Protein AF-A0A6A6JXC5-F1 (afdb_monomer)

Mean predicted aligned error: 17.27 Å

Solvent-accessible surface area (backbone atoms only — not comparable to full-atom values): 31514 Å² total; per-residue (Å²): 135,81,84,75,57,72,69,56,59,53,50,56,52,52,50,51,52,53,52,50,55,51,50,52,53,49,51,53,52,50,50,52,51,53,53,53,51,52,52,53,52,53,53,50,52,51,52,52,52,52,50,53,50,52,52,51,53,55,49,51,54,51,52,54,51,51,52,49,51,51,51,53,52,52,54,63,70,58,54,89,72,76,85,79,92,72,87,86,84,89,79,86,83,84,88,87,82,84,90,80,82,90,78,83,91,80,89,86,80,89,86,80,87,84,87,82,83,86,88,81,90,80,84,89,77,83,85,77,87,83,80,89,76,89,74,84,80,78,80,84,81,79,80,81,80,77,89,79,78,92,82,82,80,85,87,80,86,84,89,83,81,90,80,91,75,91,77,82,79,77,81,85,74,78,85,76,75,78,78,72,79,78,77,82,74,81,74,62,72,76,71,65,59,77,77,64,84,82,85,65,54,75,64,54,50,51,53,53,48,52,38,55,52,53,60,71,68,52,67,90,75,57,76,83,69,58,92,62,67,65,56,69,89,76,32,32,58,36,57,47,43,49,53,55,38,47,41,64,73,51,58,34,72,63,47,47,66,69,45,39,67,72,67,60,67,54,52,92,82,60,66,82,67,62,53,44,35,55,55,40,46,43,51,50,36,39,54,47,59,39,92,67,85,73,83,41,64,60,55,68,36,26,43,40,46,20,64,51,55,35,89,85,37,59,55,55,40,30,83,37,81,56,62,44,63,59,54,50,50,54,50,51,47,37,66,20,32,41,76,57,42,43,63,91,82,55,63,85,85,66,76,79,59,60,37,65,53,53,42,48,35,32,34,34,35,36,28,32,33,41,30,31,68,89,78,63,56,70,46,79,41,78,43,78,75,36,65,47,53,74,42,77,69,70,101,47,81,69,41,40,62,68,58,52,51,54,56,60,41,48,73,40,82,37,73,78,36,70,34,89,87,79,71,47,72,35,53,23,37,39,24,48,62,27,23,55,49,80,32,78,46,79,44,76,41,75,43,38,61,70,68,56,90,89,50,87,71,52,71,69,47,71,75,55,70,55,66,61,85,63,45,72,53,81,59,69,63,46,75,41,56,90,43,36,70,67,48,86,84,77,30,72,43,71,72,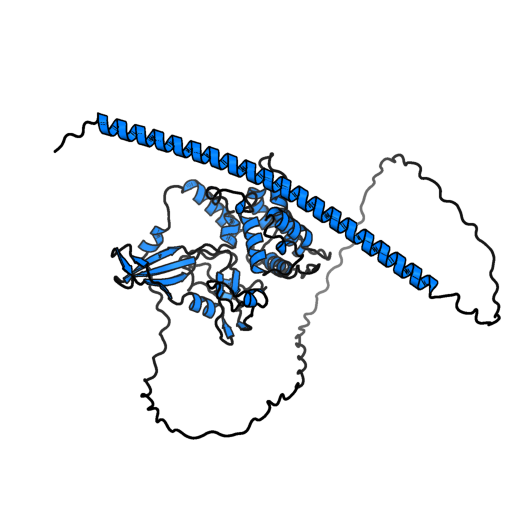79,66,86,121

Nearest PDB structures (foldseek):
  3mtn-assembly1_A  TM=7.735E-01  e=1.055E-12  Homo sapiens
  5ohn-assembly2_C  TM=8.239E-01  e=3.958E-12  Homo sapiens
  4zux-assembly2_e  TM=6.650E-01  e=8.141E-12  Saccharomyces cerevisiae S288C
  6t9l-assembly1_K  TM=6.552E-01  e=2.089E-10  Saccharomyces cerevisiae S288C
  4fip-assembly1_A  TM=6.088E-01  e=2.050E-09  Saccharomyces cerevisiae S288C

pLDDT: mean 74.87, std 23.68, range [27.81, 98.25]

Organism: Westerdykella ornata (NCBI:txid318751)

Radius of gyration: 35.68 Å; Cα contacts (8 Å, |Δi|>4): 450; chains: 1; bounding box: 119×70×108 Å

Secondary structure (DSSP, 8-state):
-----HHHHHHHHHHHHHHHHHHHHHHHHHHHHHHHHHHHHHHHHHHHHHHHHHHHHHHHHHHHHHHHHHHHHHHHHS-------------PPPP--PPPPPPPP-PPPP-------------PPPPPPPP------PPPPPPPPPPP---PPPP------------PPPP-PPPPPPPPP-------GGGTGGG---SSHHHHHHHHHHHHHHHHHS-SSPPPPP--PBPPSSSTHHHHHHHHHHHHH--HHHHHHHHHHHHH---TTS-TTTTHHHHHHHHHHHHHHSS--PPB-SHHHHHHHHHHH-GGGGGGGTTS---HHHHHHHHHHHHHHGGG-SGGGS-GGGTT---HHHHHHH-EEEEEEEEETTT--EEEEEEEEESSEEEEPPS-SEEEHHHHHHHHTS-EEEEEEE-TTT--EEEEEEEEEEEEE--SS--EEEE-B-S-TTS---HHHHHSPPBP--EEE--SEEE-GGGBSS-SS--EEE-----

InterPro domains:
  IPR001394 Peptidase C19, ubiquitin carboxyl-terminal hydrolase [PF00443] (228-499)
  IPR028889 Ubiquitin specific protease UPS, catalytic domain [PS50235] (228-499)
  IPR038765 Papain-like cysteine peptidase superfamily [SSF54001] (227-499)
  IPR050164 Ubiquitin carboxyl-terminal hydrolases [PTHR24006] (73-499)

Sequence (499 aa):
MIPVSGTQLSRDFNHLIQQAYALVREAERVGQQIVAENERLRLENRKLKAEIQLNRAGKRKREDEEELEHSVKKIKQQGPSQADDRSPQTTRPRPNEKTKKPKKPSPSKPIVSRVPDTPKKPLQAKPKPNVRISKTIHHPVIPRVEKCGNFKPPSAAARGTSQAVQSSHPPVRPAREQPEPAQVCTLSEANIELLGNKNEKTGKEAHAEAVRTALKTLDADPPPLQPRGLRNRGTECFANSVLQCLATVLPPDWLEEHLNAHILTKDDSAEPSVYKPIDLFLTLIGDLRSKDKTVLTSTEFLHALCADAGVRDRELDGSEQVDAFDFLSAMLDCLSEGANWPKHLMGAEQLALMHPLIDALFRVKGAKRFTCHHCGYARLAPSDKHWVLQYIGYHQESLTVPALLDHHATPIQFDDYFCENCLHKGEAIEQWAGLQHLPEILIIRASRALADPYQPLDIDERVNPRYSTYGITLEETLDMQAYTLQDSERTKYSLQGVV

Structure (mmCIF, N/CA/C/O backbone):
data_AF-A0A6A6JXC5-F1
#
_entry.id   AF-A0A6A6JXC5-F1
#
loop_
_atom_site.group_PDB
_atom_site.id
_atom_site.type_symbol
_atom_site.label_atom_id
_atom_site.label_alt_id
_atom_site.label_comp_id
_atom_site.label_asym_id
_atom_site.label_entity_id
_atom_site.label_seq_id
_atom_site.pdbx_PDB_ins_code
_atom_site.Cartn_x
_atom_site.Cartn_y
_atom_site.Cartn_z
_atom_site.occupancy
_atom_site.B_iso_or_equiv
_atom_site.auth_seq_id
_atom_site.auth_comp_id
_atom_site.auth_asym_id
_atom_site.auth_atom_id
_atom_site.pdbx_PDB_model_num
ATOM 1 N N . MET A 1 1 ? 49.893 19.481 -35.070 1.00 44.62 1 MET A N 1
ATOM 2 C CA . MET A 1 1 ? 49.589 19.706 -33.641 1.00 44.62 1 MET A CA 1
ATOM 3 C C . MET A 1 1 ? 49.648 21.201 -33.393 1.00 44.62 1 MET A C 1
ATOM 5 O O . MET A 1 1 ? 50.723 21.770 -33.514 1.00 44.62 1 MET A O 1
ATOM 9 N N . ILE A 1 2 ? 48.501 21.846 -33.177 1.00 49.19 2 ILE A N 1
ATOM 10 C CA . ILE A 1 2 ? 48.443 23.284 -32.886 1.00 49.19 2 ILE A CA 1
ATOM 11 C C . ILE A 1 2 ? 48.626 23.425 -31.369 1.00 49.19 2 ILE A C 1
ATOM 13 O O . ILE A 1 2 ? 47.819 22.855 -30.634 1.00 49.19 2 ILE A O 1
ATOM 17 N N . PRO A 1 3 ? 49.670 24.111 -30.876 1.00 55.12 3 PRO A N 1
ATOM 18 C CA . PRO A 1 3 ? 49.812 24.363 -29.452 1.00 55.12 3 PRO A CA 1
ATOM 19 C C . PRO A 1 3 ? 48.734 25.368 -29.041 1.00 55.12 3 PRO A C 1
ATOM 21 O O . PRO A 1 3 ? 48.849 26.565 -29.295 1.00 55.12 3 PRO A O 1
ATOM 24 N N . VAL A 1 4 ? 47.655 24.876 -28.435 1.00 54.75 4 VAL A N 1
ATOM 25 C CA . VAL A 1 4 ? 46.696 25.740 -27.744 1.00 54.75 4 VAL A CA 1
ATOM 26 C C . VAL A 1 4 ? 47.430 26.298 -26.529 1.00 54.75 4 VAL A C 1
ATOM 28 O O . VAL A 1 4 ? 47.884 25.541 -25.670 1.00 54.75 4 VAL A O 1
ATOM 31 N N . SER A 1 5 ? 47.621 27.616 -26.481 1.00 58.03 5 SER A N 1
ATOM 32 C CA . SER A 1 5 ? 48.282 28.256 -25.348 1.00 58.03 5 SER A CA 1
ATOM 33 C C . SER A 1 5 ? 47.431 28.035 -24.094 1.00 58.03 5 SER A C 1
ATOM 35 O O . SER A 1 5 ? 46.260 28.412 -24.040 1.00 58.03 5 SER A O 1
ATOM 37 N N . GLY A 1 6 ? 48.009 27.417 -23.058 1.00 69.19 6 GLY A N 1
ATOM 38 C CA . GLY A 1 6 ? 47.306 27.128 -21.797 1.00 69.19 6 GLY A CA 1
ATOM 39 C C . GLY A 1 6 ? 46.719 28.370 -21.105 1.00 69.19 6 GLY A C 1
ATOM 40 O O . GLY A 1 6 ? 45.850 28.257 -20.244 1.00 69.19 6 GLY A O 1
ATOM 41 N N . THR A 1 7 ? 47.135 29.567 -21.520 1.00 77.38 7 THR A N 1
ATOM 42 C CA . THR A 1 7 ? 46.583 30.846 -21.067 1.00 77.38 7 THR A CA 1
ATOM 43 C C . THR A 1 7 ? 45.179 31.131 -21.606 1.00 77.38 7 THR A C 1
ATOM 45 O O . THR A 1 7 ? 44.406 31.786 -20.911 1.00 77.38 7 THR A O 1
ATOM 48 N N . GLN A 1 8 ? 44.817 30.632 -22.794 1.00 77.75 8 GLN A N 1
ATOM 49 C CA . GLN A 1 8 ? 43.484 30.844 -23.366 1.00 77.75 8 GLN A CA 1
ATOM 50 C C . GLN A 1 8 ? 42.436 29.956 -22.679 1.00 77.75 8 GLN A C 1
ATOM 52 O O . GLN A 1 8 ? 41.424 30.460 -22.204 1.00 77.75 8 GLN A O 1
ATOM 57 N N . LEU A 1 9 ? 42.747 28.669 -22.493 1.00 80.38 9 LEU A N 1
ATOM 58 C CA . LEU A 1 9 ? 41.895 27.716 -21.765 1.00 80.38 9 LEU A CA 1
ATOM 59 C C . LEU A 1 9 ? 41.594 28.169 -20.328 1.00 80.38 9 LEU A C 1
ATOM 61 O O . LEU A 1 9 ? 40.463 28.055 -19.864 1.00 80.38 9 LEU A O 1
ATOM 65 N N . SER A 1 10 ? 42.586 28.733 -19.633 1.00 85.88 10 SER A N 1
ATOM 66 C CA . SER A 1 10 ? 42.397 29.270 -18.280 1.00 85.88 10 SER A CA 1
ATOM 67 C C . SER A 1 10 ? 41.462 30.490 -18.251 1.00 85.88 10 SER A C 1
ATOM 69 O O . SER A 1 10 ? 40.661 30.636 -17.326 1.00 85.88 10 SER A O 1
ATOM 71 N N . ARG A 1 11 ? 41.505 31.362 -19.268 1.00 88.81 11 ARG A N 1
ATOM 72 C CA . ARG A 1 11 ? 40.585 32.509 -19.369 1.00 88.81 11 ARG A CA 1
ATOM 73 C C . ARG A 1 11 ? 39.156 32.065 -19.653 1.00 88.81 11 ARG A C 1
ATOM 75 O O . ARG A 1 11 ? 38.247 32.529 -18.970 1.00 88.81 11 ARG A O 1
ATOM 82 N N . ASP A 1 12 ? 38.979 31.146 -20.595 1.00 90.25 12 ASP A N 1
ATOM 83 C CA . ASP A 1 12 ? 37.656 30.649 -20.978 1.00 90.25 12 ASP A CA 1
ATOM 84 C C . ASP A 1 12 ? 36.997 29.896 -19.809 1.00 90.25 12 ASP A C 1
ATOM 86 O O . ASP A 1 12 ? 35.817 30.095 -19.518 1.00 90.25 12 ASP A O 1
ATOM 90 N N . PHE A 1 13 ? 37.778 29.117 -19.052 1.00 90.69 13 PHE A N 1
ATOM 91 C CA . PHE A 1 13 ? 37.298 28.435 -17.849 1.00 90.69 13 PHE A CA 1
ATOM 92 C C . PHE A 1 13 ? 36.885 29.410 -16.734 1.00 90.69 13 PHE A C 1
ATOM 94 O O . PHE A 1 13 ? 35.808 29.270 -16.155 1.00 90.69 13 PHE A O 1
ATOM 101 N N . ASN A 1 14 ? 37.686 30.447 -16.463 1.00 91.38 14 ASN A N 1
ATOM 102 C CA . ASN A 1 14 ? 37.327 31.472 -15.475 1.00 91.38 14 ASN A CA 1
ATOM 103 C C . ASN A 1 14 ? 36.078 32.268 -15.885 1.00 91.38 14 ASN A C 1
ATOM 105 O O . ASN A 1 14 ? 35.258 32.610 -15.033 1.00 91.38 14 ASN A O 1
ATOM 109 N N . HIS A 1 15 ? 35.905 32.532 -17.182 1.00 93.75 15 HIS A N 1
ATOM 110 C CA . HIS A 1 15 ? 34.706 33.182 -17.702 1.00 93.75 15 HIS A CA 1
ATOM 111 C C . HIS A 1 15 ? 33.454 32.313 -17.499 1.00 93.75 15 HIS A C 1
ATOM 113 O O . HIS A 1 15 ? 32.434 32.816 -17.029 1.00 93.75 15 HIS A O 1
ATOM 119 N N . LEU A 1 16 ? 33.539 31.003 -17.762 1.00 93.81 16 LEU A N 1
ATOM 120 C CA . LEU A 1 16 ? 32.443 30.062 -17.499 1.00 93.81 16 LEU A CA 1
ATOM 121 C C . LEU A 1 16 ? 32.079 29.996 -16.010 1.00 93.81 16 LEU A C 1
ATOM 123 O O . LEU A 1 16 ? 30.897 30.016 -15.669 1.00 93.81 16 LEU A O 1
ATOM 127 N N . ILE A 1 17 ? 33.073 29.990 -15.116 1.00 93.31 17 ILE A N 1
ATOM 128 C CA . ILE A 1 17 ? 32.835 30.038 -13.666 1.00 93.31 17 ILE A CA 1
ATOM 129 C C . ILE A 1 17 ? 32.087 31.322 -13.280 1.00 93.31 17 ILE A C 1
ATOM 131 O O . ILE A 1 17 ? 31.110 31.270 -12.533 1.00 93.31 17 ILE A O 1
ATOM 135 N N . GLN A 1 18 ? 32.495 32.480 -13.805 1.00 95.94 18 GLN A N 1
ATOM 136 C CA . GLN A 1 18 ? 31.809 33.745 -13.525 1.00 95.94 18 GLN A CA 1
ATOM 137 C C . GLN A 1 18 ? 30.369 33.763 -14.051 1.00 95.94 18 GLN A C 1
ATOM 139 O O . GLN A 1 18 ? 29.479 34.257 -13.355 1.00 95.94 18 GLN A O 1
ATOM 144 N N . GLN A 1 19 ? 30.122 33.192 -15.235 1.00 96.75 19 GLN A N 1
ATOM 145 C CA . GLN A 1 19 ? 28.770 33.034 -15.775 1.00 96.75 19 GLN A CA 1
ATOM 146 C C . GLN A 1 19 ? 27.910 32.119 -14.897 1.00 96.75 19 GLN A C 1
ATOM 148 O O . GLN A 1 19 ? 26.772 32.472 -14.591 1.00 96.75 19 GLN A O 1
ATOM 153 N N . ALA A 1 20 ? 28.458 30.998 -14.421 1.00 92.38 20 ALA A N 1
ATOM 154 C CA . ALA A 1 20 ? 27.755 30.105 -13.503 1.00 92.38 20 ALA A CA 1
ATOM 155 C C . ALA A 1 20 ? 27.376 30.822 -12.193 1.00 92.38 20 ALA A C 1
ATOM 157 O O . ALA A 1 20 ? 26.221 30.771 -11.776 1.00 92.38 20 ALA A O 1
ATOM 158 N N . TYR A 1 21 ? 28.295 31.584 -11.588 1.00 95.00 21 TYR A N 1
ATOM 159 C CA . TYR A 1 21 ? 27.994 32.380 -10.390 1.00 95.00 21 TYR A CA 1
ATOM 160 C C . TYR A 1 21 ? 26.973 33.501 -10.631 1.00 95.00 21 TYR A C 1
ATOM 162 O O . TYR A 1 21 ? 26.246 33.882 -9.711 1.00 95.00 21 TYR A O 1
ATOM 170 N N . ALA A 1 22 ? 26.924 34.077 -11.834 1.00 95.62 22 ALA A N 1
ATOM 171 C CA . ALA A 1 22 ? 25.896 35.053 -12.188 1.00 95.62 22 ALA A CA 1
ATOM 172 C C . ALA A 1 22 ? 24.511 34.393 -12.283 1.00 95.62 22 ALA A C 1
ATOM 174 O O . ALA A 1 22 ? 23.548 34.932 -11.743 1.00 95.62 22 ALA A O 1
ATOM 175 N N . LEU A 1 23 ? 24.428 33.204 -12.890 1.00 94.25 23 LEU A N 1
ATOM 176 C CA . LEU A 1 23 ? 23.184 32.439 -12.998 1.00 94.25 23 LEU A CA 1
ATOM 177 C C . LEU A 1 23 ? 22.660 31.977 -11.634 1.00 94.25 23 LEU A C 1
ATOM 179 O O . LEU A 1 23 ? 21.465 32.098 -11.384 1.00 94.25 23 LEU A O 1
ATOM 183 N N . VAL A 1 24 ? 23.534 31.512 -10.735 1.00 93.19 24 VAL A N 1
ATOM 184 C CA . VAL A 1 24 ? 23.134 31.118 -9.371 1.00 93.19 24 VAL A CA 1
ATOM 185 C C . VAL A 1 24 ? 22.544 32.307 -8.609 1.00 93.19 24 VAL A C 1
ATOM 187 O O . VAL A 1 24 ? 21.458 32.192 -8.051 1.00 93.19 24 VAL A O 1
ATOM 190 N N . ARG A 1 25 ? 23.194 33.478 -8.654 1.00 95.62 25 ARG A N 1
ATOM 191 C CA . ARG A 1 25 ? 22.680 34.689 -7.989 1.00 95.62 25 ARG A CA 1
ATOM 192 C C . ARG A 1 25 ? 21.351 35.166 -8.569 1.00 95.62 25 ARG A C 1
ATOM 194 O O . ARG A 1 25 ? 20.491 35.637 -7.830 1.00 95.62 25 ARG A O 1
ATOM 201 N N . GLU A 1 26 ? 21.171 35.047 -9.881 1.00 96.38 26 GLU A N 1
ATOM 202 C CA . GLU A 1 26 ? 19.900 35.387 -10.519 1.00 96.38 26 GLU A CA 1
ATOM 203 C C . GLU A 1 26 ? 18.791 34.399 -10.129 1.00 96.38 26 GLU A C 1
ATOM 205 O O . GLU A 1 26 ? 17.677 34.821 -9.821 1.00 96.38 26 GLU A O 1
ATOM 210 N N . ALA A 1 27 ? 19.100 33.102 -10.050 1.00 89.19 27 ALA A N 1
ATOM 211 C CA . ALA A 1 27 ? 18.167 32.090 -9.565 1.00 89.19 27 ALA A CA 1
ATOM 212 C C . ALA A 1 27 ? 17.761 32.336 -8.100 1.00 89.19 27 ALA A C 1
ATOM 214 O O . ALA A 1 27 ? 16.576 32.269 -7.778 1.00 89.19 27 ALA A O 1
ATOM 215 N N . GLU A 1 28 ? 18.707 32.700 -7.227 1.00 92.81 28 GLU A N 1
ATOM 216 C CA . GLU A 1 28 ? 18.426 33.092 -5.837 1.00 92.81 28 GLU A CA 1
ATOM 217 C C . GLU A 1 28 ? 17.521 34.329 -5.767 1.00 92.81 28 GLU A C 1
ATOM 219 O O . GLU A 1 28 ? 16.538 34.343 -5.020 1.00 92.81 28 GLU A O 1
ATOM 224 N N . ARG A 1 29 ? 17.799 35.352 -6.586 1.00 97.88 29 ARG A N 1
ATOM 225 C CA . ARG A 1 29 ? 16.988 36.575 -6.671 1.00 97.88 29 ARG A CA 1
ATOM 226 C C . ARG A 1 29 ? 15.554 36.271 -7.111 1.00 97.88 29 ARG A C 1
ATOM 228 O O . ARG A 1 29 ? 14.608 36.781 -6.510 1.00 97.88 29 ARG A O 1
ATOM 235 N N . VAL A 1 30 ? 15.381 35.439 -8.139 1.00 94.44 30 VAL A N 1
ATOM 236 C CA . VAL A 1 30 ? 14.059 35.005 -8.622 1.00 94.44 30 VAL A CA 1
ATOM 237 C C . VAL A 1 30 ? 13.345 34.159 -7.564 1.00 94.44 30 VAL A C 1
ATOM 239 O O . VAL A 1 30 ? 12.163 34.383 -7.306 1.00 94.44 30 VAL A O 1
ATOM 242 N N . GLY A 1 31 ? 14.058 33.257 -6.884 1.00 91.56 31 GLY A N 1
ATOM 243 C CA . GLY A 1 31 ? 13.519 32.469 -5.774 1.00 91.56 31 GLY A CA 1
ATOM 244 C C . GLY A 1 31 ? 12.964 33.347 -4.649 1.00 91.56 31 GLY A 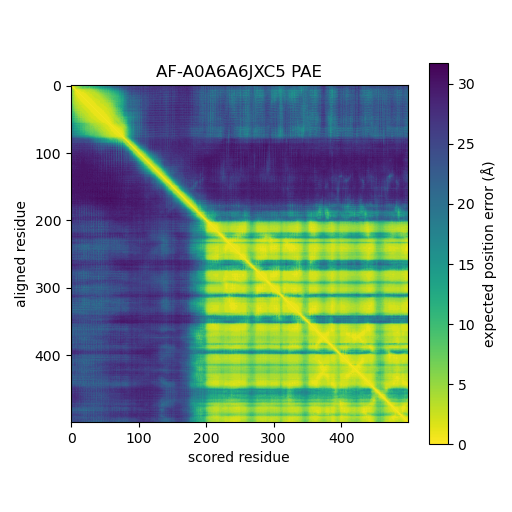C 1
ATOM 245 O O . GLY A 1 31 ? 11.831 33.148 -4.212 1.00 91.56 31 GLY A O 1
ATOM 246 N N . GLN A 1 32 ? 13.701 34.384 -4.241 1.00 94.69 32 GLN A N 1
ATOM 247 C CA . GLN A 1 32 ? 13.240 35.350 -3.235 1.00 94.69 32 GLN A CA 1
ATOM 248 C C . GLN A 1 32 ? 12.001 36.137 -3.694 1.00 94.69 32 GLN A C 1
ATOM 250 O O . GLN A 1 32 ? 11.088 36.358 -2.897 1.00 94.69 32 GLN A O 1
ATOM 255 N N . GLN A 1 33 ? 11.925 36.519 -4.975 1.00 95.81 33 GLN A N 1
ATOM 256 C CA . GLN A 1 33 ? 10.739 37.181 -5.535 1.00 95.81 33 GLN A CA 1
ATOM 257 C C . GLN A 1 33 ? 9.503 36.273 -5.509 1.00 95.81 33 GLN A C 1
ATOM 259 O O . GLN A 1 33 ? 8.421 36.731 -5.144 1.00 95.81 33 GLN A O 1
ATOM 264 N N . ILE A 1 34 ? 9.661 34.986 -5.835 1.00 91.00 34 ILE A N 1
ATOM 265 C CA . ILE A 1 34 ? 8.574 33.998 -5.779 1.00 91.00 34 ILE A CA 1
ATOM 266 C C . ILE A 1 34 ? 8.084 33.807 -4.338 1.00 91.00 34 ILE A C 1
ATOM 268 O O . ILE A 1 34 ? 6.877 33.760 -4.103 1.00 91.00 34 ILE A O 1
ATOM 272 N N . VAL A 1 35 ? 8.995 33.725 -3.362 1.00 87.38 35 VAL A N 1
ATOM 273 C CA . VAL A 1 35 ? 8.629 33.601 -1.941 1.00 87.38 35 VAL A CA 1
ATOM 274 C C . VAL A 1 35 ? 7.832 34.821 -1.473 1.00 87.38 35 VAL A C 1
ATOM 276 O O . VAL A 1 35 ? 6.748 34.652 -0.911 1.00 87.38 35 VAL A O 1
ATOM 279 N N . ALA A 1 36 ? 8.306 36.035 -1.768 1.00 94.38 36 ALA A N 1
ATOM 280 C CA . ALA A 1 36 ? 7.617 37.271 -1.396 1.00 94.38 36 ALA A CA 1
ATOM 281 C C . ALA A 1 36 ? 6.219 37.382 -2.037 1.00 94.38 36 ALA A C 1
ATOM 283 O O . ALA A 1 36 ? 5.250 37.756 -1.371 1.00 94.38 36 ALA A O 1
ATOM 284 N N . GLU A 1 37 ? 6.083 37.008 -3.312 1.00 96.19 37 GLU A N 1
ATOM 285 C CA . GLU A 1 37 ? 4.792 37.030 -4.008 1.00 96.19 37 GLU A CA 1
ATOM 286 C C . GLU A 1 37 ? 3.824 35.971 -3.458 1.00 96.19 37 GLU A C 1
ATOM 288 O O . GLU A 1 37 ? 2.641 36.250 -3.249 1.00 96.19 37 GLU A O 1
ATOM 293 N N . ASN A 1 38 ? 4.317 34.778 -3.121 1.00 85.69 38 ASN A N 1
ATOM 294 C CA . ASN A 1 38 ? 3.509 33.745 -2.475 1.00 85.69 38 ASN A CA 1
ATOM 295 C C . ASN A 1 38 ? 3.003 34.183 -1.092 1.00 85.69 38 ASN A C 1
ATOM 297 O O . ASN A 1 38 ? 1.856 33.898 -0.733 1.00 85.69 38 ASN A O 1
ATOM 301 N N . GLU A 1 39 ? 3.812 34.897 -0.307 1.00 94.00 39 GLU A N 1
ATOM 302 C CA . GLU A 1 39 ? 3.367 35.482 0.962 1.00 94.00 39 GLU A CA 1
ATOM 303 C C . GLU A 1 39 ? 2.293 36.557 0.757 1.00 94.00 39 GLU A C 1
ATOM 305 O O . GLU A 1 39 ? 1.270 36.546 1.456 1.00 94.00 39 GLU A O 1
ATOM 310 N N . ARG A 1 40 ? 2.465 37.428 -0.247 1.00 97.94 40 ARG A N 1
ATOM 311 C CA . ARG A 1 40 ? 1.461 38.429 -0.636 1.00 97.94 40 ARG A CA 1
ATOM 312 C C . ARG A 1 40 ? 0.125 37.767 -0.987 1.00 97.94 40 ARG A C 1
ATOM 314 O O . ARG A 1 40 ? -0.909 38.143 -0.429 1.00 97.94 40 ARG A O 1
ATOM 321 N N . LEU A 1 41 ? 0.146 36.737 -1.836 1.00 94.50 41 LEU A N 1
ATOM 322 C CA . LEU A 1 41 ? -1.044 35.982 -2.246 1.00 94.50 41 LEU A CA 1
ATOM 323 C C . LEU A 1 41 ? -1.692 35.219 -1.081 1.00 94.50 41 LEU A C 1
ATOM 325 O O . LEU A 1 41 ? -2.918 35.105 -1.015 1.00 94.50 41 LEU A O 1
ATOM 329 N N . ARG A 1 42 ? -0.910 34.711 -0.120 1.00 88.38 42 ARG A N 1
ATOM 330 C CA . ARG A 1 42 ? -1.449 34.087 1.104 1.00 88.38 42 ARG A CA 1
ATOM 331 C C . ARG A 1 42 ? -2.198 35.097 1.971 1.00 88.38 42 ARG A C 1
ATOM 333 O O . ARG A 1 42 ? -3.273 34.772 2.479 1.00 88.38 42 ARG A O 1
ATOM 340 N N . LEU A 1 43 ? -1.669 36.310 2.133 1.00 94.62 43 LEU A N 1
ATOM 341 C CA . LEU A 1 43 ? -2.341 37.387 2.867 1.00 94.62 43 LEU A CA 1
ATOM 342 C C . LEU A 1 43 ? -3.630 37.833 2.166 1.00 94.62 43 LEU A C 1
ATOM 344 O O . LEU A 1 43 ? -4.655 38.011 2.825 1.00 94.62 43 LEU A O 1
ATOM 348 N N . GLU A 1 44 ? -3.603 37.959 0.841 1.00 96.25 44 GLU A N 1
ATOM 349 C CA . GLU A 1 44 ? -4.774 38.302 0.029 1.00 96.25 44 GLU A CA 1
ATOM 350 C C . GLU A 1 44 ? -5.874 37.233 0.136 1.00 96.25 44 GLU A C 1
ATOM 352 O O . GLU A 1 44 ? -7.022 37.546 0.451 1.00 96.25 44 GLU A O 1
ATOM 357 N N . ASN A 1 45 ? -5.508 35.952 0.037 1.00 88.38 45 ASN A N 1
ATOM 358 C CA . ASN A 1 45 ? -6.436 34.839 0.243 1.00 88.38 45 ASN A CA 1
ATOM 359 C C . ASN A 1 45 ? -7.055 34.821 1.650 1.00 88.38 45 ASN A C 1
ATOM 361 O O . ASN A 1 45 ? -8.232 34.486 1.803 1.00 88.38 45 ASN A O 1
ATOM 365 N N . ARG A 1 46 ? -6.299 35.186 2.696 1.00 90.75 46 ARG A N 1
ATOM 366 C CA . ARG A 1 46 ? -6.851 35.316 4.058 1.00 90.75 46 ARG A CA 1
ATOM 367 C C . ARG A 1 46 ? -7.881 36.445 4.141 1.00 90.75 46 ARG A C 1
ATOM 369 O O . ARG A 1 46 ? -8.929 36.241 4.752 1.00 90.75 46 ARG A O 1
ATOM 376 N N . LYS A 1 47 ? -7.621 37.594 3.505 1.00 96.00 47 LYS A N 1
ATOM 377 C CA . LYS A 1 47 ? -8.573 38.719 3.444 1.00 96.00 47 LYS A CA 1
ATOM 378 C C . LYS A 1 47 ? -9.864 38.324 2.728 1.00 96.00 47 LYS A C 1
ATOM 380 O O . LYS A 1 47 ? -10.938 38.502 3.295 1.00 96.00 47 LYS A O 1
ATOM 385 N N . LEU A 1 48 ? -9.759 37.700 1.553 1.00 94.88 48 LEU A N 1
ATOM 386 C CA . LEU A 1 48 ? -10.922 37.237 0.787 1.00 94.88 48 LEU A CA 1
ATOM 387 C C . LEU A 1 48 ? -11.750 36.204 1.564 1.00 94.88 48 LEU A C 1
ATOM 389 O O . LEU A 1 48 ? -12.977 36.274 1.583 1.00 94.88 48 LEU A O 1
ATOM 393 N N . LYS A 1 49 ? -11.104 35.269 2.275 1.00 90.56 49 LYS A N 1
ATOM 394 C CA . LYS A 1 49 ? -11.813 34.310 3.140 1.00 90.56 49 LYS A CA 1
ATOM 395 C C . LYS A 1 49 ? -12.584 35.002 4.267 1.00 90.56 49 LYS A C 1
ATOM 397 O O . LYS A 1 49 ? -13.728 34.625 4.522 1.00 90.56 49 LYS A O 1
ATOM 402 N N . ALA A 1 50 ? -11.992 36.005 4.915 1.00 92.00 50 ALA A N 1
ATOM 403 C CA . ALA A 1 50 ? -12.665 36.779 5.958 1.00 92.00 50 ALA A CA 1
ATOM 404 C C . ALA A 1 50 ? -13.865 37.569 5.402 1.00 92.00 50 ALA A C 1
ATOM 406 O O . ALA A 1 50 ? -14.933 37.586 6.014 1.00 92.00 50 ALA A O 1
ATOM 407 N N . GLU A 1 51 ? -13.728 38.153 4.212 1.00 96.12 51 GLU A N 1
ATOM 408 C CA . GLU A 1 51 ? -14.810 38.867 3.528 1.00 96.12 51 GLU A CA 1
ATOM 409 C C . GLU A 1 51 ? -15.969 37.935 3.142 1.00 96.12 51 GLU A C 1
ATOM 411 O O . GLU A 1 51 ? -17.132 38.234 3.418 1.00 96.12 51 GLU A O 1
ATOM 416 N N . ILE A 1 52 ? -15.672 36.750 2.594 1.00 91.56 52 ILE A N 1
ATOM 417 C CA . ILE A 1 52 ? -16.687 35.729 2.289 1.00 91.56 52 ILE A CA 1
ATOM 418 C C . ILE A 1 52 ? -17.433 35.305 3.561 1.00 91.56 52 ILE A C 1
ATOM 420 O O . ILE A 1 52 ? -18.654 35.137 3.532 1.00 91.56 52 ILE A O 1
ATOM 424 N N . GLN A 1 53 ? -16.730 35.139 4.685 1.00 89.75 53 GLN A N 1
ATOM 425 C CA . GLN A 1 53 ? -17.360 34.799 5.963 1.00 89.75 53 GLN A CA 1
ATOM 426 C C . GLN A 1 53 ? -18.273 35.921 6.476 1.00 89.75 53 GLN A C 1
ATOM 428 O O . GLN A 1 53 ? -19.395 35.633 6.896 1.00 89.75 53 GLN A O 1
ATOM 433 N N . LEU A 1 54 ? -17.846 37.184 6.384 1.00 92.25 54 LEU A N 1
ATOM 434 C CA . LEU A 1 54 ? -18.674 38.343 6.736 1.00 92.25 54 LEU A CA 1
ATOM 435 C C . LEU A 1 54 ? -19.929 38.433 5.860 1.00 92.25 54 LEU A C 1
ATOM 437 O O . LEU A 1 54 ? -21.030 38.604 6.384 1.00 92.25 54 LEU A O 1
ATOM 441 N N . ASN A 1 55 ? -19.793 38.228 4.548 1.00 92.31 55 ASN A N 1
ATOM 442 C CA . ASN A 1 55 ? -20.920 38.233 3.616 1.00 92.31 55 ASN A CA 1
ATOM 443 C C . ASN A 1 55 ? -21.900 37.081 3.891 1.00 92.31 55 ASN A C 1
ATOM 445 O O . ASN A 1 55 ? -23.115 37.284 3.872 1.00 92.31 55 ASN A O 1
ATOM 449 N N . ARG A 1 56 ? -21.400 35.882 4.225 1.00 91.44 56 ARG A N 1
ATOM 450 C CA . ARG A 1 56 ? -22.243 34.744 4.637 1.00 91.44 56 ARG A CA 1
ATOM 451 C C . ARG A 1 56 ? -22.977 35.013 5.951 1.00 91.44 56 ARG A C 1
ATOM 453 O O . ARG A 1 56 ? -24.157 34.688 6.054 1.00 91.44 56 ARG A O 1
ATOM 460 N N . ALA A 1 57 ? -22.315 35.625 6.934 1.00 88.56 57 ALA A N 1
ATOM 461 C CA . ALA A 1 57 ? -22.947 36.008 8.195 1.00 88.56 57 ALA A CA 1
ATOM 462 C C . ALA A 1 57 ? -24.023 37.089 7.992 1.00 88.56 57 ALA A C 1
ATOM 464 O O . ALA A 1 57 ? -25.095 37.009 8.588 1.00 88.56 57 ALA A O 1
ATOM 465 N N . GLY A 1 58 ? -23.767 38.065 7.115 1.00 91.31 58 GLY A N 1
ATOM 466 C CA . GLY A 1 58 ? -24.747 39.080 6.727 1.00 91.31 58 GLY A CA 1
ATOM 467 C C . GLY A 1 58 ? -25.962 38.489 6.009 1.00 91.31 58 GLY A C 1
ATOM 468 O O . GLY A 1 58 ? -27.086 38.884 6.302 1.00 91.31 58 GLY A O 1
ATOM 469 N N . LYS A 1 59 ? -25.752 37.508 5.119 1.00 91.38 59 LYS A N 1
ATOM 470 C CA . LYS A 1 59 ? -26.841 36.809 4.422 1.00 91.38 59 LYS A CA 1
ATOM 471 C C . LYS A 1 59 ? -27.735 36.027 5.389 1.00 91.38 59 LYS A C 1
ATOM 473 O O . LYS A 1 59 ? -28.944 36.204 5.337 1.00 91.38 59 LYS A O 1
ATOM 478 N N . ARG A 1 60 ? -27.149 35.259 6.317 1.00 87.69 60 ARG A N 1
ATOM 479 C CA . ARG A 1 60 ? -27.912 34.506 7.333 1.00 87.69 60 ARG A CA 1
ATOM 480 C C . ARG A 1 60 ? -28.783 35.410 8.202 1.00 87.69 60 ARG A C 1
ATOM 482 O O . ARG A 1 60 ? -29.943 35.104 8.410 1.00 87.69 60 ARG A O 1
ATOM 489 N N . LYS A 1 61 ? -28.263 36.565 8.636 1.00 89.75 61 LYS A N 1
ATOM 490 C CA . LYS A 1 61 ? -29.060 37.533 9.410 1.00 89.75 61 LYS A CA 1
ATOM 491 C C . LYS A 1 61 ? -30.290 38.035 8.651 1.00 89.75 61 LYS A C 1
ATOM 493 O O . LYS A 1 61 ? -31.332 38.208 9.265 1.00 89.75 61 LYS A O 1
ATOM 498 N N . ARG A 1 62 ? -30.172 38.264 7.337 1.00 89.31 62 ARG A N 1
ATOM 499 C CA . ARG A 1 62 ? -31.313 38.673 6.501 1.00 89.31 62 ARG A CA 1
ATOM 500 C C . ARG A 1 62 ? -32.333 37.548 6.350 1.00 89.31 62 ARG A C 1
ATOM 502 O O . ARG A 1 62 ? -33.520 37.813 6.452 1.00 89.31 62 ARG A O 1
ATOM 509 N N . GLU A 1 63 ? -31.873 36.314 6.153 1.00 91.19 63 GLU A N 1
ATOM 510 C CA . GLU A 1 63 ? -32.746 35.132 6.085 1.00 91.19 63 GLU A CA 1
ATOM 511 C C . GLU A 1 63 ? -33.511 34.928 7.410 1.00 91.19 63 GLU A C 1
ATOM 513 O O . GLU A 1 63 ? -34.727 34.745 7.387 1.00 91.19 63 GLU A O 1
ATOM 518 N N . ASP A 1 64 ? -32.837 35.070 8.559 1.00 89.69 64 ASP A N 1
ATOM 519 C CA . ASP A 1 64 ? -33.460 34.984 9.890 1.00 89.69 64 ASP A CA 1
ATOM 520 C C . ASP A 1 64 ? -34.482 36.123 10.129 1.00 89.69 64 ASP A C 1
ATOM 522 O O . ASP A 1 64 ? -35.548 35.905 10.711 1.00 89.69 64 ASP A O 1
ATOM 526 N N . GLU A 1 65 ? -34.184 37.351 9.678 1.00 92.12 65 GLU A N 1
ATOM 527 C CA . GLU A 1 65 ? -35.107 38.498 9.751 1.00 92.12 65 GLU A CA 1
ATOM 528 C C . GLU A 1 65 ? -36.346 38.294 8.861 1.00 92.12 65 GLU A C 1
ATOM 530 O O . GLU A 1 65 ? -37.471 38.539 9.307 1.00 92.12 65 GLU A O 1
ATOM 535 N N . GLU A 1 66 ? -36.167 37.792 7.636 1.00 93.62 66 GLU A N 1
ATOM 536 C CA . GLU A 1 66 ? -37.262 37.463 6.716 1.00 93.62 66 GLU A CA 1
ATOM 537 C C . GLU A 1 66 ? -38.154 36.334 7.267 1.00 93.62 66 GLU A C 1
ATOM 539 O O . GLU A 1 66 ? -39.387 36.421 7.193 1.00 93.62 66 GLU A O 1
ATOM 544 N N . GLU A 1 67 ? -37.568 35.301 7.883 1.00 93.00 67 GLU A N 1
ATOM 545 C CA . GLU A 1 67 ? -38.312 34.208 8.523 1.00 93.00 67 GLU A CA 1
ATOM 546 C C . GLU A 1 67 ? -39.120 34.696 9.738 1.00 93.00 67 GLU A C 1
ATOM 548 O O . GLU A 1 67 ? -40.285 34.308 9.932 1.00 93.00 67 GLU A O 1
ATOM 553 N N . LEU A 1 68 ? -38.543 35.598 10.538 1.00 91.88 68 LEU A N 1
ATOM 554 C CA . LEU A 1 68 ? -39.228 36.219 11.667 1.00 91.88 68 LEU A CA 1
ATOM 555 C C . LEU A 1 68 ? -40.393 37.101 11.194 1.00 91.88 68 LEU A C 1
ATOM 557 O O . LEU A 1 68 ? -41.499 36.997 11.733 1.00 91.88 68 LEU A O 1
ATOM 561 N N . GLU A 1 69 ? -40.194 37.925 10.161 1.00 93.06 69 GLU A N 1
ATOM 562 C CA . GLU A 1 69 ? -41.267 38.726 9.564 1.00 93.06 69 GLU A CA 1
ATOM 563 C C . GLU A 1 69 ? -42.402 37.855 9.018 1.00 93.06 69 GLU A C 1
ATOM 565 O O . GLU A 1 69 ? -43.584 38.163 9.222 1.00 93.06 69 GLU A O 1
ATOM 570 N N . HIS A 1 70 ? -42.063 36.756 8.341 1.00 92.06 70 HIS A N 1
ATOM 571 C CA . HIS A 1 70 ? -43.040 35.805 7.827 1.00 92.06 70 HIS A CA 1
ATOM 572 C C . HIS A 1 70 ? -43.837 35.151 8.968 1.00 92.06 70 HIS A C 1
ATOM 574 O O . HIS A 1 70 ? -45.069 35.073 8.909 1.00 92.06 70 HIS A O 1
ATOM 580 N N . SER A 1 71 ? -43.165 34.767 10.057 1.00 89.75 71 SER A N 1
ATOM 581 C CA . SER A 1 71 ? -43.799 34.216 11.261 1.00 89.75 71 SER A CA 1
ATOM 582 C C . SER A 1 71 ? -44.747 35.217 11.931 1.00 89.75 71 SER A C 1
ATOM 584 O O . SER A 1 71 ? -45.877 34.867 12.278 1.00 89.75 71 SER A O 1
ATOM 586 N N . VAL A 1 72 ? -44.350 36.488 12.044 1.00 90.62 72 VAL A N 1
ATOM 587 C CA . VAL A 1 72 ? -45.199 37.559 12.595 1.00 90.62 72 VAL A CA 1
ATOM 588 C C . VAL A 1 72 ? -46.419 37.824 11.706 1.00 90.62 72 VAL A C 1
ATOM 590 O O . VAL A 1 72 ? -47.528 37.994 12.220 1.00 90.62 72 VAL A O 1
ATOM 593 N N . LYS A 1 73 ? -46.259 37.827 10.375 1.00 91.12 73 LYS A N 1
ATOM 594 C CA . LYS A 1 73 ? -47.385 37.954 9.430 1.00 91.12 73 LYS A CA 1
ATOM 595 C C . LYS A 1 73 ? -48.360 36.782 9.564 1.00 91.12 73 LYS A C 1
ATOM 597 O O . LYS A 1 73 ? -49.567 37.016 9.606 1.00 91.12 73 LYS A O 1
ATOM 602 N N . LYS A 1 74 ? -47.857 35.553 9.717 1.00 89.69 74 LYS A N 1
ATOM 603 C CA . LYS A 1 74 ? -48.678 34.351 9.932 1.00 89.69 74 LYS A CA 1
ATOM 604 C C . LYS A 1 74 ? -49.492 34.432 11.229 1.00 89.69 74 LYS A C 1
ATOM 606 O O . LYS A 1 74 ? -50.683 34.136 11.207 1.00 89.69 74 LYS A O 1
ATOM 611 N N . ILE A 1 75 ? -48.890 34.906 12.324 1.00 84.88 75 ILE A N 1
ATOM 612 C CA . ILE A 1 75 ? -49.587 35.122 13.606 1.00 84.88 75 ILE A CA 1
ATOM 613 C C . ILE A 1 75 ? -50.669 36.206 13.476 1.00 84.88 75 ILE A C 1
ATOM 615 O O . ILE A 1 75 ? -51.756 36.047 14.015 1.00 84.88 75 ILE A O 1
ATOM 619 N N . LYS A 1 76 ? -50.420 37.289 12.728 1.00 84.50 76 LYS A N 1
ATOM 620 C CA . LYS A 1 76 ? -51.428 38.344 12.502 1.00 84.50 76 LYS A CA 1
ATOM 621 C C . LYS A 1 76 ? -52.585 37.906 11.596 1.00 84.50 76 LYS A C 1
ATOM 623 O O . LYS A 1 76 ? -53.694 38.399 11.768 1.00 84.50 76 LYS A O 1
ATOM 628 N N . GLN A 1 77 ? -52.335 37.018 10.632 1.00 84.06 77 GLN A N 1
ATOM 629 C CA . GLN A 1 77 ? -53.373 36.468 9.747 1.00 84.06 77 GLN A CA 1
ATOM 630 C C . GLN A 1 77 ? -54.230 35.402 10.441 1.00 84.06 77 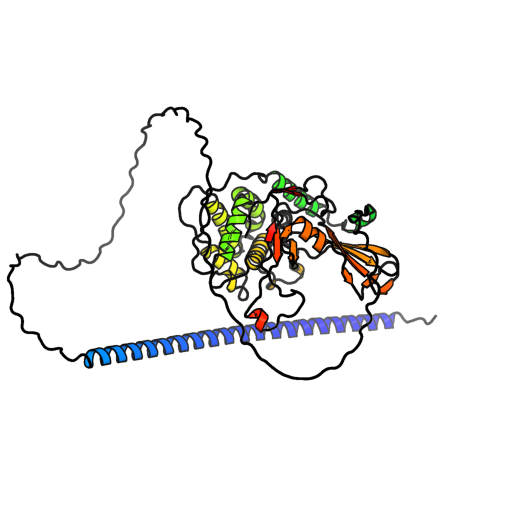GLN A C 1
ATOM 632 O O . GLN A 1 77 ? -55.405 35.252 10.112 1.00 84.06 77 GLN A O 1
ATOM 637 N N . GLN A 1 78 ? -53.681 34.716 11.445 1.00 75.06 78 GLN A N 1
ATOM 638 C CA . GLN A 1 78 ? -54.451 33.941 12.416 1.00 75.06 78 GLN A CA 1
ATOM 639 C C . GLN A 1 78 ? -55.105 34.897 13.424 1.00 75.06 78 GLN A C 1
ATOM 641 O O . GLN A 1 78 ? -54.736 34.945 14.595 1.00 75.06 78 GLN A O 1
ATOM 646 N N . GLY A 1 79 ? -56.058 35.705 12.947 1.00 60.84 79 GLY A N 1
ATOM 647 C CA . GLY A 1 79 ? -56.894 36.541 13.807 1.00 60.84 79 GLY A CA 1
ATOM 648 C C . GLY A 1 79 ? -57.546 35.721 14.933 1.00 60.84 79 GLY A C 1
ATOM 649 O O . GLY A 1 79 ? -57.575 34.491 14.854 1.00 60.84 79 GLY A O 1
ATOM 650 N N . PRO A 1 80 ? -58.059 36.376 15.990 1.00 56.62 80 PRO A N 1
ATOM 651 C CA . PRO A 1 80 ? -58.616 35.697 17.155 1.00 56.62 80 PRO A CA 1
ATOM 652 C C . PRO A 1 80 ? -59.767 34.787 16.718 1.00 56.62 80 PRO A C 1
ATOM 654 O O . PRO A 1 80 ? -60.882 35.244 16.465 1.00 56.62 80 PRO A O 1
ATOM 657 N N . SER A 1 81 ? -59.463 33.495 16.581 1.00 50.16 81 SER A N 1
ATOM 658 C CA . SER A 1 81 ? -60.454 32.467 16.314 1.00 50.16 81 SER A CA 1
ATOM 659 C C . SER A 1 81 ? -61.438 32.471 17.469 1.00 50.16 81 SER A C 1
ATOM 661 O O . SER A 1 81 ? -61.047 32.491 18.637 1.00 50.16 81 SER A O 1
ATOM 663 N N . GLN A 1 82 ? -62.707 32.504 17.085 1.00 47.59 82 GLN A N 1
ATOM 664 C CA . GLN A 1 82 ? -63.883 32.571 17.929 1.00 47.59 82 GLN A CA 1
ATOM 665 C C . GLN A 1 82 ? -63.751 31.683 19.168 1.00 47.59 82 GLN A C 1
ATOM 667 O O . GLN A 1 82 ? -63.411 30.503 19.084 1.00 47.59 82 GLN A O 1
ATOM 672 N N . ALA A 1 83 ? -64.029 32.294 20.318 1.00 46.06 83 ALA A N 1
ATOM 673 C CA . ALA A 1 83 ? -64.295 31.594 21.555 1.00 46.06 83 ALA A CA 1
ATOM 674 C C . ALA A 1 83 ? -65.543 30.727 21.350 1.00 46.06 83 ALA A C 1
ATOM 676 O O . ALA A 1 83 ? -66.658 31.246 21.301 1.00 46.06 83 ALA A O 1
ATOM 677 N N . ASP A 1 84 ? -65.333 29.423 21.194 1.00 44.91 84 ASP A N 1
ATOM 678 C CA . ASP A 1 84 ? -66.407 28.445 21.264 1.00 44.91 84 ASP A CA 1
ATOM 679 C C . ASP A 1 84 ? -66.884 28.323 22.712 1.00 44.91 84 ASP A C 1
ATOM 681 O O . ASP A 1 84 ? -66.147 27.995 23.647 1.00 44.91 84 ASP A O 1
ATOM 685 N N . ASP A 1 85 ? -68.163 28.623 22.853 1.00 48.66 85 ASP A N 1
ATOM 686 C CA . ASP A 1 85 ? -68.948 28.663 24.067 1.00 48.66 85 ASP A CA 1
ATOM 687 C C . ASP A 1 85 ? -69.262 27.224 24.518 1.00 48.66 85 ASP A C 1
ATOM 689 O O . ASP A 1 85 ? -70.214 26.592 24.053 1.00 48.66 85 ASP A O 1
ATOM 693 N N . ARG A 1 86 ? -68.440 26.652 25.410 1.00 40.25 86 ARG A N 1
ATOM 694 C CA . ARG A 1 86 ? -68.810 25.456 26.189 1.00 40.25 86 ARG A CA 1
ATOM 695 C C . ARG A 1 86 ? -68.409 25.590 27.654 1.00 40.25 86 ARG A C 1
ATOM 697 O O . ARG A 1 86 ? -67.245 25.525 28.035 1.00 40.25 86 ARG A O 1
ATOM 704 N N . SER A 1 87 ? -69.457 25.752 28.455 1.00 36.75 87 SER A N 1
ATOM 705 C CA . SER A 1 87 ? -69.500 25.757 29.916 1.00 36.75 87 SER A CA 1
ATOM 706 C C . SER A 1 87 ? -69.027 24.443 30.579 1.00 36.75 87 SER A C 1
ATOM 708 O O . SER A 1 87 ? -68.888 23.418 29.909 1.00 36.75 87 SER A O 1
ATOM 710 N N . PRO A 1 88 ? -68.773 24.466 31.906 1.00 49.94 88 PRO A N 1
ATOM 711 C CA . PRO A 1 88 ? -67.723 23.680 32.547 1.00 49.94 88 PRO A CA 1
ATOM 712 C C . PRO A 1 88 ? -68.243 22.455 33.312 1.00 49.94 88 PRO A C 1
ATOM 714 O O . PRO A 1 88 ? -69.342 22.469 33.867 1.00 49.94 88 PRO A O 1
ATOM 717 N N . GLN A 1 89 ? -67.392 21.437 33.468 1.00 35.72 89 GLN A N 1
ATOM 718 C CA . GLN A 1 89 ? -67.500 20.504 34.589 1.00 35.72 89 GLN A CA 1
ATOM 719 C C . GLN A 1 89 ? -66.315 20.653 35.543 1.00 35.72 89 GLN A C 1
ATOM 721 O O . GLN A 1 89 ? -65.142 20.577 35.193 1.00 35.72 89 GLN A O 1
ATOM 726 N N . THR A 1 90 ? -66.712 20.908 36.780 1.00 41.19 90 THR A N 1
ATOM 727 C CA . THR A 1 90 ? -65.972 21.049 38.024 1.00 41.19 90 THR A CA 1
ATOM 728 C C . THR A 1 90 ? -64.995 19.913 38.318 1.00 41.19 90 THR A C 1
ATOM 730 O O . THR A 1 90 ? -65.391 18.754 38.329 1.00 41.19 90 THR A O 1
ATOM 733 N N . THR A 1 91 ? -63.788 20.255 38.771 1.00 35.16 91 THR A N 1
ATOM 734 C CA . THR A 1 91 ? -63.156 19.614 39.940 1.00 35.16 91 THR A CA 1
ATOM 735 C C . THR A 1 91 ? -62.129 20.565 40.578 1.00 35.16 91 THR A C 1
ATOM 737 O O . THR A 1 91 ? -61.352 21.232 39.906 1.00 35.16 91 THR A O 1
ATOM 740 N N . ARG A 1 92 ? -62.214 20.679 41.909 1.00 40.09 92 ARG A N 1
ATOM 741 C CA . ARG A 1 92 ? -61.472 21.580 42.815 1.00 40.09 92 ARG A CA 1
ATOM 742 C C . ARG A 1 92 ? -59.938 21.503 42.691 1.00 40.09 92 ARG A C 1
ATOM 744 O O . ARG A 1 92 ? -59.416 20.390 42.656 1.00 40.09 92 ARG A O 1
ATOM 751 N N . PRO A 1 93 ? -59.210 22.618 42.897 1.00 39.16 93 PRO A N 1
ATOM 752 C CA . PRO A 1 93 ? -57.822 22.586 43.342 1.00 39.16 93 PRO A CA 1
ATOM 753 C C . PRO A 1 93 ? -57.697 22.731 44.872 1.00 39.16 93 PRO A C 1
ATOM 755 O O . PRO A 1 93 ? -58.410 23.501 45.519 1.00 39.16 93 PRO A O 1
ATOM 758 N N . ARG A 1 94 ? -56.754 21.973 45.445 1.00 38.06 94 ARG A N 1
ATOM 759 C CA . ARG A 1 94 ? -56.171 22.190 46.781 1.00 38.06 94 ARG A CA 1
ATOM 760 C C . ARG A 1 94 ? -55.105 23.301 46.712 1.00 38.06 94 ARG A C 1
ATOM 762 O O . ARG A 1 94 ? -54.487 23.454 45.660 1.00 38.06 94 ARG A O 1
ATOM 769 N N . PRO A 1 95 ? -54.853 24.041 47.807 1.00 47.00 95 PRO A N 1
ATOM 770 C CA . PRO A 1 95 ? -53.842 25.091 47.850 1.00 47.00 95 PRO A CA 1
ATOM 771 C C . PRO A 1 95 ? -52.469 24.562 48.301 1.00 47.00 95 PRO A C 1
ATOM 773 O O . PRO A 1 95 ? -52.388 23.513 48.940 1.00 47.00 95 PRO A O 1
ATOM 776 N N . ASN A 1 96 ? -51.445 25.389 48.053 1.00 37.00 96 ASN A N 1
ATOM 777 C CA . ASN A 1 96 ? -50.036 25.339 48.485 1.00 37.00 96 ASN A CA 1
ATOM 778 C C . ASN A 1 96 ? -49.060 24.846 47.404 1.00 37.00 96 ASN A C 1
ATOM 780 O O . ASN A 1 96 ? -49.049 23.679 47.055 1.00 37.00 96 ASN A O 1
ATOM 784 N N . GLU A 1 97 ? -48.164 25.711 46.927 1.00 38.88 97 GLU A N 1
ATOM 785 C CA . GLU A 1 97 ? -46.893 25.985 47.601 1.00 38.88 97 GLU A CA 1
ATOM 786 C C . GLU A 1 97 ? -46.163 27.184 46.982 1.00 38.88 97 GLU A C 1
ATOM 788 O O . GLU A 1 97 ? -46.289 27.508 45.804 1.00 38.88 97 GLU A O 1
ATOM 793 N N . LYS A 1 98 ? -45.428 27.879 47.849 1.00 36.66 98 LYS A N 1
ATOM 794 C CA . LYS A 1 98 ? -44.728 29.138 47.605 1.00 36.66 98 LYS A CA 1
ATOM 795 C C . LYS A 1 98 ? -43.449 28.904 46.799 1.00 36.66 98 LYS A C 1
ATOM 797 O O . LYS A 1 98 ? -42.568 28.158 47.218 1.00 36.66 98 LYS A O 1
ATOM 802 N N . THR A 1 99 ? -43.298 29.645 45.710 1.00 36.22 99 THR A N 1
ATOM 803 C CA . THR A 1 99 ? -42.061 29.800 44.939 1.00 36.22 99 THR A CA 1
ATOM 804 C C . THR A 1 99 ? -40.969 30.485 45.774 1.00 36.22 99 THR A C 1
ATOM 806 O O . THR A 1 99 ? -41.123 31.613 46.246 1.00 36.22 99 THR A O 1
ATOM 809 N N . LYS A 1 100 ? -39.835 29.795 45.964 1.00 40.12 100 LYS A N 1
ATOM 810 C CA . LYS A 1 100 ? -38.598 30.341 46.547 1.00 40.12 100 LYS A CA 1
ATOM 811 C C . LYS A 1 100 ? -37.703 30.931 45.451 1.00 40.12 100 LYS A C 1
ATOM 813 O O . LYS A 1 100 ? -37.476 30.311 44.419 1.00 40.12 100 LYS A O 1
ATOM 818 N N . LYS A 1 101 ? -37.169 32.123 45.735 1.00 42.38 101 LYS A N 1
ATOM 819 C CA . LYS A 1 101 ? -36.133 32.843 44.971 1.00 42.38 101 LYS A CA 1
ATOM 820 C C . LYS A 1 101 ? -34.796 32.073 44.928 1.00 42.38 101 LYS A C 1
ATOM 822 O O . LYS A 1 101 ? -34.477 31.394 45.908 1.00 42.38 101 LYS A O 1
ATOM 827 N N . PRO A 1 102 ? -33.967 32.253 43.882 1.00 44.09 102 PRO A N 1
ATOM 828 C CA . PRO A 1 102 ? -32.636 31.656 43.809 1.00 44.09 102 PRO A CA 1
ATOM 829 C C . PRO A 1 102 ? -31.608 32.437 44.650 1.00 44.09 102 PRO A C 1
ATOM 831 O O . PRO A 1 102 ? -31.587 33.670 44.656 1.00 44.09 102 PRO A O 1
ATOM 834 N N . LYS A 1 103 ? -30.747 31.705 45.370 1.00 39.16 103 LYS A N 1
ATOM 835 C CA . LYS A 1 103 ? -29.592 32.220 46.127 1.00 39.16 103 LYS A CA 1
ATOM 836 C C . LYS A 1 103 ? -28.318 32.145 45.273 1.00 39.16 103 LYS A C 1
ATOM 838 O O . LYS A 1 103 ? -28.096 31.157 44.584 1.00 39.16 103 LYS A O 1
ATOM 843 N N . LYS A 1 104 ? -27.488 33.188 45.382 1.00 40.22 104 LYS A N 1
ATOM 844 C CA . LYS A 1 104 ? -26.115 33.297 44.853 1.00 40.22 104 LYS A CA 1
ATOM 845 C C . LYS A 1 104 ? -25.170 32.233 45.453 1.00 40.22 104 LYS A C 1
ATOM 847 O O . LYS A 1 104 ? -25.404 31.829 46.595 1.00 40.22 104 LYS A O 1
ATOM 852 N N . PRO A 1 105 ? -24.089 31.845 44.749 1.00 44.69 105 PRO A N 1
ATOM 853 C CA . PRO A 1 105 ? -23.091 30.915 45.264 1.00 44.69 105 PRO A CA 1
ATOM 854 C C . PRO A 1 105 ? -22.023 31.632 46.108 1.00 44.69 105 PRO A C 1
ATOM 856 O O . PRO A 1 105 ? -21.602 32.744 45.786 1.00 44.69 105 PRO A O 1
ATOM 859 N N . SER A 1 106 ? -21.570 30.959 47.166 1.00 36.59 106 SER A N 1
ATOM 860 C CA . SER A 1 106 ? -20.399 31.319 47.978 1.00 36.59 106 SER A CA 1
ATOM 861 C C . SER A 1 106 ? -19.353 30.196 47.878 1.00 36.59 106 SER A C 1
ATOM 863 O O . SER A 1 106 ? -19.742 29.043 47.686 1.00 36.59 106 SER A O 1
ATOM 865 N N . PRO A 1 107 ? -18.049 30.498 48.019 1.00 48.16 107 PRO A N 1
ATOM 866 C CA . PRO A 1 107 ? -16.963 29.596 47.642 1.00 48.16 107 PRO A CA 1
ATOM 867 C C . PRO A 1 107 ? -16.600 28.598 48.752 1.00 48.16 107 PRO A C 1
ATOM 869 O O . PRO A 1 107 ? -16.556 28.938 49.935 1.00 48.16 107 PRO A O 1
ATOM 872 N N . SER A 1 108 ? -16.297 27.365 48.352 1.00 36.88 108 SER A N 1
ATOM 873 C CA . SER A 1 108 ? -15.833 26.273 49.210 1.00 36.88 108 SER A CA 1
ATOM 874 C C . SER A 1 108 ? -14.324 26.344 49.472 1.00 36.88 108 SER A C 1
ATOM 876 O O . SER A 1 108 ? -13.523 26.449 48.546 1.00 36.88 108 SER A O 1
ATOM 878 N N . LYS A 1 109 ? -13.955 26.244 50.754 1.00 39.06 109 LYS A N 1
ATOM 879 C CA . LYS A 1 109 ? -12.601 25.973 51.268 1.00 39.06 109 LYS A CA 1
ATOM 880 C C . LYS A 1 109 ? -12.392 24.457 51.489 1.00 39.06 109 LYS A C 1
ATOM 882 O O . LYS A 1 109 ? -13.381 23.724 51.516 1.00 39.06 109 LYS A O 1
ATOM 887 N N . PRO A 1 110 ? -11.134 23.990 51.632 1.00 47.72 110 PRO A N 1
ATOM 888 C CA . PRO A 1 110 ? -10.748 22.596 51.431 1.00 47.72 110 PRO A CA 1
ATOM 889 C C . PRO A 1 110 ? -10.859 21.761 52.712 1.00 47.72 110 PRO A C 1
ATOM 891 O O . PRO A 1 110 ? -10.668 22.278 53.813 1.00 47.72 110 PRO A O 1
ATOM 894 N N . ILE A 1 111 ? -11.111 20.457 52.563 1.00 40.44 111 ILE A N 1
ATOM 895 C CA . ILE A 1 111 ? -11.014 19.481 53.653 1.00 40.44 111 ILE A CA 1
ATOM 896 C C . ILE A 1 111 ? -9.990 18.405 53.289 1.00 40.44 111 ILE A C 1
ATOM 898 O O . ILE A 1 111 ? -9.969 17.865 52.186 1.00 40.44 111 ILE A O 1
ATOM 902 N N . VAL A 1 112 ? -9.134 18.175 54.279 1.00 33.91 112 VAL A N 1
ATOM 903 C CA . VAL A 1 112 ? -7.986 17.279 54.362 1.00 33.91 112 VAL A CA 1
ATOM 904 C C . VAL A 1 112 ? -8.413 15.816 54.550 1.00 33.91 112 VAL A C 1
ATOM 906 O O . VAL A 1 112 ? -9.485 15.515 55.069 1.00 33.91 112 VAL A O 1
ATOM 909 N N . SER A 1 113 ? -7.500 14.953 54.107 1.00 34.25 113 SER A N 1
ATOM 910 C CA . SER A 1 113 ? -7.395 13.493 54.164 1.00 34.25 113 SER A CA 1
ATOM 911 C C . SER A 1 113 ? -8.098 12.723 55.291 1.00 34.25 113 SER A C 1
ATOM 913 O O . SER A 1 113 ? -8.129 13.136 56.450 1.00 34.25 113 SER A O 1
ATOM 915 N N . ARG A 1 114 ? -8.499 11.484 54.955 1.00 32.84 114 ARG A N 1
ATOM 916 C CA . ARG A 1 114 ? -8.218 10.279 55.759 1.00 32.84 114 ARG A CA 1
ATOM 917 C C . ARG A 1 114 ? -8.421 8.986 54.953 1.00 32.84 114 ARG A C 1
ATOM 919 O O . ARG A 1 114 ? -9.481 8.755 54.386 1.00 32.84 114 ARG A O 1
ATOM 926 N N . VAL A 1 115 ? -7.367 8.172 54.953 1.00 39.56 115 VAL A N 1
ATOM 927 C CA . VAL A 1 115 ? -7.296 6.734 54.621 1.00 39.56 115 VAL A CA 1
ATOM 928 C C . VAL A 1 115 ? -7.866 5.952 55.824 1.00 39.56 115 VAL A C 1
ATOM 930 O O . VAL A 1 115 ? -7.717 6.447 56.949 1.00 39.56 115 VAL A O 1
ATOM 933 N N . PRO A 1 116 ? -8.589 4.824 55.640 1.00 44.53 116 PRO A N 1
ATOM 934 C CA . PRO A 1 116 ? -7.949 3.518 55.874 1.00 44.53 116 PRO A CA 1
ATOM 935 C C . PRO A 1 116 ? -8.462 2.327 55.028 1.00 44.53 116 PRO A C 1
ATOM 937 O O . PRO A 1 116 ? -9.652 2.173 54.769 1.00 44.53 116 PRO A O 1
ATOM 940 N N . ASP A 1 117 ? -7.501 1.475 54.664 1.00 33.16 117 ASP A N 1
ATOM 941 C CA . ASP A 1 117 ? -7.468 0.006 54.752 1.00 33.16 117 ASP A CA 1
ATOM 942 C C . ASP A 1 117 ? -8.636 -0.866 54.233 1.00 33.16 117 ASP A C 1
ATOM 944 O O . ASP A 1 117 ? -9.720 -0.985 54.802 1.00 33.16 117 ASP A O 1
ATOM 948 N N . THR A 1 118 ? -8.297 -1.625 53.187 1.00 40.12 118 THR A N 1
ATOM 949 C CA . THR A 1 118 ? -8.806 -2.973 52.854 1.00 40.12 118 THR A CA 1
ATOM 950 C C . THR A 1 118 ? -8.168 -4.016 53.811 1.00 40.12 118 THR A C 1
ATOM 952 O O . THR A 1 118 ? -7.198 -3.649 54.471 1.00 40.12 118 THR A O 1
ATOM 955 N N . PRO A 1 119 ? -8.608 -5.302 53.929 1.00 43.56 119 PRO A N 1
ATOM 956 C CA . PRO A 1 119 ? -9.260 -6.107 52.887 1.00 43.56 119 PRO A CA 1
ATOM 957 C C . PRO A 1 119 ? -10.357 -7.100 53.337 1.00 43.56 119 PRO A C 1
ATOM 959 O O . PRO A 1 119 ? -10.357 -7.643 54.440 1.00 43.56 119 PRO A O 1
ATOM 962 N N . LYS A 1 120 ? -11.246 -7.468 52.404 1.00 35.97 120 LYS A N 1
ATOM 963 C CA . LYS A 1 120 ? -12.014 -8.723 52.487 1.00 35.97 120 LYS A CA 1
ATOM 964 C C . LYS A 1 120 ? -11.980 -9.470 51.154 1.00 35.97 120 LYS A C 1
ATOM 966 O O . LYS A 1 120 ? -12.496 -8.999 50.147 1.00 35.97 120 LYS A O 1
ATOM 971 N N . LYS A 1 121 ? -11.368 -10.658 51.194 1.00 43.34 121 LYS A N 1
ATOM 972 C CA . LYS A 1 121 ? -11.462 -11.733 50.192 1.00 43.34 121 LYS A CA 1
ATOM 973 C C . LYS A 1 121 ? -12.927 -12.115 49.935 1.00 43.34 121 LYS A C 1
ATOM 975 O O . LYS A 1 121 ? -13.687 -12.207 50.900 1.00 43.34 121 LYS A O 1
ATOM 980 N N . PRO A 1 122 ? -13.255 -12.553 48.710 1.00 41.59 122 PRO A N 1
ATOM 981 C CA . PRO A 1 122 ? -14.268 -13.581 48.534 1.00 41.59 122 PRO A CA 1
ATOM 982 C C . PRO A 1 122 ? -13.728 -14.824 47.807 1.00 41.59 122 PRO A C 1
ATOM 984 O O . PRO A 1 122 ? -13.152 -14.759 46.727 1.00 41.59 122 PRO A O 1
ATOM 987 N N . LEU A 1 123 ? -13.921 -15.955 48.489 1.00 35.34 123 LEU A N 1
ATOM 988 C CA . LEU A 1 123 ? -14.385 -17.261 48.005 1.00 35.34 123 LEU A CA 1
ATOM 989 C C . LEU A 1 123 ? -14.109 -17.641 46.537 1.00 35.34 123 LEU A C 1
ATOM 991 O O . LEU A 1 123 ? -14.772 -17.192 45.608 1.00 35.34 123 LEU A O 1
ATOM 995 N N . GLN A 1 124 ? -13.205 -18.611 46.383 1.00 34.22 12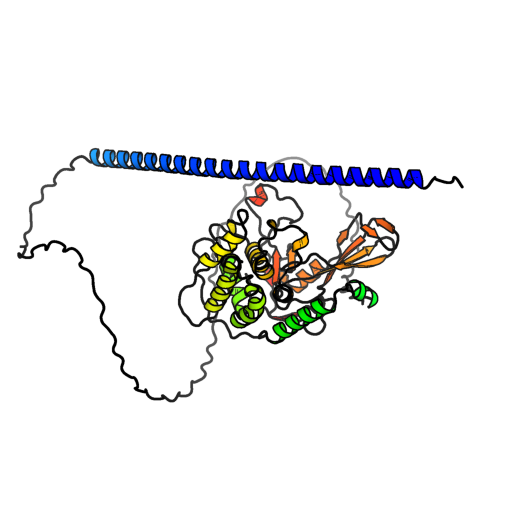4 GLN A N 1
ATOM 996 C CA . GLN A 1 124 ? -13.032 -19.420 45.180 1.00 34.22 124 GLN A CA 1
ATOM 997 C C . GLN A 1 124 ? -14.252 -20.330 44.962 1.00 34.22 124 GLN A C 1
ATOM 999 O O . GLN A 1 124 ? -14.574 -21.164 45.812 1.00 34.22 124 GLN A O 1
ATOM 1004 N N . ALA A 1 125 ? -14.897 -20.209 43.802 1.00 38.16 125 ALA A N 1
ATOM 1005 C CA . ALA A 1 125 ? -15.874 -21.172 43.304 1.00 38.16 125 ALA A CA 1
ATOM 1006 C C . ALA A 1 125 ? -15.195 -22.125 42.305 1.00 38.16 125 ALA A C 1
ATOM 1008 O O . ALA A 1 125 ? -14.521 -21.690 41.373 1.00 38.16 125 ALA A O 1
ATOM 1009 N N . LYS A 1 126 ? -15.371 -23.435 42.508 1.00 42.38 126 LYS A N 1
ATOM 1010 C CA . LYS A 1 126 ? -14.897 -24.495 41.602 1.00 42.38 126 LYS A CA 1
ATOM 1011 C C . LYS A 1 126 ? -15.723 -24.500 40.303 1.00 42.38 126 LYS A C 1
ATOM 1013 O O . LYS A 1 126 ? -16.952 -24.490 40.402 1.00 42.38 126 LYS A O 1
ATOM 1018 N N . PRO A 1 127 ? -15.113 -24.602 39.110 1.00 40.25 127 PRO A N 1
ATOM 1019 C CA . PRO A 1 127 ? -15.865 -24.798 37.878 1.00 40.25 127 PRO A CA 1
ATOM 1020 C C . PRO A 1 127 ? -16.305 -26.264 37.728 1.00 40.25 127 PRO A C 1
ATOM 1022 O O . PRO A 1 127 ? -15.515 -27.193 37.894 1.00 40.25 127 PRO A O 1
ATOM 1025 N N . LYS A 1 128 ? -17.592 -26.462 37.419 1.00 43.84 128 LYS A N 1
ATOM 1026 C CA . LYS A 1 128 ? -18.163 -27.738 36.956 1.00 43.84 128 LYS A CA 1
ATOM 1027 C C . LYS A 1 128 ? -17.834 -27.947 35.465 1.00 43.84 128 LYS A C 1
ATOM 1029 O O . LYS A 1 128 ? -17.707 -26.959 34.743 1.00 43.84 128 LYS A O 1
ATOM 1034 N N . PRO A 1 129 ? -17.722 -29.201 34.990 1.00 39.66 129 PRO A N 1
ATOM 1035 C CA . PRO A 1 129 ? -17.361 -29.500 33.607 1.00 39.66 129 PRO A CA 1
ATOM 1036 C C . PRO A 1 129 ? -18.522 -29.190 32.653 1.00 39.66 129 PRO A C 1
ATOM 1038 O O . PRO A 1 129 ? -19.649 -29.635 32.873 1.00 39.66 129 PRO A O 1
ATOM 1041 N N . ASN A 1 130 ? -18.241 -28.433 31.589 1.00 34.12 130 ASN A N 1
ATOM 1042 C CA . ASN A 1 130 ? -19.217 -28.124 30.548 1.00 34.12 130 ASN A CA 1
ATOM 1043 C C . ASN A 1 130 ? -19.293 -29.250 29.511 1.00 34.12 130 ASN A C 1
ATOM 1045 O O . ASN A 1 130 ? -18.305 -29.648 28.898 1.00 34.12 130 ASN A O 1
ATOM 1049 N N . VAL A 1 131 ? -20.523 -29.720 29.334 1.00 34.78 131 VAL A N 1
ATOM 1050 C CA . VAL A 1 131 ? -20.996 -30.675 28.336 1.00 34.78 131 VAL A CA 1
ATOM 1051 C C . VAL A 1 131 ? -20.827 -30.079 26.933 1.00 34.78 131 VAL A C 1
ATOM 1053 O O . VAL A 1 131 ? -21.327 -28.990 26.653 1.00 34.78 131 VAL A O 1
ATOM 1056 N N . ARG A 1 132 ? -20.138 -30.800 26.039 1.00 32.78 132 ARG A N 1
ATOM 1057 C CA . ARG A 1 132 ? -20.096 -30.506 24.597 1.00 32.78 132 ARG A CA 1
ATOM 1058 C C . ARG A 1 132 ? -21.491 -30.717 24.005 1.00 32.78 132 ARG A C 1
ATOM 1060 O O . ARG A 1 132 ? -21.938 -31.851 23.875 1.00 32.78 132 ARG A O 1
ATOM 1067 N N . ILE A 1 133 ? -22.153 -29.629 23.622 1.00 31.59 133 ILE A N 1
ATOM 1068 C CA . ILE A 1 133 ? -23.315 -29.658 22.732 1.00 31.59 133 ILE A CA 1
ATOM 1069 C C . ILE A 1 133 ? -22.823 -29.190 21.363 1.00 31.59 133 ILE A C 1
ATOM 1071 O O . ILE A 1 133 ? -22.582 -28.001 21.161 1.00 31.59 133 ILE A O 1
ATOM 1075 N N . SER A 1 134 ? -22.664 -30.124 20.427 1.00 33.06 134 SER A N 1
ATOM 1076 C CA . SER A 1 134 ? -22.490 -29.808 19.009 1.00 33.06 134 SER A CA 1
ATOM 1077 C C . SER A 1 134 ? -23.801 -29.223 18.485 1.00 33.06 134 SER A C 1
ATOM 1079 O O . SER A 1 134 ? -24.789 -29.943 18.349 1.00 33.06 134 SER A O 1
ATOM 1081 N N . LYS A 1 135 ? -23.838 -27.913 18.230 1.00 30.02 135 LYS A N 1
ATOM 1082 C CA . LYS A 1 135 ? -24.931 -27.269 17.494 1.00 30.02 135 LYS A CA 1
ATOM 1083 C C . LYS A 1 135 ? -24.475 -27.001 16.067 1.00 30.02 135 LYS A C 1
ATOM 1085 O O . LYS A 1 135 ? -23.697 -26.089 15.820 1.00 30.02 135 LYS A O 1
ATOM 1090 N N . THR A 1 136 ? -24.997 -27.804 15.150 1.00 32.06 136 THR A N 1
ATOM 1091 C CA . THR A 1 136 ? -25.034 -27.534 13.714 1.00 32.06 136 THR A CA 1
ATOM 1092 C C . THR A 1 136 ? -25.815 -26.238 13.492 1.00 32.06 136 THR A C 1
ATOM 1094 O O . THR A 1 136 ? -26.987 -26.149 13.859 1.00 32.06 136 THR A O 1
ATOM 1097 N N . ILE A 1 137 ? -25.166 -25.211 12.943 1.00 29.23 137 ILE A N 1
ATOM 1098 C CA . ILE A 1 137 ? -25.831 -23.969 12.539 1.00 29.23 137 ILE A CA 1
ATOM 1099 C C . ILE A 1 137 ? -26.412 -24.206 11.143 1.00 29.23 137 ILE A C 1
ATOM 1101 O O . ILE A 1 137 ? -25.677 -24.367 10.174 1.00 29.23 137 ILE A O 1
ATOM 1105 N N . HIS A 1 138 ? -27.740 -24.254 11.047 1.00 30.34 138 HIS A N 1
ATOM 1106 C CA . HIS A 1 138 ? -28.446 -24.148 9.775 1.00 30.34 138 HIS A CA 1
ATOM 1107 C C . HIS A 1 138 ? -28.448 -22.678 9.336 1.00 30.34 138 HIS A C 1
ATOM 1109 O O . HIS A 1 138 ? -28.942 -21.816 10.064 1.00 30.34 138 HIS A O 1
ATOM 1115 N N . HIS A 1 139 ? -27.905 -22.393 8.151 1.00 33.00 139 HIS A N 1
ATOM 1116 C CA . HIS A 1 139 ? -28.045 -21.086 7.509 1.00 33.00 139 HIS A CA 1
ATOM 1117 C C . HIS A 1 139 ? -29.526 -20.794 7.202 1.00 33.00 139 HIS A C 1
ATOM 1119 O O . HIS A 1 139 ? -30.239 -21.695 6.747 1.00 33.00 139 HIS A O 1
ATOM 1125 N N . PRO A 1 140 ? -30.012 -19.557 7.412 1.00 32.25 140 PRO A N 1
ATOM 1126 C CA . PRO A 1 140 ? -31.337 -19.169 6.960 1.00 32.25 140 PRO A CA 1
ATOM 1127 C C . PRO A 1 140 ? -31.383 -19.118 5.428 1.00 32.25 140 PRO A C 1
ATOM 1129 O O . PRO A 1 140 ? -30.561 -18.485 4.770 1.00 32.25 140 PRO A O 1
ATOM 1132 N N . VAL A 1 141 ? -32.386 -19.804 4.886 1.00 31.38 141 VAL A N 1
ATOM 1133 C CA . VAL A 1 141 ? -32.807 -19.768 3.485 1.00 31.38 141 VAL A CA 1
ATOM 1134 C C . VAL A 1 141 ? -33.119 -18.323 3.088 1.00 31.38 141 VAL A C 1
ATOM 1136 O O . VAL A 1 141 ? -33.976 -17.680 3.694 1.00 31.38 141 VAL A O 1
ATOM 1139 N N . ILE A 1 142 ? -32.436 -17.822 2.059 1.00 31.80 142 ILE A N 1
ATOM 1140 C CA . ILE A 1 142 ? -32.733 -16.533 1.424 1.00 31.80 142 ILE A CA 1
ATOM 1141 C C . ILE A 1 142 ? -34.109 -16.645 0.738 1.00 31.80 142 ILE A C 1
ATOM 1143 O O . ILE A 1 142 ? -34.306 -17.566 -0.062 1.00 31.80 142 ILE A O 1
ATOM 1147 N N . PRO A 1 143 ? -35.076 -15.748 1.008 1.00 30.44 143 PRO A N 1
ATOM 1148 C CA . PRO A 1 143 ? -36.344 -15.759 0.296 1.00 30.44 143 PRO A CA 1
ATOM 1149 C C . PRO A 1 143 ? -36.133 -15.377 -1.175 1.00 30.44 143 PRO A C 1
ATOM 1151 O O . PRO A 1 143 ? -35.497 -14.373 -1.496 1.00 30.44 143 PRO A O 1
ATOM 1154 N N . ARG A 1 144 ? -36.692 -16.201 -2.072 1.00 29.50 144 ARG A N 1
ATOM 1155 C CA . ARG A 1 144 ? -36.818 -15.928 -3.509 1.00 29.50 144 ARG A CA 1
ATOM 1156 C C . ARG A 1 144 ? -37.484 -14.567 -3.716 1.00 29.50 144 ARG A C 1
ATOM 1158 O O . ARG A 1 144 ? -38.640 -14.392 -3.346 1.00 29.50 144 ARG A O 1
ATOM 1165 N N . VAL A 1 145 ? -36.770 -13.649 -4.359 1.00 30.39 145 VAL A N 1
ATOM 1166 C CA . VAL A 1 145 ? -37.351 -12.419 -4.900 1.00 30.39 145 VAL A CA 1
ATOM 1167 C C . VAL A 1 145 ? -38.238 -12.797 -6.084 1.00 30.39 145 VAL A C 1
ATOM 1169 O O . VAL A 1 145 ? -37.800 -13.437 -7.043 1.00 30.39 145 VAL A O 1
ATOM 1172 N N . GLU A 1 146 ? -39.515 -12.454 -5.961 1.00 28.91 146 GLU A N 1
ATOM 1173 C CA . GLU A 1 146 ? -40.529 -12.638 -6.986 1.00 28.91 146 GLU A CA 1
ATOM 1174 C C . GLU A 1 146 ? -40.283 -11.730 -8.198 1.00 28.91 146 GLU A C 1
ATOM 1176 O O . GLU A 1 146 ? -39.724 -10.638 -8.117 1.00 28.91 146 GLU A O 1
ATOM 1181 N N . LYS A 1 147 ? -40.710 -12.247 -9.350 1.00 34.41 147 LYS A N 1
ATOM 1182 C CA . LYS A 1 147 ? -40.584 -11.685 -10.693 1.00 34.41 147 LYS A CA 1
ATOM 1183 C C . LYS A 1 147 ? -41.153 -10.264 -10.784 1.00 34.41 147 LYS A C 1
ATOM 1185 O O . LYS A 1 147 ? -42.363 -10.082 -10.673 1.00 34.41 147 LYS A O 1
ATOM 1190 N N . CYS A 1 148 ? -40.317 -9.300 -11.158 1.00 29.33 148 CYS A N 1
ATOM 1191 C CA . CYS A 1 148 ? -40.770 -8.015 -11.685 1.00 29.33 148 CYS A CA 1
ATOM 1192 C C . CYS A 1 148 ? -40.711 -8.005 -13.220 1.00 29.33 148 CYS A C 1
ATOM 1194 O O . CYS A 1 148 ? -39.641 -8.088 -13.810 1.00 29.33 148 CYS A O 1
ATOM 1196 N N . GLY A 1 149 ? -41.891 -7.867 -13.830 1.00 29.31 149 GLY A N 1
ATOM 1197 C CA . GLY A 1 149 ? -42.134 -6.951 -14.949 1.00 29.31 149 GLY A CA 1
ATOM 1198 C C . GLY A 1 149 ? -41.546 -7.288 -16.318 1.00 29.31 149 GLY A C 1
ATOM 1199 O O . GLY A 1 149 ? -40.456 -6.853 -16.665 1.00 29.31 149 GLY A O 1
ATOM 1200 N N . ASN A 1 150 ? -42.361 -7.930 -17.159 1.00 31.31 150 ASN A N 1
ATOM 1201 C CA . ASN A 1 150 ? -42.189 -7.955 -18.611 1.00 31.31 150 ASN A CA 1
ATOM 1202 C C . ASN A 1 150 ? -42.183 -6.527 -19.187 1.00 31.31 150 ASN A C 1
ATOM 1204 O O . ASN A 1 150 ? -43.222 -5.865 -19.193 1.00 31.31 150 ASN A O 1
ATOM 1208 N N . PHE A 1 151 ? -41.055 -6.091 -19.747 1.00 27.81 151 PHE A N 1
ATOM 1209 C CA . PHE A 1 151 ? -40.984 -4.902 -20.594 1.00 27.81 151 PHE A CA 1
ATOM 1210 C C . PHE A 1 151 ? -41.023 -5.336 -22.069 1.00 27.81 151 PHE A C 1
ATOM 1212 O O . PHE A 1 151 ? -40.119 -6.014 -22.553 1.00 27.81 151 PHE A O 1
ATOM 1219 N N . LYS A 1 152 ? -42.107 -4.993 -22.777 1.00 31.33 152 LYS A N 1
ATOM 1220 C CA . LYS A 1 152 ? -42.242 -5.168 -24.234 1.00 31.33 152 LYS A CA 1
ATOM 1221 C C . LYS A 1 152 ? -41.657 -3.940 -24.942 1.00 31.33 152 LYS A C 1
ATOM 1223 O O . LYS A 1 152 ? -42.140 -2.842 -24.669 1.00 31.33 152 LYS A O 1
ATOM 1228 N N . PRO A 1 153 ? -40.717 -4.083 -25.889 1.00 32.31 153 PRO A N 1
ATOM 1229 C CA . PRO A 1 153 ? -40.398 -2.998 -26.805 1.00 32.31 153 PRO A CA 1
ATOM 1230 C C . PRO A 1 153 ? -41.485 -2.876 -27.895 1.00 32.31 153 PRO A C 1
ATOM 1232 O O . PRO A 1 153 ? -42.113 -3.880 -28.256 1.00 32.31 153 PRO A O 1
ATOM 1235 N N . PRO A 1 154 ? -41.748 -1.664 -28.417 1.00 32.66 154 PRO A N 1
ATOM 1236 C CA . PRO A 1 154 ? -42.762 -1.448 -29.440 1.00 32.66 154 PRO A CA 1
ATOM 1237 C C . PRO A 1 154 ? -42.313 -1.996 -30.800 1.00 32.66 154 PRO A C 1
ATOM 1239 O O . PRO A 1 154 ? -41.160 -1.855 -31.207 1.00 32.66 154 PRO A O 1
ATOM 1242 N N . SER A 1 155 ? -43.259 -2.608 -31.515 1.00 31.69 155 SER A N 1
ATOM 1243 C CA . SER A 1 155 ? -43.081 -3.081 -32.884 1.00 31.69 155 SER A CA 1
ATOM 1244 C C . SER A 1 155 ? -43.112 -1.913 -33.867 1.00 31.69 155 SER A C 1
ATOM 1246 O O . SER A 1 155 ? -44.082 -1.153 -33.877 1.00 31.69 155 SER A O 1
ATOM 1248 N N . ALA A 1 156 ? -42.132 -1.847 -34.762 1.00 32.50 156 ALA A N 1
ATOM 1249 C CA . ALA A 1 156 ? -42.211 -1.056 -35.981 1.00 32.50 156 ALA A CA 1
ATOM 1250 C C . ALA A 1 156 ? -42.065 -1.988 -37.193 1.00 32.50 156 ALA A C 1
ATOM 1252 O O . ALA A 1 156 ? -40.985 -2.482 -37.503 1.00 32.50 156 ALA A O 1
ATOM 1253 N N . ALA A 1 157 ? -43.190 -2.238 -37.859 1.00 31.14 157 ALA A N 1
ATOM 1254 C CA . ALA A 1 157 ? -43.241 -2.538 -39.288 1.00 31.14 157 ALA A CA 1
ATOM 1255 C C . ALA A 1 157 ? -43.127 -1.176 -40.027 1.00 31.14 157 ALA A C 1
ATOM 1257 O O . ALA A 1 157 ? -43.561 -0.170 -39.480 1.00 31.14 157 ALA A O 1
ATOM 1258 N N . ALA A 1 158 ? -42.602 -0.997 -41.239 1.00 32.81 158 ALA A N 1
ATOM 1259 C CA . ALA A 1 158 ? -42.356 -1.895 -42.352 1.00 32.81 158 ALA A CA 1
ATOM 1260 C C . ALA A 1 158 ? -41.472 -1.197 -43.422 1.00 32.81 158 ALA A C 1
ATOM 1262 O O . ALA A 1 158 ? -41.391 0.028 -43.452 1.00 32.81 158 ALA A O 1
ATOM 1263 N N . ARG A 1 159 ? -41.029 -2.014 -44.396 1.00 32.44 159 ARG A N 1
ATOM 1264 C CA . ARG A 1 159 ? -40.643 -1.728 -45.803 1.00 32.44 159 ARG A CA 1
ATOM 1265 C C . ARG A 1 159 ? -39.198 -1.315 -46.100 1.00 32.44 159 ARG A C 1
ATOM 1267 O O . ARG A 1 159 ? -38.751 -0.251 -45.700 1.00 32.44 159 ARG A O 1
ATOM 1274 N N . GLY A 1 160 ? -38.569 -2.092 -46.992 1.00 28.33 160 GLY A N 1
ATOM 1275 C CA . GLY A 1 160 ? -37.554 -1.560 -47.905 1.00 28.33 160 GLY A CA 1
ATOM 1276 C C . GLY A 1 160 ? -36.510 -2.545 -48.429 1.00 28.33 160 GLY A C 1
ATOM 1277 O O . GLY A 1 160 ? -35.376 -2.491 -47.992 1.00 28.33 160 GLY A O 1
ATOM 1278 N N . THR A 1 161 ? -36.896 -3.367 -49.412 1.00 32.09 161 THR A N 1
ATOM 1279 C CA . THR A 1 161 ? -36.090 -3.795 -50.584 1.00 32.09 161 THR A CA 1
ATOM 1280 C C . THR A 1 161 ? -34.700 -4.439 -50.422 1.00 32.09 161 THR A C 1
ATOM 1282 O O . THR A 1 161 ? -33.713 -3.805 -50.075 1.00 32.09 161 THR A O 1
ATOM 1285 N N . SER A 1 162 ? -34.661 -5.698 -50.873 1.00 32.12 162 SER A N 1
ATOM 1286 C CA . SER A 1 162 ? -33.579 -6.458 -51.510 1.00 32.12 162 SER A CA 1
ATOM 1287 C C . SER A 1 162 ? -32.296 -5.723 -51.912 1.00 32.12 162 SER A C 1
ATOM 1289 O O . SER A 1 162 ? -32.332 -4.850 -52.774 1.00 32.12 162 SER A O 1
ATOM 1291 N N . GLN A 1 163 ? -31.156 -6.278 -51.493 1.00 31.09 163 GLN A N 1
ATOM 1292 C CA . GLN A 1 163 ? -30.082 -6.677 -52.408 1.00 31.09 163 GLN A CA 1
ATOM 1293 C C . GLN A 1 163 ? -29.235 -7.782 -51.766 1.00 31.09 163 GLN A C 1
ATOM 1295 O O . GLN A 1 163 ? -28.729 -7.649 -50.656 1.00 31.09 163 GLN A O 1
ATOM 1300 N N . ALA A 1 164 ? -29.139 -8.904 -52.475 1.00 34.97 164 ALA A N 1
ATOM 1301 C CA . ALA A 1 164 ? -28.294 -10.030 -52.129 1.00 34.97 164 ALA A CA 1
ATOM 1302 C C . ALA A 1 164 ? -26.840 -9.693 -52.476 1.00 34.97 164 ALA A C 1
ATOM 1304 O O . ALA A 1 164 ? -26.528 -9.443 -53.639 1.00 34.97 164 ALA A O 1
ATOM 1305 N N . VAL A 1 165 ? -25.958 -9.725 -51.480 1.00 33.22 165 VAL A N 1
ATOM 1306 C CA . VAL A 1 165 ? -24.508 -9.773 -51.683 1.00 33.22 165 VAL A CA 1
ATOM 1307 C C . VAL A 1 165 ? -24.019 -11.053 -51.022 1.00 33.22 165 VAL A C 1
ATOM 1309 O O . VAL A 1 165 ? -24.102 -11.219 -49.808 1.00 33.22 165 VAL A O 1
ATOM 1312 N N . GLN A 1 166 ? -23.578 -11.989 -51.859 1.00 33.41 166 GLN A N 1
ATOM 1313 C CA . GLN A 1 166 ? -22.886 -13.207 -51.460 1.00 33.41 166 GLN A CA 1
ATOM 1314 C C . GLN A 1 166 ? -21.594 -12.822 -50.729 1.00 33.41 166 GLN A C 1
ATOM 1316 O O . GLN A 1 166 ? -20.675 -12.295 -51.352 1.00 33.41 166 GLN A O 1
ATOM 1321 N N . SER A 1 167 ? -21.511 -13.091 -49.424 1.00 30.16 167 SER A N 1
ATOM 1322 C CA . SER A 1 167 ? -20.239 -13.106 -48.706 1.00 30.16 167 SER A CA 1
ATOM 1323 C C . SER A 1 167 ? -19.745 -14.548 -48.604 1.00 30.16 167 SER A C 1
ATOM 1325 O O . SER A 1 167 ? -20.360 -15.433 -48.012 1.00 30.16 167 SER A O 1
ATOM 1327 N N . SER A 1 168 ? -18.626 -14.797 -49.269 1.00 29.84 168 SER A N 1
ATOM 1328 C CA . SER A 1 168 ? -17.843 -16.020 -49.179 1.00 29.84 168 SER A CA 1
ATOM 1329 C C . SER A 1 168 ? -17.250 -16.156 -47.775 1.00 29.84 168 SER A C 1
ATOM 1331 O O . SER A 1 168 ? -16.443 -15.323 -47.359 1.00 29.84 168 SER A O 1
ATOM 1333 N N . HIS A 1 169 ? -17.621 -17.215 -47.058 1.00 32.34 169 HIS A N 1
ATOM 1334 C CA . HIS A 1 169 ? -16.935 -17.642 -45.841 1.00 32.34 169 HIS A CA 1
ATOM 1335 C C . HIS A 1 169 ? -15.490 -18.071 -46.164 1.00 32.34 169 HIS A C 1
ATOM 1337 O O . HIS A 1 169 ? -15.304 -18.902 -47.057 1.00 32.34 169 HIS A O 1
ATOM 1343 N N . PRO A 1 170 ? -14.462 -17.570 -45.454 1.00 35.53 170 PRO A N 1
ATOM 1344 C CA . PRO A 1 170 ? -13.136 -18.172 -45.493 1.00 35.53 170 PRO A CA 1
ATOM 1345 C C . PRO A 1 170 ? -13.112 -19.461 -44.647 1.00 35.53 170 PRO A C 1
ATOM 1347 O O . PRO A 1 170 ? -13.923 -19.616 -43.728 1.00 35.53 170 PRO A O 1
ATOM 1350 N N . PRO A 1 171 ? -12.204 -20.405 -44.949 1.00 35.00 171 PRO A N 1
ATOM 1351 C CA . PRO A 1 171 ? -12.199 -21.719 -44.328 1.00 35.00 171 PRO A CA 1
ATOM 1352 C C . PRO A 1 171 ? -11.824 -21.650 -42.845 1.00 35.00 171 PRO A C 1
ATOM 1354 O O . PRO A 1 171 ? -10.935 -20.906 -42.426 1.00 35.00 171 PRO A O 1
ATOM 1357 N N . VAL A 1 172 ? -12.512 -22.494 -42.078 1.00 36.66 172 VAL A N 1
ATOM 1358 C CA . VAL A 1 172 ? -12.246 -22.840 -40.681 1.00 36.66 172 VAL A CA 1
ATOM 1359 C C . VAL A 1 172 ? -10.766 -23.204 -40.524 1.00 36.66 172 VAL A C 1
ATOM 1361 O O . VAL A 1 172 ? -10.303 -24.206 -41.068 1.00 36.66 172 VAL A O 1
ATOM 1364 N N . ARG A 1 173 ? -10.011 -22.372 -39.795 1.00 36.41 173 ARG A N 1
ATOM 1365 C CA . ARG A 1 173 ? -8.659 -22.714 -39.333 1.00 36.41 173 ARG A CA 1
ATOM 1366 C C . ARG A 1 173 ? -8.757 -23.816 -38.269 1.00 36.41 173 ARG A C 1
ATOM 1368 O O . ARG A 1 173 ? -9.665 -23.751 -37.439 1.00 36.41 173 ARG A O 1
ATOM 1375 N N . PRO A 1 174 ? -7.846 -24.803 -38.266 1.00 34.44 174 PRO A N 1
ATOM 1376 C CA . PRO A 1 174 ? -7.830 -25.837 -37.242 1.00 34.44 174 PRO A CA 1
ATOM 1377 C C . PRO A 1 174 ? -7.537 -25.230 -35.866 1.00 34.44 174 PRO A C 1
ATOM 1379 O O . PRO A 1 174 ? -6.878 -24.193 -35.754 1.00 34.44 174 PRO A O 1
ATOM 1382 N N . ALA A 1 175 ? -8.081 -25.885 -34.840 1.00 34.19 175 ALA A N 1
ATOM 1383 C CA . ALA A 1 175 ? -7.960 -25.522 -33.438 1.00 34.19 175 ALA A CA 1
ATOM 1384 C C . ALA A 1 175 ? -6.501 -25.219 -33.071 1.00 34.19 175 ALA A C 1
ATOM 1386 O O . ALA A 1 175 ? -5.617 -26.058 -33.230 1.00 34.19 175 ALA A O 1
ATOM 1387 N N . ARG A 1 176 ? -6.271 -23.989 -32.605 1.00 36.56 176 ARG A N 1
ATOM 1388 C CA . ARG A 1 176 ? -5.005 -23.551 -32.026 1.00 36.56 176 ARG A CA 1
ATOM 1389 C C . ARG A 1 176 ? -4.832 -24.322 -30.719 1.00 36.56 176 ARG A C 1
ATOM 1391 O O . ARG A 1 176 ? -5.703 -24.244 -29.854 1.00 36.56 176 ARG A O 1
ATOM 1398 N N . GLU A 1 177 ? -3.759 -25.099 -30.637 1.00 35.31 177 GLU A N 1
ATOM 1399 C CA . GLU A 1 177 ? -3.334 -25.804 -29.429 1.00 35.31 177 GLU A CA 1
ATOM 1400 C C . GLU A 1 177 ? -3.354 -24.838 -28.237 1.00 35.31 177 GLU A C 1
ATOM 1402 O O . GLU A 1 177 ? -2.973 -23.668 -28.361 1.00 35.31 177 GLU A O 1
ATOM 1407 N N . GLN A 1 178 ? -3.879 -25.313 -27.106 1.00 32.75 178 GLN A N 1
ATOM 1408 C CA . GLN A 1 178 ? -3.832 -24.571 -25.852 1.00 32.75 178 GLN A CA 1
ATOM 1409 C C . GLN A 1 178 ? -2.367 -24.228 -25.548 1.00 32.75 178 GLN A C 1
ATOM 1411 O O . GLN A 1 178 ? -1.517 -25.107 -25.694 1.00 32.75 178 GLN A O 1
ATOM 1416 N N . PRO A 1 179 ? -2.046 -22.981 -25.160 1.00 34.25 179 PRO A N 1
ATOM 1417 C CA . PRO A 1 179 ? -0.688 -22.649 -24.764 1.00 34.25 179 PRO A CA 1
ATOM 1418 C C . PRO A 1 179 ? -0.305 -23.522 -23.567 1.00 34.25 179 PRO A C 1
ATOM 1420 O O . PRO A 1 179 ? -1.026 -23.555 -22.567 1.00 34.25 179 PRO A O 1
ATOM 1423 N N . GLU A 1 180 ? 0.806 -24.250 -23.688 1.00 32.31 180 GLU A N 1
ATOM 1424 C CA . GLU A 1 180 ? 1.438 -24.900 -22.542 1.00 32.31 180 GLU A CA 1
ATOM 1425 C C . GLU A 1 180 ? 1.669 -23.856 -21.433 1.00 32.31 180 GLU A C 1
ATOM 1427 O O . GLU A 1 180 ? 1.966 -22.695 -21.745 1.00 32.31 180 GLU A O 1
ATOM 1432 N N . PRO A 1 181 ? 1.524 -24.226 -20.146 1.00 34.50 181 PRO A N 1
ATOM 1433 C CA . PRO A 1 181 ? 1.825 -23.321 -19.046 1.00 34.50 181 PRO A CA 1
ATOM 1434 C C . PRO A 1 181 ? 3.251 -22.797 -19.217 1.00 34.50 181 PRO A C 1
ATOM 1436 O O . PRO A 1 181 ? 4.183 -23.578 -19.423 1.00 34.50 181 PRO A O 1
ATOM 1439 N N . ALA A 1 182 ? 3.394 -21.469 -19.191 1.00 34.50 182 ALA A N 1
ATOM 1440 C CA . ALA A 1 182 ? 4.650 -20.776 -19.432 1.00 34.50 182 ALA A CA 1
ATOM 1441 C C . ALA A 1 182 ? 5.781 -21.435 -18.629 1.00 34.50 182 ALA A C 1
ATOM 1443 O O . ALA A 1 182 ? 5.768 -21.429 -17.398 1.00 34.50 182 ALA A O 1
ATOM 1444 N N . GLN A 1 183 ? 6.753 -22.028 -19.329 1.00 35.56 183 GLN A N 1
ATOM 1445 C CA . GLN A 1 183 ? 7.967 -22.524 -18.697 1.00 35.56 183 GLN A CA 1
ATOM 1446 C C . GLN A 1 183 ? 8.634 -21.354 -17.975 1.00 35.56 183 GLN A C 1
ATOM 1448 O O . GLN A 1 183 ? 9.067 -20.382 -18.598 1.00 35.56 183 GLN A O 1
ATOM 1453 N N . VAL A 1 184 ? 8.703 -21.459 -16.649 1.00 38.94 184 VAL A N 1
ATOM 1454 C CA . VAL A 1 184 ? 9.471 -20.570 -15.782 1.00 38.94 184 VAL A CA 1
ATOM 1455 C C . VAL A 1 184 ? 10.940 -20.699 -16.193 1.00 38.94 184 VAL A C 1
ATOM 1457 O O . VAL A 1 184 ? 11.648 -21.615 -15.784 1.00 38.94 184 VAL A O 1
ATOM 1460 N N . CYS A 1 185 ? 11.381 -19.816 -17.090 1.00 38.81 185 CYS A N 1
ATOM 1461 C CA . CYS A 1 185 ? 12.764 -19.732 -17.541 1.00 38.81 185 CYS A CA 1
ATOM 1462 C C . CYS A 1 185 ? 13.648 -19.359 -16.347 1.00 38.81 185 CYS A C 1
ATOM 1464 O O . CYS A 1 185 ? 13.620 -18.217 -15.887 1.00 38.81 185 CYS A O 1
ATOM 1466 N N . THR A 1 186 ? 14.445 -20.316 -15.872 1.00 39.62 186 THR A N 1
ATOM 1467 C CA . THR A 1 186 ? 15.456 -20.124 -14.828 1.00 39.62 186 THR A CA 1
ATOM 1468 C C . THR A 1 186 ? 16.397 -18.983 -15.219 1.00 39.62 186 THR A C 1
ATOM 1470 O O . THR A 1 186 ? 17.113 -19.071 -16.219 1.00 39.62 186 THR A O 1
ATOM 1473 N N . LEU A 1 187 ? 16.363 -17.890 -14.458 1.00 45.06 187 LEU A N 1
ATOM 1474 C CA . LEU A 1 187 ? 17.264 -16.750 -14.620 1.00 45.06 187 LEU A CA 1
ATOM 1475 C C . LEU A 1 187 ? 18.692 -17.168 -14.241 1.00 45.06 187 LEU A C 1
ATOM 1477 O O . LEU A 1 187 ? 18.888 -17.927 -13.295 1.00 45.06 187 LEU A O 1
ATOM 1481 N N . SER A 1 188 ? 19.697 -16.664 -14.959 1.00 46.88 188 SER A N 1
ATOM 1482 C CA . SER A 1 188 ? 21.088 -16.814 -14.530 1.00 46.88 188 SER A CA 1
ATOM 1483 C C . SER A 1 188 ? 21.353 -15.943 -13.296 1.00 46.88 188 SER A C 1
ATOM 1485 O O . SER A 1 188 ? 20.934 -14.784 -13.240 1.00 46.88 188 SER A O 1
ATOM 1487 N N . GLU A 1 189 ? 22.085 -16.485 -12.318 1.00 48.59 189 GLU A N 1
ATOM 1488 C CA . GLU A 1 189 ? 22.435 -15.821 -11.046 1.00 48.59 189 GLU A CA 1
ATOM 1489 C C . GLU A 1 189 ? 23.077 -14.431 -11.246 1.00 48.59 189 GLU A C 1
ATOM 1491 O O . GLU A 1 189 ? 22.866 -13.517 -10.450 1.00 48.59 189 GLU A O 1
ATOM 1496 N N . ALA A 1 190 ? 23.775 -14.226 -12.369 1.00 46.09 190 ALA A N 1
ATOM 1497 C CA . ALA A 1 190 ? 24.438 -12.970 -12.726 1.00 46.09 190 ALA A CA 1
ATOM 1498 C C . ALA A 1 190 ? 23.487 -11.761 -12.860 1.00 46.09 190 ALA A C 1
ATOM 1500 O O . ALA A 1 190 ? 23.908 -10.626 -12.639 1.00 46.09 190 ALA A O 1
ATOM 1501 N N . ASN A 1 191 ? 22.208 -11.975 -13.188 1.00 45.84 191 ASN A N 1
ATOM 1502 C CA . ASN A 1 191 ? 21.234 -10.882 -13.301 1.00 45.84 191 ASN A CA 1
ATOM 1503 C C . ASN A 1 191 ? 20.652 -10.450 -11.943 1.00 45.84 191 ASN A C 1
ATOM 1505 O O . ASN A 1 191 ? 20.114 -9.349 -11.841 1.00 45.84 191 ASN A O 1
ATOM 1509 N N . ILE A 1 192 ? 20.768 -11.285 -10.904 1.00 51.28 192 ILE A N 1
ATOM 1510 C CA . ILE A 1 192 ? 20.255 -10.993 -9.555 1.00 51.28 192 ILE A CA 1
ATOM 1511 C C . ILE A 1 192 ? 21.243 -10.099 -8.784 1.00 51.28 192 ILE A C 1
ATOM 1513 O O . ILE A 1 192 ? 20.825 -9.198 -8.057 1.00 51.28 192 ILE A O 1
ATOM 1517 N N . GLU A 1 193 ? 22.555 -10.260 -8.999 1.00 47.75 193 GLU A N 1
ATOM 1518 C CA . GLU A 1 193 ? 23.588 -9.463 -8.312 1.00 47.75 193 GLU A CA 1
ATOM 1519 C C . GLU A 1 193 ? 23.625 -7.974 -8.717 1.00 47.75 193 GLU A C 1
ATOM 1521 O O . GLU A 1 193 ? 24.102 -7.136 -7.947 1.00 47.75 193 GLU A O 1
ATOM 1526 N N . LEU A 1 194 ? 23.092 -7.611 -9.889 1.00 46.72 194 LEU A N 1
ATOM 1527 C CA . LEU A 1 194 ? 23.140 -6.246 -10.443 1.00 46.72 194 LEU A CA 1
ATOM 1528 C C . LEU A 1 194 ? 22.256 -5.221 -9.704 1.00 46.72 194 LEU A C 1
ATOM 1530 O O . LEU A 1 194 ? 22.353 -4.025 -9.973 1.00 46.72 194 LEU A O 1
ATOM 1534 N N . LEU A 1 195 ? 21.436 -5.655 -8.742 1.00 50.97 195 LEU A N 1
ATOM 1535 C CA . LEU A 1 195 ? 20.574 -4.781 -7.934 1.00 50.97 195 LEU A CA 1
ATOM 1536 C C . LEU A 1 195 ? 21.219 -4.321 -6.605 1.00 50.97 195 LEU A C 1
ATOM 1538 O O . LEU A 1 195 ? 20.637 -3.498 -5.896 1.00 50.97 195 LEU A O 1
ATOM 1542 N N . GLY A 1 196 ? 22.417 -4.806 -6.253 1.00 44.06 196 GLY A N 1
ATOM 1543 C CA . GLY A 1 196 ? 23.078 -4.512 -4.973 1.00 44.06 196 GLY A CA 1
ATOM 1544 C C . GLY A 1 196 ? 24.221 -3.490 -5.061 1.00 44.06 196 GLY A C 1
ATOM 1545 O O . GLY A 1 196 ? 25.353 -3.844 -5.385 1.00 44.06 196 GLY A O 1
ATOM 1546 N N . ASN A 1 197 ? 23.972 -2.229 -4.689 1.00 43.78 197 ASN A N 1
ATOM 1547 C CA . ASN A 1 197 ? 25.010 -1.189 -4.579 1.00 43.78 197 ASN A CA 1
ATOM 1548 C C . ASN A 1 197 ? 25.917 -1.430 -3.345 1.00 43.78 197 ASN A C 1
ATOM 1550 O O . ASN A 1 197 ? 25.433 -1.484 -2.216 1.00 43.78 197 ASN A O 1
ATOM 1554 N N . LYS A 1 198 ? 27.241 -1.579 -3.536 1.00 48.94 198 LYS A N 1
ATOM 1555 C CA . LYS A 1 198 ? 28.166 -2.168 -2.534 1.00 48.94 198 LYS A CA 1
ATOM 1556 C C . LYS A 1 198 ? 28.775 -1.219 -1.474 1.00 48.94 198 LYS A C 1
ATOM 1558 O O . LYS A 1 198 ? 29.461 -1.727 -0.591 1.00 48.94 198 LYS A O 1
ATOM 1563 N N . ASN A 1 199 ? 28.515 0.095 -1.481 1.00 41.56 199 ASN A N 1
ATOM 1564 C CA . ASN A 1 199 ? 29.343 1.061 -0.721 1.00 41.56 199 ASN A CA 1
ATOM 1565 C C . ASN A 1 199 ? 28.712 1.751 0.518 1.00 41.56 199 ASN A C 1
ATOM 1567 O O . ASN A 1 199 ? 29.385 2.558 1.145 1.00 41.56 199 ASN A O 1
ATOM 1571 N N . GLU A 1 200 ? 27.494 1.401 0.950 1.00 53.41 200 GLU A N 1
ATOM 1572 C CA . GLU A 1 200 ? 26.856 1.934 2.188 1.00 53.41 200 GLU A CA 1
ATOM 1573 C C . GLU A 1 200 ? 26.483 0.824 3.194 1.00 53.41 200 GLU A C 1
ATOM 1575 O O . GLU A 1 200 ? 25.466 0.880 3.888 1.00 53.41 200 GLU A O 1
ATOM 1580 N N . LYS A 1 201 ? 27.274 -0.253 3.225 1.00 57.81 201 LYS A N 1
ATOM 1581 C CA . LYS A 1 201 ? 26.852 -1.535 3.807 1.00 57.81 201 LYS A CA 1
ATOM 1582 C C . LYS A 1 201 ? 26.624 -1.532 5.320 1.00 57.81 201 LYS A C 1
ATOM 1584 O O . LYS A 1 201 ? 25.650 -2.122 5.766 1.00 57.81 201 LYS A O 1
ATOM 1589 N N . THR A 1 202 ? 27.444 -0.853 6.118 1.00 66.25 202 THR A N 1
ATOM 1590 C CA . THR A 1 202 ? 27.444 -1.088 7.575 1.00 66.25 202 THR A CA 1
ATOM 1591 C C . THR A 1 202 ? 26.196 -0.562 8.293 1.00 66.25 202 THR A C 1
ATOM 1593 O O . THR A 1 202 ? 25.676 -1.239 9.176 1.00 66.25 202 THR A O 1
ATOM 1596 N N . GLY A 1 203 ? 25.664 0.601 7.897 1.00 71.50 203 GLY A N 1
ATOM 1597 C CA . GLY A 1 203 ? 24.426 1.144 8.477 1.00 71.50 203 GLY A CA 1
ATOM 1598 C C . GLY A 1 203 ? 23.164 0.447 7.959 1.00 71.50 203 GLY A C 1
ATOM 1599 O O . GLY A 1 203 ? 22.262 0.117 8.728 1.00 71.50 203 GLY A O 1
ATOM 1600 N N . LYS A 1 204 ? 23.115 0.162 6.652 1.00 78.19 204 LYS A N 1
ATOM 1601 C CA . LYS A 1 204 ? 21.967 -0.503 6.017 1.00 78.19 204 LYS A CA 1
ATOM 1602 C C . LYS A 1 204 ? 21.798 -1.945 6.487 1.00 78.19 204 LYS A C 1
ATOM 1604 O O . LYS A 1 204 ? 20.668 -2.377 6.699 1.00 78.19 204 LYS A O 1
ATOM 1609 N N . GLU A 1 205 ? 22.895 -2.673 6.690 1.00 82.94 205 GLU A N 1
ATOM 1610 C CA . GLU A 1 205 ? 22.855 -4.043 7.211 1.00 82.94 205 GLU A CA 1
ATOM 1611 C C . GLU A 1 205 ? 22.329 -4.085 8.651 1.00 82.94 205 GLU A C 1
ATOM 1613 O O . GLU A 1 205 ? 21.481 -4.925 8.951 1.00 82.94 205 GLU A O 1
ATOM 1618 N N . ALA A 1 206 ? 22.741 -3.146 9.512 1.00 82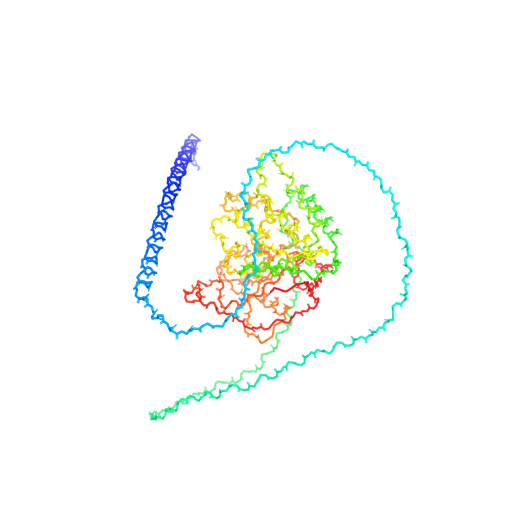.44 206 ALA A N 1
ATOM 1619 C CA . ALA A 1 206 ? 22.240 -3.053 10.884 1.00 82.44 206 ALA A CA 1
ATOM 1620 C C . ALA A 1 206 ? 20.730 -2.755 10.933 1.00 82.44 206 ALA A C 1
ATOM 1622 O O . ALA A 1 206 ? 19.993 -3.427 11.654 1.00 82.44 206 ALA A O 1
ATOM 1623 N N . HIS A 1 207 ? 20.244 -1.806 10.123 1.00 81.94 207 HIS A N 1
ATOM 1624 C CA . HIS A 1 207 ? 18.806 -1.535 10.017 1.00 81.94 207 HIS A CA 1
ATOM 1625 C C . HIS A 1 207 ? 18.029 -2.730 9.456 1.00 81.94 207 HIS A C 1
ATOM 1627 O O . HIS A 1 207 ? 16.970 -3.074 9.978 1.00 81.94 207 HIS A O 1
ATOM 1633 N N . ALA A 1 208 ? 18.559 -3.399 8.430 1.00 86.50 208 ALA A N 1
ATOM 1634 C CA . ALA A 1 208 ? 17.936 -4.594 7.872 1.00 86.50 208 ALA A CA 1
ATOM 1635 C C . ALA A 1 208 ? 17.885 -5.749 8.887 1.00 86.50 208 ALA A C 1
ATOM 1637 O O . ALA A 1 208 ? 16.920 -6.510 8.889 1.00 86.50 208 ALA A O 1
ATOM 1638 N N . GLU A 1 209 ? 18.901 -5.899 9.740 1.00 88.50 209 GLU A N 1
ATOM 1639 C CA . GLU A 1 209 ? 18.905 -6.889 10.823 1.00 88.50 209 GLU A CA 1
ATOM 1640 C C . GLU A 1 209 ? 17.889 -6.542 11.916 1.00 88.50 209 GLU A C 1
ATOM 1642 O O . GLU A 1 209 ? 17.166 -7.425 12.375 1.00 88.50 209 GLU A O 1
ATOM 1647 N N . ALA A 1 210 ? 17.777 -5.265 12.293 1.00 87.81 210 ALA A N 1
ATOM 1648 C CA . ALA A 1 210 ? 16.776 -4.806 13.254 1.00 87.81 210 ALA A CA 1
ATOM 1649 C C . ALA A 1 210 ? 15.350 -5.084 12.753 1.00 87.81 210 ALA A C 1
ATOM 1651 O O . ALA A 1 210 ? 14.540 -5.642 13.488 1.00 87.81 210 ALA A O 1
ATOM 1652 N N . VAL A 1 211 ? 15.067 -4.794 11.477 1.00 90.31 211 VAL A N 1
ATOM 1653 C CA . VAL A 1 211 ? 13.778 -5.124 10.846 1.00 90.31 211 VAL A CA 1
ATOM 1654 C C . VAL A 1 211 ? 13.542 -6.632 10.819 1.00 90.31 211 VAL A C 1
ATOM 1656 O O . VAL A 1 211 ? 12.470 -7.087 11.205 1.00 90.31 211 VAL A O 1
ATOM 1659 N N . ARG A 1 212 ? 14.539 -7.433 10.425 1.00 90.50 212 ARG A N 1
ATOM 1660 C CA . ARG A 1 212 ? 14.422 -8.902 10.437 1.00 90.50 212 ARG A CA 1
ATOM 1661 C C . ARG A 1 212 ? 14.189 -9.454 11.842 1.00 90.50 212 ARG A C 1
ATOM 1663 O O . ARG A 1 212 ? 13.459 -10.428 11.991 1.00 90.50 212 ARG A O 1
ATOM 1670 N N . THR A 1 213 ? 14.789 -8.847 12.860 1.00 91.81 213 THR A N 1
ATOM 1671 C CA . THR A 1 213 ? 14.581 -9.220 14.263 1.00 91.81 213 THR A CA 1
ATOM 1672 C C . THR A 1 213 ? 13.168 -8.867 14.716 1.00 91.81 213 THR A C 1
ATOM 1674 O O . THR A 1 213 ? 12.499 -9.726 15.280 1.00 91.81 213 THR A O 1
ATOM 1677 N N . ALA A 1 214 ? 12.687 -7.664 14.398 1.00 91.62 214 ALA A N 1
ATOM 1678 C CA . ALA A 1 214 ? 11.324 -7.229 14.696 1.00 91.62 214 ALA A CA 1
ATOM 1679 C C . ALA A 1 214 ? 10.274 -8.144 14.047 1.00 91.62 214 ALA A C 1
ATOM 1681 O O . ALA A 1 214 ? 9.361 -8.622 14.709 1.00 91.62 214 ALA A O 1
ATOM 1682 N N . LEU A 1 215 ? 10.421 -8.461 12.758 1.00 91.81 215 LEU A N 1
ATOM 1683 C CA . LEU A 1 215 ? 9.472 -9.331 12.055 1.00 91.81 215 LEU A CA 1
ATOM 1684 C C . LEU A 1 215 ? 9.437 -10.756 12.625 1.00 91.81 215 LEU A C 1
ATOM 1686 O O . LEU A 1 215 ? 8.394 -11.394 12.603 1.00 91.81 215 LEU A O 1
ATOM 1690 N N . LYS A 1 216 ? 10.544 -11.254 13.191 1.00 92.25 216 LYS A N 1
ATOM 1691 C CA . LYS A 1 216 ? 10.563 -12.556 13.882 1.00 92.25 216 LYS A CA 1
ATOM 1692 C C . LYS A 1 216 ? 9.797 -12.553 15.206 1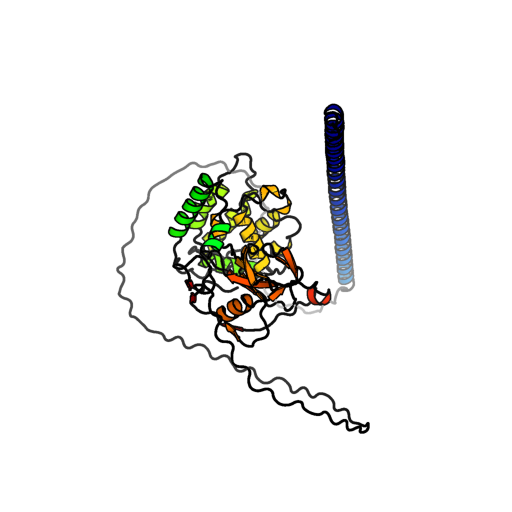.00 92.25 216 LYS A C 1
ATOM 1694 O O . LYS A 1 216 ? 9.457 -13.630 15.688 1.00 92.25 216 LYS A O 1
ATOM 1699 N N . THR A 1 217 ? 9.591 -11.387 15.820 1.00 92.81 217 THR A N 1
ATOM 1700 C CA . THR A 1 217 ? 8.810 -11.249 17.059 1.00 92.81 217 THR A CA 1
ATOM 1701 C C . THR A 1 217 ? 7.348 -10.901 16.796 1.00 92.81 217 THR A C 1
ATOM 1703 O O . THR A 1 217 ? 6.557 -10.915 17.739 1.00 92.81 217 THR A O 1
ATOM 1706 N N . LEU A 1 218 ? 6.979 -10.616 15.541 1.00 91.56 218 LEU A N 1
ATOM 1707 C CA . LEU A 1 218 ? 5.588 -10.447 15.147 1.00 91.56 218 LEU A CA 1
ATOM 1708 C C . LEU A 1 218 ? 4.860 -11.784 15.312 1.00 91.56 218 LEU A C 1
ATOM 1710 O O . LEU A 1 218 ? 5.270 -12.807 14.764 1.00 91.56 218 LEU A O 1
ATOM 1714 N N . ASP A 1 219 ? 3.784 -11.770 16.093 1.00 86.25 219 ASP A N 1
ATOM 1715 C CA . ASP A 1 219 ? 2.942 -12.946 16.285 1.00 86.25 219 ASP A CA 1
ATOM 1716 C C . ASP A 1 219 ? 2.246 -13.296 14.964 1.00 86.25 219 ASP A C 1
ATOM 1718 O O . ASP A 1 219 ? 1.488 -12.484 14.430 1.00 86.25 219 ASP A O 1
ATOM 1722 N N . ALA A 1 220 ? 2.521 -14.489 14.436 1.00 77.62 220 ALA A N 1
ATOM 1723 C CA . ALA A 1 220 ? 1.952 -14.953 13.173 1.00 77.62 220 ALA A CA 1
ATOM 1724 C C . ALA A 1 220 ? 0.436 -15.185 13.273 1.00 77.62 220 ALA A C 1
ATOM 1726 O O . ALA A 1 220 ? -0.272 -15.025 12.282 1.00 77.62 220 ALA A O 1
ATOM 1727 N N . ASP A 1 221 ? -0.052 -15.524 14.472 1.00 78.19 221 ASP A N 1
ATOM 1728 C CA . ASP A 1 221 ? -1.453 -15.840 14.735 1.00 78.19 221 ASP A CA 1
ATOM 1729 C C . ASP A 1 221 ? -1.963 -14.999 15.915 1.00 78.19 221 ASP A C 1
ATOM 1731 O O . ASP A 1 221 ? -2.184 -15.526 17.016 1.00 78.19 221 ASP A O 1
ATOM 1735 N N . PRO A 1 222 ? -2.167 -13.680 15.717 1.00 78.31 222 PRO A N 1
ATOM 1736 C CA . PRO A 1 222 ? -2.655 -12.820 16.779 1.00 78.31 222 PRO A CA 1
ATOM 1737 C C . PRO A 1 222 ? -3.969 -13.374 17.352 1.00 78.31 222 PRO A C 1
ATOM 1739 O O . PRO A 1 222 ? -4.808 -13.907 16.617 1.00 78.31 222 PRO A O 1
ATOM 1742 N N . PRO A 1 223 ? -4.198 -13.233 18.671 1.00 78.44 223 PRO A N 1
ATOM 1743 C CA . PRO A 1 223 ? -5.399 -13.754 19.298 1.00 78.44 223 PRO A CA 1
ATOM 1744 C C . PRO A 1 223 ? -6.645 -13.185 18.611 1.00 78.44 223 PRO A C 1
ATOM 1746 O O . PRO A 1 223 ? -6.672 -11.992 18.288 1.00 78.44 223 PRO A O 1
ATOM 1749 N N . PRO A 1 224 ? -7.694 -14.006 18.420 1.00 78.56 224 PRO A N 1
ATOM 1750 C CA . PRO A 1 224 ? -8.868 -13.600 17.670 1.00 78.56 224 PRO A CA 1
ATOM 1751 C C . PRO A 1 224 ? -9.478 -12.343 18.280 1.00 78.56 224 PRO A C 1
ATOM 1753 O O . PRO A 1 224 ? -9.750 -12.272 19.485 1.00 78.56 224 PRO A O 1
ATOM 1756 N N . LEU A 1 225 ? -9.702 -11.359 17.417 1.00 77.50 225 LEU A N 1
ATOM 1757 C CA . LEU A 1 225 ? -10.323 -10.105 17.788 1.00 77.50 225 LEU A CA 1
ATOM 1758 C C . LEU A 1 225 ? -11.732 -10.329 18.328 1.00 77.50 225 LEU A C 1
ATOM 1760 O O . LEU A 1 225 ? -12.548 -11.030 17.725 1.00 77.50 225 LEU A O 1
ATOM 1764 N N . GLN A 1 226 ? -12.050 -9.684 19.450 1.00 81.88 226 GLN A N 1
ATOM 1765 C CA . GLN A 1 226 ? -13.452 -9.518 19.804 1.00 81.88 226 GLN A CA 1
ATOM 1766 C C . GLN A 1 226 ? -14.058 -8.488 18.847 1.00 81.88 226 GLN A C 1
ATOM 1768 O O . GLN A 1 226 ? -13.493 -7.407 18.700 1.00 81.88 226 GLN A O 1
ATOM 1773 N N . PRO A 1 227 ? -15.192 -8.790 18.192 1.00 75.50 227 PRO A N 1
ATOM 1774 C CA . PRO A 1 227 ? -15.777 -7.873 17.228 1.00 75.50 227 PRO A CA 1
ATOM 1775 C C . PRO A 1 227 ? -16.207 -6.585 17.935 1.00 75.50 227 PRO A C 1
ATOM 1777 O O . PRO A 1 227 ? -17.139 -6.588 18.745 1.00 75.50 227 PRO A O 1
ATOM 1780 N N . ARG A 1 228 ? -15.530 -5.480 17.614 1.00 90.38 228 ARG A N 1
ATOM 1781 C CA . ARG A 1 228 ? -15.815 -4.142 18.136 1.00 90.38 228 ARG A CA 1
ATOM 1782 C C . ARG A 1 228 ? -16.052 -3.193 16.974 1.00 90.38 228 ARG A C 1
ATOM 1784 O O . ARG A 1 228 ? -15.186 -3.008 16.134 1.00 90.38 228 ARG A O 1
ATOM 1791 N N . GLY A 1 229 ? -17.238 -2.595 16.909 1.00 91.94 229 GLY A N 1
ATOM 1792 C CA . GLY A 1 229 ? -17.601 -1.700 15.811 1.00 91.94 229 GLY A CA 1
ATOM 1793 C C . GLY A 1 229 ? -17.014 -0.295 15.962 1.00 91.94 229 GLY A C 1
ATOM 1794 O O . GLY A 1 229 ? -16.968 0.253 17.065 1.00 91.94 229 GLY A O 1
ATOM 1795 N N . LEU A 1 230 ? -16.654 0.312 14.831 1.00 96.50 230 LEU A N 1
ATOM 1796 C CA . LEU A 1 230 ? -16.430 1.754 14.713 1.00 96.50 230 LEU A CA 1
ATOM 1797 C C . LEU A 1 230 ? -17.745 2.421 14.311 1.00 96.50 230 LEU A C 1
ATOM 1799 O O . LEU A 1 230 ? -18.393 2.015 13.343 1.00 96.50 230 LEU A O 1
ATOM 1803 N N . ARG A 1 231 ? -18.168 3.441 15.058 1.00 96.88 231 ARG A N 1
ATOM 1804 C CA . ARG A 1 231 ? -19.362 4.211 14.714 1.00 96.88 231 ARG A CA 1
ATOM 1805 C C . ARG A 1 231 ? -19.042 5.146 13.556 1.00 96.88 231 ARG A C 1
ATOM 1807 O O . ARG A 1 231 ? -18.238 6.053 13.715 1.00 96.88 231 ARG A O 1
ATOM 1814 N N . ASN A 1 232 ? -19.750 4.958 12.449 1.00 96.25 232 ASN A N 1
ATOM 1815 C CA . ASN A 1 232 ? -19.723 5.862 11.306 1.00 96.25 232 ASN A CA 1
ATOM 1816 C C . ASN A 1 232 ? -20.494 7.159 11.628 1.00 96.25 232 ASN A C 1
ATOM 1818 O O . ASN A 1 232 ? -21.653 7.097 12.057 1.00 96.25 232 ASN A O 1
ATOM 1822 N N . ARG A 1 233 ? -19.861 8.322 11.442 1.00 93.44 233 ARG A N 1
ATOM 1823 C CA . ARG A 1 233 ? -20.470 9.652 11.634 1.00 93.44 233 ARG A CA 1
ATOM 1824 C C . ARG A 1 233 ? -20.938 10.342 10.350 1.00 93.44 233 ARG A C 1
ATOM 1826 O O . ARG A 1 233 ? -21.389 11.482 10.413 1.00 93.44 233 ARG A O 1
ATOM 1833 N N . GLY A 1 234 ? -20.908 9.648 9.221 1.00 88.25 234 GLY A N 1
ATOM 1834 C CA . GLY A 1 234 ? -21.403 10.144 7.942 1.00 88.25 234 GLY A CA 1
ATOM 1835 C C . GLY A 1 234 ? -20.864 9.287 6.810 1.00 88.25 234 GLY A C 1
ATOM 1836 O O . GLY A 1 234 ? -21.545 8.372 6.343 1.00 88.25 234 GLY A O 1
ATOM 1837 N N . THR A 1 235 ? -19.623 9.556 6.413 1.00 93.44 235 THR A N 1
ATOM 1838 C CA . THR A 1 235 ? -18.970 8.918 5.265 1.00 93.44 235 THR A CA 1
ATOM 1839 C C . THR A 1 235 ? -17.686 8.172 5.633 1.00 93.44 235 THR A C 1
ATOM 1841 O O . THR A 1 235 ? -16.955 7.737 4.760 1.00 93.44 235 THR A O 1
ATOM 1844 N N . GLU A 1 236 ? -17.452 7.895 6.917 1.00 95.81 236 GLU A N 1
ATOM 1845 C CA . GLU A 1 236 ? -16.216 7.278 7.435 1.00 95.81 236 GLU A CA 1
ATOM 1846 C C . GLU A 1 236 ? -16.126 5.752 7.179 1.00 95.81 236 GLU A C 1
ATOM 1848 O O . GLU A 1 236 ? -15.277 5.065 7.749 1.00 95.81 236 GLU A O 1
ATOM 1853 N N . CYS A 1 237 ? -17.023 5.164 6.377 1.00 96.38 237 CYS A N 1
ATOM 1854 C CA . CYS A 1 237 ? -17.053 3.711 6.165 1.00 96.38 237 CYS A CA 1
ATOM 1855 C C . CYS A 1 237 ? -15.804 3.178 5.456 1.00 96.38 237 CYS A C 1
ATOM 1857 O O . CYS A 1 237 ? -15.378 2.079 5.799 1.00 96.38 237 CYS A O 1
ATOM 1859 N N . PHE A 1 238 ? -15.212 3.955 4.543 1.00 95.81 238 PHE A N 1
ATOM 1860 C CA . PHE A 1 238 ? -13.969 3.596 3.851 1.00 95.81 238 PHE A CA 1
ATOM 1861 C C . PHE A 1 238 ? -12.802 3.419 4.833 1.00 95.81 238 PHE A C 1
ATOM 1863 O O . PHE A 1 238 ? -12.035 2.466 4.735 1.00 95.81 238 PHE A O 1
ATOM 1870 N N . ALA A 1 239 ? -12.696 4.308 5.824 1.00 96.94 239 ALA A N 1
ATOM 1871 C CA . ALA A 1 239 ? -11.643 4.252 6.825 1.00 96.94 239 ALA A CA 1
ATOM 1872 C C . ALA A 1 239 ? -11.917 3.153 7.845 1.00 96.94 239 ALA A C 1
ATOM 1874 O O . ALA A 1 239 ? -11.026 2.391 8.217 1.00 96.94 239 ALA A O 1
ATOM 1875 N N . ASN A 1 240 ? -13.172 3.046 8.286 1.00 97.44 240 ASN A N 1
ATOM 1876 C CA . ASN A 1 240 ? -13.561 2.069 9.289 1.00 97.44 240 ASN A CA 1
ATOM 1877 C C . ASN A 1 240 ? -13.325 0.631 8.809 1.00 97.44 240 ASN A C 1
ATOM 1879 O O . ASN A 1 240 ? -12.862 -0.179 9.605 1.00 97.44 240 ASN A O 1
ATOM 1883 N N . SER A 1 241 ? -13.601 0.300 7.544 1.00 97.12 241 SER A N 1
ATOM 1884 C CA . SER A 1 241 ? -13.331 -1.042 7.004 1.00 97.12 241 SER A CA 1
ATOM 1885 C C . SER A 1 241 ? -11.834 -1.364 6.965 1.00 97.12 241 SER A C 1
ATOM 1887 O O . SER A 1 241 ? -11.429 -2.447 7.393 1.00 97.12 241 SER A O 1
ATOM 1889 N N . VAL A 1 242 ? -11.002 -0.410 6.537 1.00 97.31 242 VAL A N 1
ATOM 1890 C CA . VAL A 1 242 ? -9.539 -0.557 6.505 1.00 97.31 242 VAL A CA 1
ATOM 1891 C C . VAL A 1 242 ? -8.966 -0.728 7.912 1.00 97.31 242 VAL A C 1
ATOM 1893 O O . VAL A 1 242 ? -8.206 -1.662 8.153 1.00 97.31 242 VAL A O 1
ATOM 1896 N N . LEU A 1 243 ? -9.367 0.119 8.864 1.00 96.81 243 LEU A N 1
ATOM 1897 C CA . LEU A 1 243 ? -8.901 0.053 10.254 1.00 96.81 243 LEU A CA 1
ATOM 1898 C C . LEU A 1 243 ? -9.283 -1.269 10.931 1.00 96.81 243 LEU A C 1
ATOM 1900 O O . LEU A 1 243 ? -8.483 -1.831 11.676 1.00 96.81 243 LEU A O 1
ATOM 1904 N N . GLN A 1 244 ? -10.479 -1.793 10.647 1.00 95.12 244 GLN A N 1
ATOM 1905 C CA . GLN A 1 244 ? -10.907 -3.107 11.139 1.00 95.12 244 GLN A CA 1
ATOM 1906 C C . GLN A 1 244 ? -10.029 -4.226 10.581 1.00 95.12 244 GLN A C 1
ATOM 1908 O O . GLN A 1 244 ? -9.594 -5.085 11.344 1.00 95.12 244 GLN A O 1
ATOM 1913 N N . CYS A 1 245 ? -9.717 -4.197 9.281 1.00 95.12 245 CYS A N 1
ATOM 1914 C CA . CYS A 1 245 ? -8.813 -5.176 8.680 1.00 95.12 245 CYS A CA 1
ATOM 1915 C C . CYS A 1 245 ? -7.411 -5.080 9.287 1.00 95.12 245 CYS A C 1
ATOM 1917 O O . CYS A 1 245 ? -6.849 -6.090 9.693 1.00 95.12 245 CYS A O 1
ATOM 1919 N N . LEU A 1 246 ? -6.856 -3.878 9.435 1.00 94.88 246 LEU A N 1
ATOM 1920 C CA . LEU A 1 246 ? -5.516 -3.709 9.998 1.00 94.88 246 LEU A CA 1
ATOM 1921 C C . LEU A 1 246 ? -5.422 -4.127 11.463 1.00 94.88 246 LEU A C 1
ATOM 1923 O O . LEU A 1 246 ? -4.420 -4.716 11.859 1.00 94.88 246 LEU A O 1
ATOM 1927 N N . ALA A 1 247 ? -6.472 -3.906 12.254 1.00 93.62 247 ALA A N 1
ATOM 1928 C CA . ALA A 1 247 ? -6.493 -4.347 13.643 1.00 93.62 247 ALA A CA 1
ATOM 1929 C C . ALA A 1 247 ? -6.368 -5.873 13.785 1.00 93.62 247 ALA A C 1
ATOM 1931 O O . ALA A 1 247 ? -5.855 -6.339 14.808 1.00 93.62 247 ALA A O 1
ATOM 1932 N N . THR A 1 248 ? -6.812 -6.647 12.781 1.00 90.44 248 THR A N 1
ATOM 1933 C CA . THR A 1 248 ? -6.684 -8.118 12.781 1.00 90.44 248 THR A CA 1
ATOM 1934 C C . THR A 1 248 ? -5.231 -8.563 12.659 1.00 90.44 248 THR A C 1
ATOM 1936 O O . THR A 1 248 ? -4.836 -9.508 13.335 1.00 90.44 248 THR A O 1
ATOM 1939 N N . VAL A 1 249 ? -4.423 -7.844 11.875 1.00 91.12 249 VAL A N 1
ATOM 1940 C CA . VAL A 1 249 ? -3.055 -8.250 11.519 1.00 91.12 249 VAL A CA 1
ATOM 1941 C C . VAL A 1 249 ? -1.965 -7.525 12.299 1.00 91.12 249 VAL A C 1
ATOM 1943 O O . VAL A 1 249 ? -0.878 -8.065 12.450 1.00 91.12 249 VAL A O 1
ATOM 1946 N N . LEU A 1 250 ? -2.231 -6.326 12.825 1.00 92.00 250 LEU A N 1
ATOM 1947 C CA . LEU A 1 250 ? -1.236 -5.521 13.536 1.00 92.00 250 LEU A CA 1
ATOM 1948 C C . LEU A 1 250 ? -1.455 -5.567 15.054 1.00 92.00 250 LEU A C 1
ATOM 1950 O O . LEU A 1 250 ? -2.453 -5.023 15.543 1.00 92.00 250 LEU A O 1
ATOM 1954 N N . PRO A 1 251 ? -0.534 -6.165 15.833 1.00 91.00 251 PRO A N 1
ATOM 1955 C CA . PRO A 1 251 ? -0.530 -6.028 17.280 1.00 91.00 251 PRO A CA 1
ATOM 1956 C C . PRO A 1 251 ? -0.022 -4.622 17.662 1.00 91.00 251 PRO A C 1
ATOM 1958 O O . PRO A 1 251 ? 1.115 -4.283 17.336 1.00 91.00 251 PRO A O 1
ATOM 1961 N N . PRO A 1 252 ? -0.831 -3.798 18.345 1.00 88.44 252 PRO A N 1
ATOM 1962 C CA . PRO A 1 252 ? -0.528 -2.399 18.628 1.00 88.44 252 PRO A CA 1
ATOM 1963 C C . PRO A 1 252 ? 0.656 -2.269 19.577 1.00 88.44 252 PRO A C 1
ATOM 1965 O O . PRO A 1 252 ? 1.527 -1.466 19.294 1.00 88.44 252 PRO A O 1
ATOM 1968 N N . ASP A 1 253 ? 0.754 -3.111 20.611 1.00 89.69 253 ASP A N 1
ATOM 1969 C CA . ASP A 1 253 ? 1.885 -3.095 21.550 1.00 89.69 253 ASP A CA 1
ATOM 1970 C C . ASP A 1 253 ? 3.217 -3.393 20.836 1.00 89.69 253 ASP A C 1
ATOM 1972 O O . ASP A 1 253 ? 4.219 -2.718 21.061 1.00 89.69 253 ASP A O 1
ATOM 1976 N N . TRP A 1 254 ? 3.217 -4.377 19.924 1.00 92.50 254 TRP A N 1
ATOM 1977 C CA . TRP A 1 254 ? 4.390 -4.704 19.104 1.00 92.50 254 TRP A CA 1
ATOM 1978 C C . TRP A 1 254 ? 4.727 -3.558 18.151 1.00 92.50 254 TRP A C 1
ATOM 1980 O O . TRP A 1 254 ? 5.892 -3.194 17.998 1.00 92.50 254 TRP A O 1
ATOM 1990 N N . LEU A 1 255 ? 3.711 -2.977 17.509 1.00 90.69 255 LEU A N 1
ATOM 1991 C CA . LEU A 1 255 ? 3.914 -1.890 16.563 1.00 90.69 255 LEU A CA 1
ATOM 1992 C C . LEU A 1 255 ? 4.424 -0.633 17.276 1.00 90.69 255 LEU A C 1
ATOM 1994 O O . LEU A 1 255 ? 5.366 -0.014 16.800 1.00 90.69 255 LEU A O 1
ATOM 1998 N N . GLU A 1 256 ? 3.863 -0.293 18.433 1.00 89.25 256 GLU A N 1
ATOM 1999 C CA . GLU A 1 256 ? 4.300 0.812 19.282 1.00 89.25 256 GLU A CA 1
ATOM 2000 C C . GLU A 1 256 ? 5.762 0.631 19.709 1.00 89.25 256 GLU A C 1
ATOM 2002 O O . GLU A 1 256 ? 6.555 1.548 19.521 1.00 89.25 256 GLU A O 1
ATOM 2007 N N . GLU A 1 257 ? 6.163 -0.552 20.192 1.00 89.12 257 GLU A N 1
ATOM 2008 C CA . GLU A 1 257 ? 7.556 -0.842 20.574 1.00 89.12 257 GLU A CA 1
ATOM 2009 C C . GLU A 1 257 ? 8.549 -0.536 19.441 1.00 89.12 257 GLU A C 1
ATOM 2011 O O . GLU A 1 257 ? 9.599 0.071 19.674 1.00 89.12 257 GLU A O 1
ATOM 2016 N N . HIS A 1 258 ? 8.203 -0.909 18.207 1.00 87.62 258 HIS A N 1
ATOM 2017 C CA . HIS A 1 258 ? 9.115 -0.809 17.069 1.00 87.62 258 HIS A CA 1
ATOM 2018 C C . HIS A 1 258 ? 8.992 0.499 16.273 1.00 87.62 258 HIS A C 1
ATOM 2020 O O . HIS A 1 258 ? 9.965 0.900 15.633 1.00 87.62 258 HIS A O 1
ATOM 2026 N N . LEU A 1 259 ? 7.846 1.185 16.328 1.00 82.88 259 LEU A N 1
ATOM 2027 C CA . LEU A 1 259 ? 7.681 2.537 15.782 1.00 82.88 259 LEU A CA 1
ATOM 2028 C C . LEU A 1 259 ? 8.189 3.611 16.745 1.00 82.88 259 LEU A C 1
ATOM 2030 O O . LEU A 1 259 ? 8.593 4.687 16.300 1.00 82.88 259 LEU A O 1
ATOM 2034 N N . ASN A 1 260 ? 8.232 3.328 18.050 1.00 70.88 260 ASN A N 1
ATOM 2035 C CA . ASN A 1 260 ? 8.639 4.295 19.063 1.00 70.88 260 ASN A CA 1
ATOM 2036 C C . ASN A 1 260 ? 10.039 4.856 18.821 1.00 70.88 260 ASN A C 1
ATOM 2038 O O . ASN A 1 260 ? 10.246 6.033 19.065 1.00 70.88 260 ASN A O 1
ATOM 2042 N N . ALA A 1 261 ? 10.991 4.098 18.273 1.00 63.81 261 ALA A N 1
ATOM 2043 C CA . ALA A 1 261 ? 12.307 4.651 17.932 1.00 63.81 261 ALA A CA 1
ATOM 2044 C C . ALA A 1 261 ? 12.226 5.806 16.908 1.00 63.81 261 ALA A C 1
ATOM 2046 O O . ALA A 1 261 ? 13.023 6.738 16.977 1.00 63.81 261 ALA A O 1
ATOM 2047 N N . HIS A 1 262 ? 11.240 5.776 16.008 1.00 61.56 262 HIS A N 1
ATOM 2048 C CA . HIS A 1 262 ? 10.975 6.812 15.007 1.00 61.56 262 HIS A CA 1
ATOM 2049 C C . HIS A 1 262 ? 10.099 7.959 15.539 1.00 61.56 262 HIS A C 1
ATOM 2051 O O . HIS A 1 262 ? 10.232 9.090 15.079 1.00 61.56 262 HIS A O 1
ATOM 2057 N N . ILE A 1 263 ? 9.234 7.683 16.521 1.00 58.81 263 ILE A N 1
ATOM 2058 C CA . ILE A 1 263 ? 8.427 8.691 17.236 1.00 58.81 263 ILE A CA 1
ATOM 2059 C C . ILE A 1 263 ? 9.276 9.428 18.290 1.00 58.81 263 ILE A C 1
ATOM 2061 O O . ILE A 1 263 ? 9.021 10.588 18.601 1.00 58.81 263 ILE A O 1
ATOM 2065 N N . LEU A 1 264 ? 10.289 8.761 18.858 1.00 50.81 264 LEU A N 1
ATOM 2066 C CA . LEU A 1 264 ? 11.123 9.229 19.971 1.00 50.81 264 LEU A CA 1
ATOM 2067 C C . LEU A 1 264 ? 12.461 9.832 19.548 1.00 50.81 264 LEU A C 1
ATOM 2069 O O . LEU A 1 264 ? 13.104 10.451 20.393 1.00 50.81 264 LEU A O 1
ATOM 2073 N N . THR A 1 265 ? 12.831 9.828 18.262 1.00 55.81 265 THR A N 1
ATOM 2074 C CA . THR A 1 265 ? 13.727 10.873 17.721 1.00 55.81 265 THR A CA 1
ATOM 2075 C C . THR A 1 265 ? 13.002 12.224 17.660 1.00 55.81 265 THR A C 1
ATOM 2077 O O . THR A 1 265 ? 13.124 12.977 16.695 1.00 55.81 265 THR A O 1
ATOM 2080 N N . LYS A 1 266 ? 12.217 12.522 18.704 1.00 51.22 266 LYS A N 1
ATOM 2081 C CA . LYS A 1 266 ? 11.886 13.860 19.154 1.00 51.22 266 LYS A CA 1
ATOM 2082 C C . LYS A 1 266 ? 13.221 14.541 19.367 1.00 51.22 266 LYS A C 1
ATOM 2084 O O . LYS A 1 266 ? 13.865 14.396 20.399 1.00 51.22 266 LYS A O 1
ATOM 2089 N N . ASP A 1 267 ? 13.652 15.266 18.350 1.00 57.00 267 ASP A N 1
ATOM 2090 C CA . ASP A 1 267 ? 14.351 16.499 18.628 1.00 57.00 267 ASP A CA 1
ATOM 2091 C C . ASP A 1 267 ? 13.484 17.216 19.677 1.00 57.00 267 ASP A C 1
ATOM 2093 O O . ASP A 1 267 ? 12.292 17.417 19.436 1.00 57.00 267 ASP A O 1
ATOM 2097 N N . ASP A 1 268 ? 14.010 17.498 20.873 1.00 58.66 268 ASP A N 1
ATOM 2098 C CA . ASP A 1 268 ? 13.244 18.128 21.966 1.00 58.66 268 ASP A CA 1
ATOM 2099 C C . ASP A 1 268 ? 12.628 19.481 21.531 1.00 58.66 268 ASP A C 1
ATOM 2101 O O . ASP A 1 268 ? 11.803 20.066 22.235 1.00 58.66 268 ASP A O 1
ATOM 2105 N N . SER A 1 269 ? 13.029 19.980 20.356 1.00 60.66 269 SER A N 1
ATOM 2106 C CA . SER A 1 269 ? 12.494 21.150 19.669 1.00 60.66 269 SER A CA 1
ATOM 2107 C C . SER A 1 269 ? 11.281 20.897 18.755 1.00 60.66 269 SER A C 1
ATOM 2109 O O . SER A 1 269 ? 10.596 21.860 18.403 1.00 60.66 269 SER A O 1
ATOM 2111 N N . ALA A 1 270 ? 10.993 19.654 18.357 1.00 60.47 270 ALA A N 1
ATOM 2112 C CA . ALA A 1 270 ? 9.897 19.335 17.446 1.00 60.47 270 ALA A CA 1
ATOM 2113 C C . ALA A 1 270 ? 8.538 19.457 18.154 1.00 60.47 270 ALA A C 1
ATOM 2115 O O . ALA A 1 270 ? 8.336 18.935 19.254 1.00 60.47 270 ALA A O 1
ATOM 2116 N N . GLU A 1 271 ? 7.583 20.146 17.521 1.00 61.53 271 GLU A N 1
ATOM 2117 C CA . GLU A 1 271 ? 6.250 20.311 18.095 1.00 61.53 271 GLU A CA 1
ATOM 2118 C C . GLU A 1 271 ? 5.567 18.941 18.304 1.00 61.53 271 GLU A C 1
ATOM 2120 O O . GLU A 1 271 ? 5.548 18.115 17.388 1.00 61.53 271 GLU A O 1
ATOM 2125 N N . PRO A 1 272 ? 4.929 18.699 19.466 1.00 63.09 272 PRO A N 1
ATOM 2126 C CA . PRO A 1 272 ? 4.197 17.461 19.760 1.00 63.09 272 PRO A CA 1
ATOM 2127 C C . PRO A 1 272 ? 3.083 17.096 18.761 1.00 63.09 272 PRO A C 1
ATOM 2129 O O . PRO A 1 272 ? 2.516 16.012 18.856 1.00 63.09 272 PRO A O 1
ATOM 2132 N N . SER A 1 273 ? 2.720 18.001 17.849 1.00 65.88 273 SER A N 1
ATOM 2133 C CA . SER A 1 273 ? 1.643 17.835 16.870 1.00 65.88 273 SER A CA 1
ATOM 2134 C C . SER A 1 273 ? 1.977 16.837 15.760 1.00 65.88 273 SER A C 1
ATOM 2136 O O . SER A 1 273 ? 1.076 16.146 15.303 1.00 65.88 273 SER A O 1
ATOM 2138 N N . VAL A 1 274 ? 3.251 16.713 15.381 1.00 67.88 274 VAL A N 1
ATOM 2139 C CA . VAL A 1 274 ? 3.683 16.024 14.151 1.00 67.88 274 VAL A CA 1
ATOM 2140 C C . VAL A 1 274 ? 3.493 14.497 14.193 1.00 67.88 274 VAL A C 1
ATOM 2142 O O . VAL A 1 274 ? 3.329 13.854 13.164 1.00 67.88 274 VAL A O 1
ATOM 2145 N N . TYR A 1 275 ? 3.476 13.896 15.384 1.00 80.56 275 TYR A N 1
ATOM 2146 C CA . TYR A 1 275 ? 3.281 12.447 15.552 1.00 80.56 275 TYR A CA 1
ATOM 2147 C C . TYR A 1 275 ? 1.848 12.075 15.941 1.00 80.56 275 TYR A C 1
ATOM 2149 O O . TYR A 1 275 ? 1.529 10.898 16.123 1.00 80.56 275 TYR A O 1
ATOM 2157 N N . LYS A 1 276 ? 0.959 13.069 16.049 1.00 88.56 276 LYS A N 1
ATOM 2158 C CA . LYS A 1 276 ? -0.397 12.874 16.559 1.00 88.56 276 LYS A CA 1
ATOM 2159 C C . LYS A 1 276 ? -1.205 11.834 15.763 1.00 88.56 276 LYS A C 1
ATOM 2161 O O . LYS A 1 276 ? -1.896 11.047 16.414 1.00 88.56 276 LYS A O 1
ATOM 2166 N N . PRO A 1 277 ? -1.160 11.766 14.415 1.00 91.19 277 PRO A N 1
ATOM 2167 C CA . PRO A 1 277 ? -1.899 10.733 13.690 1.00 91.19 277 PRO A CA 1
ATOM 2168 C C . PRO A 1 277 ? -1.414 9.319 14.017 1.00 91.19 277 PRO A C 1
ATOM 2170 O O . PRO A 1 277 ? -2.234 8.410 14.106 1.00 91.19 277 PRO A O 1
ATOM 2173 N N . ILE A 1 278 ? -0.109 9.138 14.240 1.00 91.38 278 ILE A N 1
ATOM 2174 C CA . ILE A 1 278 ? 0.490 7.835 14.556 1.00 91.38 278 ILE A CA 1
ATOM 2175 C C . ILE A 1 278 ? 0.060 7.387 15.953 1.00 91.38 278 ILE A C 1
ATOM 2177 O O . ILE A 1 278 ? -0.434 6.272 16.107 1.00 91.38 278 ILE A O 1
ATOM 2181 N N . ASP A 1 279 ? 0.151 8.273 16.947 1.00 91.06 279 ASP A N 1
ATOM 2182 C CA . ASP A 1 279 ? -0.290 7.987 18.317 1.00 91.06 279 ASP A CA 1
ATOM 2183 C C . ASP A 1 279 ? -1.787 7.630 18.360 1.00 91.06 279 ASP A C 1
ATOM 2185 O O . ASP A 1 279 ? -2.202 6.675 19.024 1.00 91.06 279 ASP A O 1
ATOM 2189 N N . LEU A 1 280 ? -2.614 8.370 17.613 1.00 94.38 280 LEU A N 1
ATOM 2190 C CA . LEU A 1 280 ? -4.049 8.102 17.506 1.00 94.38 280 LEU A CA 1
ATOM 2191 C C . LEU A 1 280 ? -4.345 6.799 16.766 1.00 94.38 280 LEU A C 1
ATOM 2193 O O . LEU A 1 280 ? -5.270 6.089 17.154 1.00 94.38 280 LEU A O 1
ATOM 2197 N N . PHE A 1 281 ? -3.574 6.469 15.730 1.00 95.31 281 PHE A N 1
ATOM 2198 C CA . PHE A 1 281 ? -3.678 5.189 15.036 1.00 95.31 281 PHE A CA 1
ATOM 2199 C C . PHE A 1 281 ? -3.364 4.027 15.984 1.00 95.31 281 PHE A C 1
ATOM 2201 O O . PHE A 1 281 ? -4.187 3.122 16.124 1.00 95.31 281 PHE A O 1
ATOM 2208 N N . LEU A 1 282 ? -2.228 4.079 16.688 1.00 94.12 282 LEU A N 1
ATOM 2209 C CA . LEU A 1 282 ? -1.823 3.057 17.658 1.00 94.12 282 LEU A CA 1
ATOM 2210 C C . LEU A 1 282 ? -2.872 2.888 18.760 1.00 94.12 282 LEU A C 1
ATOM 2212 O O . LEU A 1 282 ? -3.298 1.767 19.042 1.00 94.12 282 LEU A O 1
ATOM 2216 N N . THR A 1 283 ? -3.367 4.004 19.304 1.00 94.44 283 THR A N 1
ATOM 2217 C CA . THR A 1 283 ? -4.447 4.009 20.302 1.00 94.44 283 THR A CA 1
ATOM 2218 C C . THR A 1 283 ? -5.713 3.356 19.751 1.00 94.44 283 THR A C 1
ATOM 2220 O O . THR A 1 283 ? -6.305 2.503 20.407 1.00 94.44 283 THR A O 1
ATOM 2223 N N . LEU A 1 284 ? -6.123 3.707 18.529 1.00 95.56 284 LEU A N 1
ATOM 2224 C CA . LEU A 1 284 ? -7.352 3.198 17.925 1.00 95.56 284 LEU A CA 1
ATOM 2225 C C . LEU A 1 284 ? -7.274 1.696 17.622 1.00 95.56 284 LEU A C 1
ATOM 2227 O O . LEU A 1 284 ? -8.244 0.979 17.869 1.00 95.56 284 LEU A O 1
ATOM 2231 N N . ILE A 1 285 ? -6.135 1.201 17.128 1.00 94.56 285 ILE A N 1
ATOM 2232 C CA . ILE A 1 285 ? -5.905 -0.238 16.926 1.00 94.56 285 ILE A CA 1
ATOM 2233 C C . ILE A 1 285 ? -5.848 -0.972 18.278 1.00 94.56 285 ILE A C 1
ATOM 2235 O O . ILE A 1 285 ? -6.460 -2.034 18.424 1.00 94.56 285 ILE A O 1
ATOM 2239 N N . GLY A 1 286 ? -5.191 -0.382 19.284 1.00 93.12 286 GLY A N 1
ATOM 2240 C CA . GLY A 1 286 ? -5.219 -0.805 20.691 1.00 93.12 286 GLY A CA 1
ATOM 2241 C C . GLY A 1 286 ? -6.632 -1.009 21.212 1.00 93.12 286 GLY A C 1
ATOM 2242 O O . GLY A 1 286 ? -7.000 -2.093 21.674 1.00 93.12 286 GLY A O 1
ATOM 2243 N N . ASP A 1 287 ? -7.457 0.018 21.061 1.00 94.06 287 ASP A N 1
ATOM 2244 C CA . ASP A 1 287 ? -8.843 0.005 21.487 1.00 94.06 287 ASP A CA 1
ATOM 2245 C C . ASP A 1 287 ? -9.673 -1.021 20.712 1.00 94.06 287 ASP A C 1
ATOM 2247 O O . ASP A 1 287 ? -10.456 -1.754 21.317 1.00 94.06 287 ASP A O 1
ATOM 2251 N N . LEU A 1 288 ? -9.496 -1.147 19.396 1.00 93.50 288 LEU A N 1
ATOM 2252 C CA . LEU A 1 288 ? -10.197 -2.160 18.600 1.00 93.50 288 LEU A CA 1
ATOM 2253 C C . LEU A 1 288 ? -9.913 -3.590 19.074 1.00 93.50 288 LEU A C 1
ATOM 2255 O O . LEU A 1 288 ? -10.798 -4.442 18.992 1.00 93.50 288 LEU A O 1
ATOM 2259 N N . ARG A 1 289 ? -8.716 -3.842 19.614 1.00 91.50 289 ARG A N 1
ATOM 2260 C CA . ARG A 1 289 ? -8.322 -5.141 20.180 1.00 91.50 289 ARG A CA 1
ATOM 2261 C C . ARG A 1 289 ? -8.654 -5.297 21.661 1.00 91.50 289 ARG A C 1
ATOM 2263 O O . ARG A 1 289 ? -8.579 -6.409 22.194 1.00 91.50 289 ARG A O 1
ATOM 2270 N N . SER A 1 290 ? -9.018 -4.218 22.346 1.00 90.69 290 SER A N 1
ATOM 2271 C CA . SER A 1 290 ? -9.314 -4.265 23.772 1.00 90.69 290 SER A CA 1
ATOM 2272 C C . SER A 1 290 ? -10.664 -4.940 24.046 1.00 90.69 290 SER A C 1
ATOM 2274 O O . SER A 1 290 ? -11.560 -5.009 23.207 1.00 90.69 290 SER A O 1
ATOM 2276 N N . LYS A 1 291 ? -10.828 -5.465 25.266 1.00 88.56 291 LYS A N 1
ATOM 2277 C CA . LYS A 1 291 ? -12.088 -6.092 25.713 1.00 88.56 291 LYS A CA 1
ATOM 2278 C C . LYS A 1 291 ? -13.145 -5.067 26.136 1.00 88.56 291 LYS A C 1
ATOM 2280 O O . LYS A 1 291 ? -14.200 -5.455 26.649 1.00 88.56 291 LYS A O 1
ATOM 2285 N N . ASP A 1 292 ? -12.849 -3.775 25.999 1.00 88.69 292 ASP A N 1
ATOM 2286 C CA . ASP A 1 292 ? -13.796 -2.726 26.336 1.00 88.69 292 ASP A CA 1
ATOM 2287 C C . ASP A 1 292 ? -14.944 -2.693 25.315 1.00 88.69 292 ASP A C 1
ATOM 2289 O O . ASP A 1 292 ? -14.765 -2.870 24.113 1.00 88.69 292 ASP A O 1
ATOM 2293 N N . LYS A 1 293 ? -16.159 -2.475 25.813 1.00 86.50 293 LYS A N 1
ATOM 2294 C CA . LYS A 1 293 ? -17.391 -2.431 25.021 1.00 86.50 293 LYS A CA 1
ATOM 2295 C C . LYS A 1 293 ? -17.777 -1.011 24.616 1.00 86.50 293 LYS A C 1
ATOM 2297 O O . LYS A 1 293 ? -18.875 -0.814 24.093 1.00 86.50 293 LYS A O 1
ATOM 2302 N N . THR A 1 294 ? -16.938 -0.013 24.892 1.00 90.06 294 THR A N 1
ATOM 2303 C CA . THR A 1 294 ? -17.237 1.365 24.499 1.00 90.06 294 THR A CA 1
ATOM 2304 C C . THR A 1 294 ? -17.283 1.492 22.972 1.00 90.06 294 THR A C 1
ATOM 2306 O O . THR A 1 294 ? -16.577 0.804 22.233 1.00 90.06 294 THR A O 1
ATOM 2309 N N . VAL A 1 295 ? -18.178 2.339 22.470 1.00 91.38 295 VAL A N 1
ATOM 2310 C CA . VAL A 1 295 ? -18.299 2.584 21.029 1.00 91.38 295 VAL A CA 1
ATOM 2311 C C . VAL A 1 295 ? -17.161 3.502 20.603 1.00 91.38 295 VAL A C 1
ATOM 2313 O O . VAL A 1 295 ? -17.040 4.602 21.137 1.00 91.38 295 VAL A O 1
ATOM 2316 N N . LEU A 1 296 ? -16.358 3.057 19.639 1.00 96.31 296 LEU A N 1
ATOM 2317 C CA . LEU A 1 296 ? -15.220 3.811 19.119 1.00 96.31 296 LEU A CA 1
ATOM 2318 C C . LEU A 1 296 ? -15.611 4.671 17.920 1.00 96.31 296 LEU A C 1
ATOM 2320 O O . LEU A 1 296 ? -16.602 4.403 17.236 1.00 96.31 296 LEU A O 1
ATOM 2324 N N . THR A 1 297 ? -14.804 5.693 17.651 1.00 96.38 297 THR A N 1
ATOM 2325 C CA . THR A 1 297 ? -14.927 6.560 16.474 1.00 96.38 297 THR A CA 1
ATOM 2326 C C . THR A 1 297 ? -13.546 6.855 15.918 1.00 96.38 297 THR A C 1
ATOM 2328 O O . THR A 1 297 ? -12.646 7.165 16.691 1.00 96.38 297 THR A O 1
ATOM 2331 N N . SER A 1 298 ? -13.399 6.823 14.597 1.00 96.62 298 SER A N 1
ATOM 2332 C CA . SER A 1 298 ? -12.153 7.151 13.893 1.00 96.62 298 SER A CA 1
ATOM 2333 C C . SER A 1 298 ? -11.969 8.656 13.661 1.00 96.62 298 SER A C 1
ATOM 2335 O O . SER A 1 298 ? -10.894 9.079 13.259 1.00 96.62 298 SER A O 1
ATOM 2337 N N . THR A 1 299 ? -12.976 9.481 13.968 1.00 94.69 299 THR A N 1
ATOM 2338 C CA . THR A 1 299 ? -13.009 10.920 13.655 1.00 94.69 299 THR A CA 1
ATOM 2339 C C . THR A 1 299 ? -11.776 11.698 14.121 1.00 94.69 299 THR A C 1
ATOM 2341 O O . THR A 1 299 ? -11.258 12.518 13.373 1.00 94.69 299 THR A O 1
ATOM 2344 N N . GLU A 1 300 ? -11.282 11.471 15.345 1.00 94.69 300 GLU A N 1
ATOM 2345 C CA . GLU A 1 300 ? -10.106 12.214 15.825 1.00 94.69 300 GLU A CA 1
ATOM 2346 C C . GLU A 1 300 ? -8.846 11.845 15.035 1.00 94.69 300 GLU A C 1
ATOM 2348 O O . GLU A 1 300 ? -8.070 12.728 14.670 1.00 94.69 300 GLU A O 1
ATOM 2353 N N . PHE A 1 301 ? -8.686 10.558 14.723 1.00 95.94 301 PHE A N 1
ATOM 2354 C CA . PHE A 1 301 ? -7.601 10.067 13.884 1.00 95.94 301 PHE A CA 1
ATOM 2355 C C . PHE A 1 301 ? -7.689 10.643 12.463 1.00 95.94 301 PHE A C 1
ATOM 2357 O O . PHE A 1 301 ? -6.704 11.191 11.977 1.00 95.94 301 PHE A O 1
ATOM 2364 N N . LEU A 1 302 ? -8.869 10.614 11.836 1.00 95.25 302 LEU A N 1
ATOM 2365 C CA . LEU A 1 302 ? -9.087 11.175 10.497 1.00 95.25 302 LEU A CA 1
ATOM 2366 C C . LEU A 1 302 ? -8.792 12.676 10.440 1.00 95.25 302 LEU A C 1
ATOM 2368 O O . LEU A 1 302 ? -8.104 13.142 9.535 1.00 95.25 302 LEU A O 1
ATOM 2372 N N . HIS A 1 303 ? -9.248 13.436 11.438 1.00 92.56 303 HIS A N 1
ATOM 2373 C CA . HIS A 1 303 ? -8.954 14.864 11.528 1.00 92.56 303 HIS A CA 1
ATOM 2374 C C . HIS A 1 303 ? -7.455 15.139 11.684 1.00 92.56 303 HIS A C 1
ATOM 2376 O O . HIS A 1 303 ? -6.962 16.100 11.100 1.00 92.56 303 HIS A O 1
ATOM 2382 N N . ALA A 1 304 ? -6.735 14.329 12.467 1.00 91.94 304 ALA A N 1
ATOM 2383 C CA . ALA A 1 304 ? -5.290 14.470 12.620 1.00 91.94 304 ALA A CA 1
ATOM 2384 C C . ALA A 1 304 ? -4.558 14.130 11.313 1.00 91.94 304 ALA A C 1
ATOM 2386 O O . ALA A 1 304 ? -3.750 14.926 10.848 1.00 91.94 304 ALA A O 1
ATOM 2387 N N . LEU A 1 305 ? -4.904 13.003 10.681 1.00 91.56 305 LEU A N 1
ATOM 2388 C CA . LEU A 1 305 ? -4.329 12.583 9.403 1.00 91.56 305 LEU A CA 1
ATOM 2389 C C . LEU A 1 305 ? -4.543 13.644 8.310 1.00 91.56 305 LEU A C 1
ATOM 2391 O O . LEU A 1 305 ? -3.609 13.988 7.590 1.00 91.56 305 LEU A O 1
ATOM 2395 N N . CYS A 1 306 ? -5.755 14.200 8.221 1.00 90.25 306 CYS A N 1
ATOM 2396 C CA . CYS A 1 306 ? -6.104 15.257 7.272 1.00 90.25 306 CYS A CA 1
ATOM 2397 C C . CYS A 1 306 ? -5.393 16.588 7.575 1.00 90.25 306 CYS A C 1
ATOM 2399 O O . CYS A 1 306 ? -4.940 17.273 6.655 1.00 90.25 306 CYS A O 1
ATOM 2401 N N . ALA A 1 307 ? -5.283 16.968 8.854 1.00 87.06 307 ALA A N 1
ATOM 2402 C CA . ALA A 1 307 ? -4.586 18.190 9.252 1.00 87.06 307 ALA A CA 1
ATOM 2403 C C . ALA A 1 307 ? -3.119 18.171 8.807 1.00 87.06 307 ALA A C 1
ATOM 2405 O O . ALA A 1 307 ? -2.630 19.189 8.308 1.00 87.06 307 ALA A O 1
ATOM 2406 N N . ASP A 1 308 ? -2.471 17.011 8.920 1.00 81.75 308 ASP A N 1
ATOM 2407 C CA . ASP A 1 308 ? -1.079 16.835 8.524 1.00 81.75 308 ASP A CA 1
ATOM 2408 C C . ASP A 1 308 ? -0.947 16.738 7.005 1.00 81.75 308 ASP A C 1
ATOM 2410 O O . ASP A 1 308 ? -0.131 17.447 6.431 1.00 81.75 308 ASP A O 1
ATOM 2414 N N . ALA A 1 309 ? -1.819 15.992 6.317 1.00 79.50 309 ALA A N 1
ATOM 2415 C CA . ALA A 1 309 ? -1.798 15.839 4.857 1.00 79.50 309 ALA A CA 1
ATOM 2416 C C . ALA A 1 309 ? -1.961 17.161 4.063 1.00 79.50 309 ALA A C 1
ATOM 2418 O O . ALA A 1 309 ? -1.653 17.238 2.870 1.00 79.50 309 ALA A O 1
ATOM 2419 N N . GLY A 1 310 ? -2.384 18.245 4.717 1.00 72.75 310 GLY A N 1
ATOM 2420 C CA . GLY A 1 310 ? -2.473 19.579 4.133 1.00 72.75 310 GLY A CA 1
ATOM 2421 C C . GLY A 1 310 ? -3.767 19.822 3.348 1.00 72.75 310 GLY A C 1
ATOM 2422 O O . GLY A 1 310 ? -4.726 19.062 3.381 1.00 72.75 310 GLY A O 1
ATOM 2423 N N . VAL A 1 311 ? -3.839 20.957 2.641 1.00 55.12 311 VAL A N 1
ATOM 2424 C CA . VAL A 1 311 ? -5.102 21.481 2.068 1.00 55.12 311 VAL A CA 1
ATOM 2425 C C . VAL A 1 311 ? -5.720 20.577 0.988 1.00 55.12 311 VAL A C 1
ATOM 2427 O O . VAL A 1 311 ? -6.905 20.740 0.699 1.00 55.12 311 VAL A O 1
ATOM 2430 N N . ARG A 1 312 ? -4.946 19.669 0.382 1.00 60.09 312 ARG A N 1
ATOM 2431 C CA . ARG A 1 312 ? -5.410 18.846 -0.747 1.00 60.09 312 ARG A CA 1
ATOM 2432 C C . ARG A 1 312 ? -6.235 17.636 -0.318 1.00 60.09 312 ARG A C 1
ATOM 2434 O O . ARG A 1 312 ? -7.142 17.282 -1.053 1.00 60.09 312 ARG A O 1
ATOM 2441 N N . ASP A 1 313 ? -6.033 17.128 0.894 1.00 66.31 313 ASP A N 1
ATOM 2442 C CA . ASP A 1 313 ? -6.617 15.848 1.315 1.00 66.31 313 ASP A CA 1
ATOM 2443 C C . ASP A 1 313 ? -7.748 16.045 2.330 1.00 66.31 313 ASP A C 1
ATOM 2445 O O . ASP A 1 313 ? -7.931 15.265 3.265 1.00 66.31 313 ASP A O 1
ATOM 2449 N N . ARG A 1 314 ? -8.536 17.116 2.150 1.00 70.75 314 ARG A N 1
ATOM 2450 C CA . ARG A 1 314 ? -9.731 17.380 2.974 1.00 70.75 314 ARG A CA 1
ATOM 2451 C C . ARG A 1 314 ? -10.735 16.240 2.943 1.00 70.75 314 ARG A C 1
ATOM 2453 O O . ARG A 1 314 ? -11.481 16.074 3.891 1.00 70.75 314 ARG A O 1
ATOM 2460 N N . GLU A 1 315 ? -10.709 15.451 1.883 1.00 82.12 315 GLU A N 1
ATOM 2461 C CA . GLU A 1 315 ? -11.571 14.293 1.690 1.00 82.12 315 GLU A CA 1
ATOM 2462 C C . GLU A 1 315 ? -11.324 13.215 2.770 1.00 82.12 315 GLU A C 1
ATOM 2464 O O . GLU A 1 315 ? -12.248 12.502 3.159 1.00 82.12 315 GLU A O 1
ATOM 2469 N N . LEU A 1 316 ? -10.114 13.147 3.350 1.00 88.62 316 LEU A N 1
ATOM 2470 C CA . LEU A 1 316 ? -9.754 12.156 4.372 1.00 88.62 316 LEU A CA 1
ATOM 2471 C C . LEU A 1 316 ? -10.333 12.437 5.766 1.00 88.62 316 LEU A C 1
ATOM 2473 O O . LEU A 1 316 ? -10.269 11.556 6.621 1.00 88.62 316 LEU A O 1
ATOM 2477 N N . ASP A 1 317 ? -10.898 13.621 6.030 1.00 91.06 317 ASP A N 1
ATOM 2478 C CA . ASP A 1 317 ? -11.464 13.952 7.349 1.00 91.06 317 ASP A CA 1
ATOM 2479 C C . ASP A 1 317 ? -12.788 13.218 7.656 1.00 91.06 317 ASP A C 1
ATOM 2481 O O . ASP A 1 317 ? -13.303 13.305 8.773 1.00 91.06 317 ASP A O 1
ATOM 2485 N N . GLY A 1 318 ? -13.323 12.473 6.682 1.00 90.75 318 GLY A N 1
ATOM 2486 C CA . GLY A 1 318 ? -14.584 11.744 6.793 1.00 90.75 318 GLY A CA 1
ATOM 2487 C C . GLY A 1 318 ? -15.828 12.611 6.578 1.00 90.75 318 GLY A C 1
ATOM 2488 O O . GLY A 1 318 ? -16.924 12.201 6.969 1.00 90.75 318 GLY A O 1
ATOM 2489 N N . SER A 1 319 ? -15.679 13.799 5.982 1.00 90.56 319 SER A N 1
ATOM 2490 C CA . SER A 1 319 ? -16.794 14.649 5.545 1.00 90.56 319 SER A CA 1
ATOM 2491 C C . SER A 1 319 ? -17.384 14.223 4.197 1.00 90.56 319 SER A C 1
ATOM 2493 O O . SER A 1 319 ? -18.559 14.492 3.933 1.00 90.56 319 SER A O 1
ATOM 2495 N N . GLU A 1 320 ? -16.604 13.516 3.375 1.00 90.94 320 GLU A N 1
ATOM 2496 C CA . GLU A 1 320 ? -16.999 13.006 2.058 1.00 90.94 320 GLU A CA 1
ATOM 2497 C C . GLU A 1 320 ? -16.674 11.510 1.916 1.00 90.94 320 GLU A C 1
ATOM 2499 O O . GLU A 1 320 ? -16.048 10.911 2.793 1.00 90.94 320 GLU A O 1
ATOM 2504 N N . GLN A 1 321 ? -17.207 10.864 0.876 1.00 90.00 321 GLN A N 1
ATOM 2505 C CA . GLN A 1 321 ? -16.872 9.473 0.554 1.00 90.00 321 GLN A CA 1
ATOM 2506 C C . GLN A 1 321 ? -15.544 9.449 -0.202 1.00 90.00 321 GLN A C 1
ATOM 2508 O O . GLN A 1 321 ? -15.380 10.210 -1.150 1.00 90.00 321 GLN A O 1
ATOM 2513 N N . VAL A 1 322 ? -14.645 8.546 0.182 1.00 90.81 322 VAL A N 1
ATOM 2514 C CA . VAL A 1 322 ? -13.317 8.388 -0.428 1.00 90.81 322 VAL A CA 1
ATOM 2515 C C . VAL A 1 322 ? -13.091 6.923 -0.785 1.00 90.81 322 VAL A C 1
ATOM 2517 O O . VAL A 1 322 ? -13.664 6.031 -0.150 1.00 90.81 322 VAL A O 1
ATOM 2520 N N . ASP A 1 323 ? -12.261 6.655 -1.795 1.00 90.50 323 ASP A N 1
ATOM 2521 C CA . ASP A 1 323 ? -11.768 5.300 -2.043 1.00 90.50 323 ASP A CA 1
ATOM 2522 C C . ASP A 1 323 ? -10.949 4.827 -0.825 1.00 90.50 323 ASP A C 1
ATOM 2524 O O . ASP A 1 323 ? -10.033 5.500 -0.345 1.00 90.50 323 ASP A O 1
ATOM 2528 N N . ALA A 1 324 ? -11.280 3.645 -0.305 1.00 94.50 324 ALA A N 1
ATOM 2529 C CA . ALA A 1 324 ? -10.587 3.057 0.836 1.00 94.50 324 ALA A CA 1
ATOM 2530 C C . ALA A 1 324 ? -9.084 2.850 0.573 1.00 94.50 324 ALA A C 1
ATOM 2532 O O . ALA A 1 324 ? -8.284 2.908 1.508 1.00 94.50 324 ALA A O 1
ATOM 2533 N N . PHE A 1 325 ? -8.692 2.642 -0.688 1.00 92.81 325 PHE A N 1
ATOM 2534 C CA . PHE A 1 325 ? -7.294 2.550 -1.092 1.00 92.81 325 PHE A CA 1
ATOM 2535 C C . PHE A 1 325 ? -6.542 3.874 -0.928 1.00 92.81 325 PHE A C 1
ATOM 2537 O O . PHE A 1 325 ? -5.389 3.856 -0.489 1.00 92.81 325 PHE A O 1
ATOM 2544 N N . ASP A 1 326 ? -7.171 5.003 -1.251 1.00 91.12 326 ASP A N 1
ATOM 2545 C CA . ASP A 1 326 ? -6.526 6.315 -1.146 1.00 91.12 326 ASP A CA 1
ATOM 2546 C C . ASP A 1 326 ? -6.274 6.652 0.328 1.00 91.12 326 ASP A C 1
ATOM 2548 O O . ASP A 1 326 ? -5.164 7.029 0.706 1.00 91.12 326 ASP A O 1
ATOM 2552 N N . PHE A 1 327 ? -7.260 6.379 1.189 1.00 95.00 327 PHE A N 1
ATOM 2553 C CA . PHE A 1 327 ? -7.096 6.467 2.640 1.00 95.00 327 PHE A CA 1
ATOM 2554 C C . PHE A 1 327 ? -5.998 5.540 3.176 1.00 95.00 327 PHE A C 1
ATOM 2556 O O . PHE A 1 327 ? -5.137 5.986 3.935 1.00 95.00 327 PHE A O 1
ATOM 2563 N N . LEU A 1 328 ? -6.008 4.260 2.785 1.00 96.00 328 LEU A N 1
ATOM 2564 C CA . LEU A 1 328 ? -4.992 3.290 3.197 1.00 96.00 328 LEU A CA 1
ATOM 2565 C C . LEU A 1 328 ? -3.589 3.761 2.795 1.00 96.00 328 LEU A C 1
ATOM 2567 O O . LEU A 1 328 ? -2.669 3.698 3.606 1.00 96.00 328 LEU A O 1
ATOM 2571 N N . SER A 1 329 ? -3.434 4.249 1.564 1.00 93.19 329 SER A N 1
ATOM 2572 C CA . SER A 1 329 ? -2.157 4.740 1.044 1.00 93.19 329 SER A CA 1
ATOM 2573 C C . SER A 1 329 ? -1.669 5.962 1.814 1.00 93.19 329 SER A C 1
ATOM 2575 O O . SER A 1 329 ? -0.519 5.975 2.244 1.00 93.19 329 SER A O 1
ATOM 2577 N N . ALA A 1 330 ? -2.545 6.942 2.059 1.00 92.06 330 ALA A N 1
ATOM 2578 C CA . ALA A 1 330 ? -2.212 8.137 2.832 1.00 92.06 330 ALA A CA 1
ATOM 2579 C C . ALA A 1 330 ? -1.816 7.798 4.277 1.00 92.06 330 ALA A C 1
ATOM 2581 O O . ALA A 1 330 ? -0.842 8.329 4.807 1.00 92.06 330 ALA A O 1
ATOM 2582 N N . MET A 1 331 ? -2.532 6.872 4.915 1.00 94.81 331 MET A N 1
ATOM 2583 C CA . MET A 1 331 ? -2.191 6.409 6.257 1.00 94.81 331 MET A CA 1
ATOM 2584 C C . MET A 1 331 ? -0.858 5.645 6.278 1.00 94.81 331 MET A C 1
ATOM 2586 O O . MET A 1 331 ? -0.053 5.879 7.175 1.00 94.81 331 MET A O 1
ATOM 2590 N N . LEU A 1 332 ? -0.598 4.745 5.322 1.00 94.50 332 LEU A N 1
ATOM 2591 C CA . LEU A 1 332 ? 0.673 4.013 5.258 1.00 94.50 332 LEU A CA 1
ATOM 2592 C C . LEU A 1 332 ? 1.852 4.938 4.944 1.00 94.50 332 LEU A C 1
ATOM 2594 O O . LEU A 1 332 ? 2.921 4.763 5.524 1.00 94.50 332 LEU A O 1
ATOM 2598 N N . ASP A 1 333 ? 1.662 5.943 4.089 1.00 91.31 333 ASP A N 1
ATOM 2599 C CA . ASP A 1 333 ? 2.663 6.986 3.880 1.00 91.31 333 ASP A CA 1
ATOM 2600 C C . ASP A 1 333 ? 2.909 7.785 5.168 1.00 91.31 333 ASP A C 1
ATOM 2602 O O . ASP A 1 333 ? 4.063 7.954 5.548 1.00 91.31 333 ASP A O 1
ATOM 2606 N N . CYS A 1 334 ? 1.862 8.176 5.904 1.00 90.50 334 CYS A N 1
ATOM 2607 C CA . CYS A 1 334 ? 1.997 8.839 7.205 1.00 90.50 334 CYS A CA 1
ATOM 2608 C C . CYS A 1 334 ? 2.787 7.988 8.217 1.00 90.50 334 CYS A C 1
ATOM 2610 O O . CYS A 1 334 ? 3.754 8.467 8.810 1.00 90.50 334 CYS A O 1
ATOM 2612 N N . LEU A 1 335 ? 2.445 6.703 8.366 1.00 90.62 335 LEU A N 1
ATOM 2613 C CA . LEU A 1 335 ? 3.164 5.772 9.247 1.00 90.62 335 LEU A CA 1
ATOM 2614 C C . LEU A 1 335 ? 4.616 5.561 8.807 1.00 90.62 335 LEU A C 1
ATOM 2616 O O . LEU A 1 335 ? 5.510 5.402 9.637 1.00 90.62 335 LEU A O 1
ATOM 2620 N N . SER A 1 336 ? 4.853 5.536 7.497 1.00 90.06 336 SER A N 1
ATOM 2621 C CA . SER A 1 336 ? 6.174 5.304 6.937 1.00 90.06 336 SER A CA 1
ATOM 2622 C C . SER A 1 336 ? 7.065 6.537 6.988 1.00 90.06 336 SER A C 1
ATOM 2624 O O . SER A 1 336 ? 8.272 6.389 7.109 1.00 90.06 336 SER A O 1
ATOM 2626 N N . GLU A 1 337 ? 6.533 7.738 6.825 1.00 86.38 337 GLU A N 1
ATOM 2627 C CA . GLU A 1 337 ? 7.332 8.966 6.755 1.00 86.38 337 GLU A CA 1
ATOM 2628 C C . GLU A 1 337 ? 7.472 9.654 8.107 1.00 86.38 337 GLU A C 1
ATOM 2630 O O . GLU A 1 337 ? 8.411 10.433 8.306 1.00 86.38 337 GLU A O 1
ATOM 2635 N N . GLY A 1 338 ? 6.556 9.370 9.035 1.00 85.62 338 GLY A N 1
ATOM 2636 C CA . GLY A 1 338 ? 6.541 9.985 10.349 1.00 85.62 338 GLY A CA 1
ATOM 2637 C C . GLY A 1 338 ? 6.476 11.501 10.235 1.00 85.62 338 GLY A C 1
ATOM 2638 O O . GLY A 1 338 ? 5.600 12.055 9.576 1.00 85.62 338 GLY A O 1
ATOM 2639 N N . ALA A 1 339 ? 7.466 12.170 10.823 1.00 78.25 339 ALA A N 1
ATOM 2640 C CA . ALA A 1 339 ? 7.540 13.624 10.834 1.00 78.25 339 ALA A CA 1
ATOM 2641 C C . ALA A 1 339 ? 7.757 14.296 9.475 1.00 78.25 339 ALA A C 1
ATOM 2643 O O . ALA A 1 339 ? 7.593 15.510 9.367 1.00 78.25 339 ALA A O 1
ATOM 2644 N N . ASN A 1 340 ? 8.121 13.532 8.444 1.00 75.44 340 ASN A N 1
ATOM 2645 C CA . ASN A 1 340 ? 8.285 14.067 7.094 1.00 75.44 340 ASN A CA 1
ATOM 2646 C C . ASN A 1 340 ? 6.973 14.067 6.290 1.00 75.44 340 ASN A C 1
ATOM 2648 O O . ASN A 1 340 ? 6.948 14.586 5.172 1.00 75.44 340 ASN A O 1
ATOM 2652 N N . TRP A 1 341 ? 5.893 13.503 6.841 1.00 79.00 341 TRP A N 1
ATOM 2653 C CA . TRP A 1 341 ? 4.578 13.536 6.217 1.00 79.00 341 TRP A CA 1
ATOM 2654 C C . TRP A 1 341 ? 3.950 14.931 6.376 1.00 79.00 341 TRP A C 1
ATOM 2656 O O . TRP A 1 341 ? 3.889 15.434 7.501 1.00 79.00 341 TRP A O 1
ATOM 2666 N N . PRO A 1 342 ? 3.445 15.565 5.297 1.00 71.69 342 PRO A N 1
ATOM 2667 C CA . PRO A 1 342 ? 3.330 15.074 3.924 1.00 71.69 342 PRO A CA 1
ATOM 2668 C C . PRO A 1 342 ? 4.494 15.516 3.013 1.00 71.69 342 PRO A C 1
ATOM 2670 O O . PRO A 1 342 ? 4.899 16.684 3.000 1.00 71.69 342 PRO A O 1
ATOM 2673 N N . LYS A 1 343 ? 4.941 14.605 2.129 1.00 62.72 343 LYS A N 1
ATOM 2674 C CA . LYS A 1 343 ? 6.077 14.774 1.189 1.00 62.72 343 LYS A CA 1
ATOM 2675 C C . LYS A 1 343 ? 6.144 16.107 0.429 1.00 62.72 343 LYS A C 1
ATOM 2677 O O . LYS A 1 343 ? 7.227 16.566 0.082 1.00 62.72 343 LYS A O 1
ATOM 2682 N N . HIS A 1 344 ? 5.007 16.731 0.115 1.00 59.47 344 HIS A N 1
ATOM 2683 C CA . HIS A 1 344 ? 4.953 17.903 -0.769 1.00 59.47 344 HIS A CA 1
ATOM 2684 C C . HIS A 1 344 ? 5.521 19.196 -0.156 1.00 59.47 344 HIS A C 1
ATOM 2686 O O . HIS A 1 344 ? 5.610 20.209 -0.853 1.00 59.47 344 HIS A O 1
ATOM 2692 N N . LEU A 1 345 ? 5.883 19.180 1.130 1.00 54.84 345 LEU A N 1
ATOM 2693 C CA . LEU A 1 345 ? 6.544 20.295 1.809 1.00 54.84 345 LEU A CA 1
ATOM 2694 C C . LEU A 1 345 ? 8.078 20.191 1.793 1.00 54.84 345 LEU A C 1
ATOM 2696 O O . LEU A 1 345 ? 8.750 21.160 2.147 1.00 54.84 345 LEU A O 1
ATOM 2700 N N . MET A 1 346 ? 8.633 19.054 1.366 1.00 53.34 346 MET A N 1
ATOM 2701 C CA . MET A 1 346 ? 10.060 18.743 1.455 1.00 53.34 346 MET A CA 1
ATOM 2702 C C . MET A 1 346 ? 10.653 18.551 0.046 1.00 53.34 346 MET A C 1
ATOM 2704 O O . MET A 1 346 ? 9.988 18.071 -0.872 1.00 53.34 346 MET A O 1
ATOM 2708 N N . GLY A 1 347 ? 11.903 18.976 -0.168 1.00 59.72 347 GLY A N 1
ATOM 2709 C CA . GLY A 1 347 ? 12.591 18.811 -1.456 1.00 59.72 347 GLY A CA 1
ATOM 2710 C C . GLY A 1 347 ? 12.863 17.336 -1.785 1.00 59.72 347 GLY A C 1
ATOM 2711 O O . GLY A 1 347 ? 12.931 16.498 -0.888 1.00 59.72 347 GLY A O 1
ATOM 2712 N N . ALA A 1 348 ? 13.072 17.012 -3.068 1.00 55.38 348 ALA A N 1
ATOM 2713 C CA . ALA A 1 348 ? 13.287 15.637 -3.552 1.00 55.38 348 ALA A CA 1
ATOM 2714 C C . ALA A 1 348 ? 14.436 14.876 -2.848 1.00 55.38 348 ALA A C 1
ATOM 2716 O O . ALA A 1 348 ? 14.456 13.648 -2.850 1.00 55.38 348 ALA A O 1
ATOM 2717 N N . GLU A 1 349 ? 15.377 15.578 -2.214 1.00 55.88 349 GLU A N 1
ATOM 2718 C CA . GLU A 1 349 ? 16.501 14.973 -1.488 1.00 55.88 349 GLU A CA 1
ATOM 2719 C C . GLU A 1 349 ? 16.117 14.359 -0.125 1.00 55.88 349 GLU A C 1
ATOM 2721 O O . GLU A 1 349 ? 16.855 13.520 0.384 1.00 55.88 349 GLU A O 1
ATOM 2726 N N . GLN A 1 350 ? 14.953 14.686 0.454 1.00 54.53 350 GLN A N 1
ATOM 2727 C CA . GLN A 1 350 ? 14.504 14.139 1.751 1.00 54.53 350 GLN A CA 1
ATOM 2728 C C . GLN A 1 350 ? 13.642 12.868 1.642 1.00 54.53 350 GLN A C 1
ATOM 2730 O O . GLN A 1 350 ? 13.217 12.318 2.655 1.00 54.53 350 GLN A O 1
ATOM 2735 N N . LEU A 1 351 ? 13.469 12.320 0.432 1.00 54.19 351 LEU A N 1
ATOM 2736 C CA . LEU A 1 351 ? 12.767 11.051 0.165 1.00 54.19 351 LEU A CA 1
ATOM 2737 C C . LEU A 1 351 ? 13.421 9.806 0.819 1.00 54.19 351 LEU A C 1
ATOM 2739 O O . LEU A 1 351 ? 12.919 8.694 0.668 1.00 54.19 351 LEU A O 1
ATOM 2743 N N . ALA A 1 352 ? 14.544 9.965 1.526 1.00 55.16 352 ALA A N 1
ATOM 2744 C CA . ALA A 1 352 ? 15.368 8.877 2.051 1.00 55.16 352 ALA A CA 1
ATOM 2745 C C . ALA A 1 352 ? 14.970 8.350 3.447 1.00 55.16 352 ALA A C 1
ATOM 2747 O O . ALA A 1 352 ? 15.588 7.397 3.917 1.00 55.16 352 ALA A O 1
ATOM 2748 N N . LEU A 1 353 ? 13.964 8.924 4.114 1.00 71.81 353 LEU A N 1
ATOM 2749 C CA . LEU A 1 353 ? 13.621 8.590 5.508 1.00 71.81 353 LEU A CA 1
ATOM 2750 C C . LEU A 1 353 ? 12.295 7.829 5.640 1.00 71.81 353 LEU A C 1
ATOM 2752 O O . LEU A 1 353 ? 11.469 8.152 6.488 1.00 71.81 353 LEU A O 1
ATOM 2756 N N . MET A 1 354 ? 12.077 6.817 4.798 1.00 84.38 354 MET A N 1
ATOM 2757 C CA . MET A 1 354 ? 10.951 5.901 4.999 1.00 84.38 354 MET A CA 1
ATOM 2758 C C . MET A 1 354 ? 11.292 4.873 6.081 1.00 84.38 354 MET A C 1
ATOM 2760 O O . MET A 1 354 ? 12.375 4.285 6.070 1.00 84.38 354 MET A O 1
ATOM 2764 N N . HIS A 1 355 ? 10.356 4.644 6.998 1.00 87.56 355 HIS A N 1
ATOM 2765 C CA . HIS A 1 355 ? 10.480 3.713 8.105 1.00 87.56 355 HIS A CA 1
ATOM 2766 C C . HIS A 1 355 ? 10.678 2.292 7.560 1.00 87.56 355 HIS A C 1
ATOM 2768 O O . HIS A 1 355 ? 9.747 1.709 6.993 1.00 87.56 355 HIS A O 1
ATOM 2774 N N . PRO A 1 356 ? 11.851 1.671 7.769 1.00 89.56 356 PRO A N 1
ATOM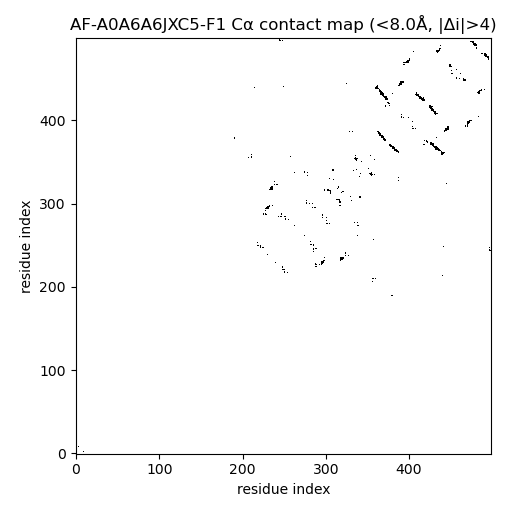 2775 C CA . PRO A 1 356 ? 12.201 0.426 7.092 1.00 89.56 356 PRO A CA 1
ATOM 2776 C C . PRO A 1 356 ? 11.311 -0.751 7.521 1.00 89.56 356 PRO A C 1
ATOM 2778 O O . PRO A 1 356 ? 11.073 -1.651 6.721 1.00 89.56 356 PRO A O 1
ATOM 2781 N N . LEU A 1 357 ? 10.774 -0.729 8.750 1.00 92.19 357 LEU A N 1
ATOM 2782 C CA . LEU A 1 357 ? 9.778 -1.706 9.206 1.00 92.19 357 LEU A CA 1
ATOM 2783 C C . LEU A 1 357 ? 8.431 -1.594 8.479 1.00 92.19 357 LEU A C 1
ATOM 2785 O O . LEU A 1 357 ? 7.951 -2.610 7.998 1.00 92.19 357 LEU A O 1
ATOM 2789 N N . ILE A 1 358 ? 7.830 -0.399 8.371 1.00 93.75 358 ILE A N 1
ATOM 2790 C CA . ILE A 1 358 ? 6.564 -0.214 7.633 1.00 93.75 358 ILE A CA 1
ATOM 2791 C C . ILE A 1 358 ? 6.746 -0.617 6.167 1.00 93.75 358 ILE A C 1
ATOM 2793 O O . ILE A 1 358 ? 5.906 -1.313 5.598 1.00 93.75 358 ILE A O 1
ATOM 2797 N N . ASP A 1 359 ? 7.893 -0.261 5.586 1.00 91.75 359 ASP A N 1
ATOM 2798 C CA . ASP A 1 359 ? 8.277 -0.687 4.244 1.00 91.75 359 ASP A CA 1
ATOM 2799 C C . ASP A 1 359 ? 8.373 -2.219 4.130 1.00 91.75 359 ASP A C 1
ATOM 2801 O O . ASP A 1 359 ? 7.887 -2.791 3.162 1.00 91.75 359 ASP A O 1
ATOM 2805 N N . ALA A 1 360 ? 8.972 -2.911 5.100 1.00 92.94 360 ALA A N 1
ATOM 2806 C CA . ALA A 1 360 ? 9.057 -4.374 5.080 1.00 92.94 360 ALA A CA 1
ATOM 2807 C C . ALA A 1 360 ? 7.711 -5.066 5.360 1.00 92.94 360 ALA A C 1
ATOM 2809 O O . ALA A 1 360 ? 7.457 -6.151 4.838 1.00 92.94 360 ALA A O 1
ATOM 2810 N N . LEU A 1 361 ? 6.847 -4.437 6.160 1.00 95.31 361 LEU A N 1
ATOM 2811 C CA . LEU A 1 361 ? 5.518 -4.951 6.468 1.00 95.31 361 LEU A CA 1
ATOM 2812 C C . LEU A 1 361 ? 4.601 -4.905 5.248 1.00 95.31 361 LEU A C 1
ATOM 2814 O O . LEU A 1 361 ? 3.936 -5.893 4.977 1.00 95.31 361 LEU A O 1
ATOM 2818 N N . PHE A 1 362 ? 4.564 -3.787 4.519 1.00 96.38 362 PHE A N 1
ATOM 2819 C CA . PHE A 1 362 ? 3.515 -3.545 3.521 1.00 96.38 362 PHE A CA 1
ATOM 2820 C C . PHE A 1 362 ? 4.021 -3.294 2.102 1.00 96.38 362 PHE A C 1
ATOM 2822 O O . PHE A 1 362 ? 3.266 -3.469 1.146 1.00 96.38 362 PHE A O 1
ATOM 2829 N N . ARG A 1 363 ? 5.263 -2.826 1.917 1.00 95.44 363 ARG A N 1
ATOM 2830 C CA . ARG A 1 363 ? 5.690 -2.339 0.600 1.00 95.44 363 ARG A CA 1
ATOM 2831 C C . ARG A 1 363 ? 5.886 -3.493 -0.370 1.00 95.44 363 ARG A C 1
ATOM 2833 O O . ARG A 1 363 ? 6.764 -4.338 -0.212 1.00 95.44 363 ARG A O 1
ATOM 2840 N N . VAL A 1 364 ? 5.157 -3.422 -1.471 1.00 95.25 364 VAL A N 1
ATOM 2841 C CA . VAL A 1 364 ? 5.318 -4.286 -2.629 1.00 95.25 364 VAL A CA 1
ATOM 2842 C C . VAL A 1 364 ? 6.456 -3.743 -3.495 1.00 95.25 364 VAL A C 1
ATOM 2844 O O . VAL A 1 364 ? 6.434 -2.593 -3.945 1.00 95.25 364 VAL A O 1
ATOM 2847 N N . LYS A 1 365 ? 7.473 -4.579 -3.724 1.00 94.44 365 LYS A N 1
ATOM 2848 C CA . LYS A 1 365 ? 8.619 -4.281 -4.596 1.00 94.44 365 LYS A CA 1
ATOM 2849 C C . LYS A 1 365 ? 8.618 -5.268 -5.753 1.00 94.44 365 LYS A C 1
ATOM 2851 O O . LYS A 1 365 ? 9.106 -6.385 -5.615 1.00 94.44 365 LYS A O 1
ATOM 2856 N N . GLY A 1 366 ? 8.026 -4.874 -6.875 1.00 94.44 366 GLY A N 1
ATOM 2857 C CA . GLY A 1 366 ? 7.994 -5.689 -8.083 1.00 94.44 366 GLY A CA 1
ATOM 2858 C C . GLY A 1 366 ? 9.276 -5.577 -8.904 1.00 94.44 366 GLY A C 1
ATOM 2859 O O . GLY A 1 366 ? 10.106 -4.684 -8.714 1.00 94.44 366 GLY A O 1
ATOM 2860 N N . ALA A 1 367 ? 9.422 -6.480 -9.862 1.00 96.06 367 ALA A N 1
ATOM 2861 C CA . ALA A 1 367 ? 10.382 -6.352 -10.941 1.00 96.06 367 ALA A CA 1
ATOM 2862 C C . ALA A 1 367 ? 9.698 -6.597 -12.286 1.00 96.06 367 ALA A C 1
ATOM 2864 O O . ALA A 1 367 ? 8.744 -7.366 -12.403 1.00 96.06 367 ALA A O 1
ATOM 2865 N N . LYS A 1 368 ? 10.216 -5.939 -13.316 1.00 96.44 368 LYS A N 1
ATOM 2866 C CA . LYS A 1 368 ? 9.799 -6.091 -14.704 1.00 96.44 368 LYS A CA 1
ATOM 2867 C C . LYS A 1 368 ? 10.968 -6.627 -15.516 1.00 96.44 368 LYS A C 1
ATOM 2869 O O . LYS A 1 368 ? 12.111 -6.205 -15.339 1.00 96.44 368 LYS A O 1
ATOM 2874 N N . ARG A 1 369 ? 10.686 -7.563 -16.409 1.00 96.81 369 ARG A N 1
ATOM 2875 C CA . ARG A 1 369 ? 11.617 -8.080 -17.402 1.00 96.81 369 ARG A CA 1
ATOM 2876 C C . ARG A 1 369 ? 11.346 -7.380 -18.726 1.00 96.81 369 ARG A C 1
ATOM 2878 O O . ARG A 1 369 ? 10.238 -7.452 -19.239 1.00 96.81 369 ARG A O 1
ATOM 2885 N N . PHE A 1 370 ? 12.376 -6.762 -19.286 1.00 97.69 370 PHE A N 1
ATOM 2886 C CA . PHE A 1 370 ? 12.358 -6.178 -20.623 1.00 97.69 370 PHE A CA 1
ATOM 2887 C C . PHE A 1 370 ? 13.183 -7.059 -21.551 1.00 97.69 370 PHE A C 1
ATOM 2889 O O . PHE A 1 370 ? 14.374 -7.248 -21.307 1.00 97.69 370 PHE A O 1
ATOM 2896 N N . THR A 1 371 ? 12.567 -7.607 -22.596 1.00 98.19 371 THR A N 1
ATOM 2897 C CA . THR A 1 371 ? 13.240 -8.458 -23.587 1.00 98.19 371 THR A CA 1
ATOM 2898 C C . THR A 1 371 ? 13.269 -7.752 -24.935 1.00 98.19 371 THR A C 1
ATOM 2900 O O . THR A 1 371 ? 12.225 -7.519 -25.537 1.00 98.19 371 THR A O 1
ATOM 2903 N N . CYS A 1 372 ? 14.462 -7.403 -25.415 1.00 98.25 372 CYS A N 1
ATOM 2904 C CA . CYS A 1 372 ? 14.651 -6.738 -26.702 1.00 98.25 372 CYS A CA 1
ATOM 2905 C C . CYS A 1 372 ? 14.201 -7.642 -27.855 1.00 98.25 372 CYS A C 1
ATOM 2907 O O . CYS A 1 372 ? 14.714 -8.754 -27.996 1.00 98.25 372 CYS A O 1
ATOM 2909 N N . HIS A 1 373 ? 13.322 -7.143 -28.728 1.00 97.88 373 HIS A N 1
ATOM 2910 C CA . HIS A 1 373 ? 12.838 -7.918 -29.871 1.00 97.88 373 HIS A CA 1
ATOM 2911 C C . HIS A 1 373 ? 13.935 -8.170 -30.924 1.00 97.88 373 HIS A C 1
ATOM 2913 O O . HIS A 1 373 ? 13.933 -9.196 -31.595 1.00 97.88 373 HIS A O 1
ATOM 2919 N N . HIS A 1 374 ? 14.916 -7.265 -31.037 1.00 97.75 374 HIS A N 1
ATOM 2920 C CA . HIS A 1 374 ? 15.980 -7.362 -32.041 1.00 97.75 374 HIS A CA 1
ATOM 2921 C C . HIS A 1 374 ? 17.063 -8.398 -31.702 1.00 97.75 374 HIS A C 1
ATOM 2923 O O . HIS A 1 374 ? 17.462 -9.173 -32.565 1.00 97.75 374 HIS A O 1
ATOM 2929 N N . CYS A 1 375 ? 17.574 -8.399 -30.464 1.00 97.75 375 CYS A N 1
ATOM 2930 C CA . CYS A 1 375 ? 18.705 -9.255 -30.074 1.00 97.75 375 CYS A CA 1
ATOM 2931 C C . CYS A 1 375 ? 18.375 -10.302 -29.001 1.00 97.75 375 CYS A C 1
ATOM 2933 O O . CYS A 1 375 ? 19.257 -11.061 -28.610 1.00 97.75 375 CYS A O 1
ATOM 2935 N N . GLY A 1 376 ? 17.142 -10.328 -28.481 1.00 97.56 376 GLY A N 1
ATOM 2936 C CA . GLY A 1 376 ? 16.722 -11.250 -27.421 1.00 97.56 376 GLY A CA 1
ATOM 2937 C C . GLY A 1 376 ? 17.310 -10.956 -26.037 1.00 97.56 376 GLY A C 1
ATOM 2938 O O . GLY A 1 376 ? 17.000 -11.670 -25.085 1.00 97.56 376 GLY A O 1
ATOM 2939 N N . TYR A 1 377 ? 18.144 -9.917 -25.893 1.00 97.56 377 TYR A N 1
ATOM 2940 C CA . TYR A 1 377 ? 18.692 -9.517 -24.598 1.00 97.56 377 TYR A CA 1
ATOM 2941 C C . TYR A 1 377 ? 17.562 -9.184 -23.623 1.00 97.56 377 TYR A C 1
ATOM 2943 O O . TYR A 1 377 ? 16.705 -8.349 -23.923 1.00 97.56 377 TYR A O 1
ATOM 2951 N N . ALA A 1 378 ? 17.582 -9.834 -22.460 1.00 96.75 378 ALA A N 1
ATOM 2952 C CA . ALA A 1 378 ? 16.614 -9.630 -21.400 1.00 96.75 378 ALA A CA 1
ATOM 2953 C C . ALA A 1 378 ? 17.276 -8.957 -20.198 1.00 96.75 378 ALA A C 1
ATOM 2955 O O . ALA A 1 378 ? 18.260 -9.468 -19.660 1.00 96.75 378 ALA A O 1
ATOM 2956 N N . ARG A 1 379 ? 16.698 -7.845 -19.749 1.00 95.88 379 ARG A N 1
ATOM 2957 C CA . ARG A 1 379 ? 17.109 -7.124 -18.545 1.00 95.88 379 ARG A CA 1
ATOM 2958 C C . ARG A 1 379 ? 15.991 -7.152 -17.516 1.00 95.88 379 ARG A C 1
ATOM 2960 O O . ARG A 1 379 ? 14.831 -6.909 -17.843 1.00 95.88 379 ARG A O 1
ATOM 2967 N N . LEU A 1 380 ? 16.363 -7.391 -16.264 1.00 96.12 380 LEU A N 1
ATOM 2968 C CA . LEU A 1 380 ? 15.482 -7.187 -15.124 1.00 96.12 380 LEU A CA 1
ATOM 2969 C C . LEU A 1 380 ? 15.621 -5.740 -14.633 1.00 96.12 380 LEU A C 1
ATOM 2971 O O . LEU A 1 380 ? 16.732 -5.232 -14.477 1.00 96.12 380 LEU A O 1
ATOM 2975 N N . ALA A 1 381 ? 14.503 -5.068 -14.401 1.00 95.00 381 ALA A N 1
ATOM 2976 C CA . ALA A 1 381 ? 14.451 -3.732 -13.828 1.00 95.00 381 ALA A CA 1
ATOM 2977 C C . ALA A 1 381 ? 13.496 -3.727 -12.624 1.00 95.00 381 ALA A C 1
ATOM 2979 O O . ALA A 1 381 ? 12.480 -4.425 -12.656 1.00 95.00 381 ALA A O 1
ATOM 2980 N N . PRO A 1 382 ? 13.794 -2.970 -11.555 1.00 93.31 382 PRO A N 1
ATOM 2981 C CA . PRO A 1 382 ? 12.831 -2.768 -10.477 1.00 93.31 382 PRO A CA 1
ATOM 2982 C C . PRO A 1 382 ? 11.573 -2.079 -11.026 1.00 93.31 382 PRO A C 1
ATOM 2984 O O . PRO A 1 382 ? 11.679 -1.202 -11.883 1.00 93.31 382 PRO A O 1
ATOM 2987 N N . SER A 1 383 ? 10.394 -2.480 -10.549 1.00 89.31 383 SER A N 1
ATOM 2988 C CA . SER A 1 383 ? 9.167 -1.714 -10.782 1.00 89.31 383 SER A CA 1
ATOM 2989 C C . SER A 1 383 ? 9.039 -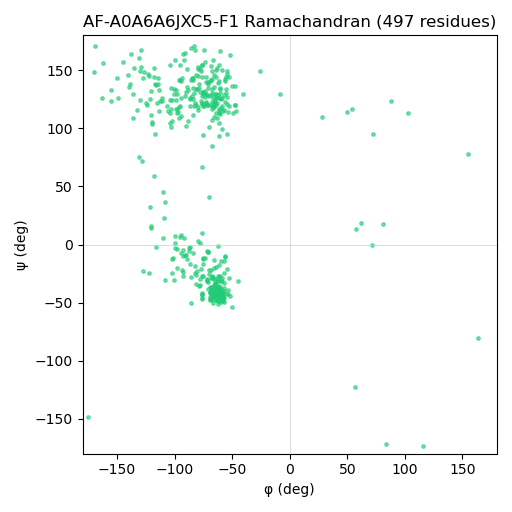0.593 -9.758 1.00 89.31 383 SER A C 1
ATOM 2991 O O . SER A 1 383 ? 9.752 -0.557 -8.749 1.00 89.31 383 SER A O 1
ATOM 2993 N N . ASP A 1 384 ? 8.063 0.279 -9.988 1.00 81.12 384 ASP A N 1
ATOM 2994 C CA . ASP A 1 384 ? 7.639 1.245 -8.987 1.00 81.12 384 ASP A CA 1
ATOM 2995 C C . ASP A 1 384 ? 7.230 0.535 -7.692 1.00 81.12 384 ASP A C 1
ATOM 2997 O O . ASP A 1 384 ? 6.687 -0.579 -7.696 1.00 81.12 384 ASP A O 1
ATOM 3001 N N . LYS A 1 385 ? 7.565 1.177 -6.573 1.00 84.75 385 LYS A N 1
ATOM 3002 C CA . LYS A 1 385 ? 7.237 0.702 -5.231 1.00 84.75 385 LYS A CA 1
ATOM 3003 C C . LYS A 1 385 ? 5.830 1.165 -4.894 1.00 84.75 385 LYS A C 1
ATOM 3005 O O . LYS A 1 385 ? 5.554 2.361 -4.928 1.00 84.75 385 LYS A O 1
ATOM 3010 N N . HIS A 1 386 ? 4.982 0.235 -4.483 1.00 91.06 386 HIS A N 1
ATOM 3011 C CA . HIS A 1 386 ? 3.606 0.532 -4.100 1.00 91.06 386 HIS A CA 1
ATOM 3012 C C . HIS A 1 386 ? 3.269 -0.105 -2.754 1.00 91.06 386 HIS A C 1
ATOM 3014 O O . HIS A 1 386 ? 3.951 -1.016 -2.292 1.00 91.06 386 HIS A O 1
ATOM 3020 N N . TRP A 1 387 ? 2.224 0.398 -2.102 1.00 94.12 387 TRP A N 1
ATOM 3021 C CA . TRP A 1 387 ? 1.679 -0.212 -0.884 1.00 94.12 387 TRP A CA 1
ATOM 3022 C C . TRP A 1 387 ? 0.829 -1.446 -1.160 1.00 94.12 387 TRP A C 1
ATOM 3024 O O . TRP A 1 387 ? 0.602 -2.258 -0.272 1.00 94.12 387 TRP A O 1
ATOM 3034 N N . VAL A 1 388 ? 0.335 -1.568 -2.388 1.00 94.38 388 VAL A N 1
ATOM 3035 C CA . VAL A 1 388 ? -0.577 -2.631 -2.786 1.00 94.38 388 VAL A CA 1
ATOM 3036 C C . VAL A 1 388 ? -0.144 -3.202 -4.117 1.00 94.38 388 VAL A C 1
ATOM 3038 O O . VAL A 1 388 ? 0.410 -2.503 -4.969 1.00 94.38 388 VAL A O 1
ATOM 3041 N N . LEU A 1 389 ? -0.465 -4.470 -4.311 1.00 93.69 389 LEU A N 1
ATOM 3042 C CA . LEU A 1 389 ? -0.398 -5.105 -5.607 1.00 93.69 389 LEU A CA 1
ATOM 3043 C C . LEU A 1 389 ? -1.747 -4.886 -6.301 1.00 93.69 389 LEU A C 1
ATOM 3045 O O . LEU A 1 389 ? -2.773 -5.429 -5.885 1.00 93.69 389 LEU A O 1
ATOM 3049 N N . GLN A 1 390 ? -1.756 -3.989 -7.288 1.00 91.44 390 GLN A N 1
ATOM 3050 C CA . GLN A 1 390 ? -2.973 -3.536 -7.956 1.00 91.44 390 GLN A CA 1
ATOM 3051 C C . GLN A 1 390 ? -3.192 -4.264 -9.281 1.00 91.44 390 GLN A C 1
ATOM 3053 O O . GLN A 1 390 ? -2.306 -4.316 -10.131 1.00 91.44 390 GLN A O 1
ATOM 3058 N N . TYR A 1 391 ? -4.423 -4.727 -9.485 1.00 87.00 391 TYR A N 1
ATOM 3059 C CA . TYR A 1 391 ? -4.867 -5.361 -10.720 1.00 87.00 391 TYR A CA 1
ATOM 3060 C C . TYR A 1 391 ? -6.071 -4.643 -11.298 1.00 87.00 391 TYR A C 1
ATOM 3062 O O . TYR A 1 391 ? -6.933 -4.167 -10.561 1.00 87.00 391 TYR A O 1
ATOM 3070 N N . ILE A 1 392 ? -6.158 -4.614 -12.622 1.00 79.62 392 ILE A N 1
ATOM 3071 C CA . ILE A 1 392 ? -7.364 -4.201 -13.331 1.00 79.62 392 ILE A CA 1
ATOM 3072 C C . ILE A 1 392 ? -8.109 -5.482 -13.679 1.00 79.62 392 ILE A C 1
ATOM 3074 O O . ILE A 1 392 ? -7.579 -6.350 -14.373 1.00 79.62 392 ILE A O 1
ATOM 3078 N N . GLY A 1 393 ? -9.320 -5.629 -13.146 1.00 70.44 393 GLY A N 1
ATOM 3079 C CA . GLY A 1 393 ? -10.147 -6.770 -13.503 1.00 70.44 393 GLY A CA 1
ATOM 3080 C C . GLY A 1 393 ? -10.583 -6.679 -14.956 1.00 70.44 393 GLY A C 1
ATOM 3081 O O . GLY A 1 393 ? -11.057 -5.640 -15.410 1.00 70.44 393 GLY A O 1
ATOM 3082 N N . TYR A 1 394 ? -10.453 -7.784 -15.674 1.00 73.62 394 TYR A N 1
ATOM 3083 C CA . TYR A 1 394 ? -11.020 -7.949 -17.002 1.00 73.62 394 TYR A CA 1
ATOM 3084 C C . TYR A 1 394 ? -12.373 -8.654 -16.888 1.00 73.62 394 TYR A C 1
ATOM 3086 O O . TYR A 1 394 ? -12.652 -9.354 -15.914 1.00 73.62 394 TYR A O 1
ATOM 3094 N N . HIS A 1 395 ? -13.251 -8.435 -17.867 1.00 67.56 395 HIS A N 1
ATOM 3095 C CA . HIS A 1 395 ? -14.609 -8.977 -17.863 1.00 67.56 395 HIS A CA 1
ATOM 3096 C C . HIS A 1 395 ? -14.612 -10.510 -18.001 1.00 67.56 395 HIS A C 1
ATOM 3098 O O . HIS A 1 395 ? -14.773 -11.049 -19.093 1.00 67.56 395 HIS A O 1
ATOM 3104 N N . GLN A 1 396 ? -14.460 -11.211 -16.880 1.00 71.31 396 GLN A N 1
ATOM 3105 C CA . GLN A 1 396 ? -14.779 -12.627 -16.719 1.00 71.31 396 GLN A CA 1
ATOM 3106 C C . GLN A 1 396 ? -15.721 -12.809 -15.528 1.00 71.31 396 GLN A C 1
ATOM 3108 O O . GLN A 1 396 ? -15.697 -12.036 -14.572 1.00 71.31 396 GLN A O 1
ATOM 3113 N N . GLU A 1 397 ? -16.594 -13.814 -15.606 1.00 71.56 397 GLU A N 1
ATOM 3114 C CA . GLU A 1 397 ? -17.662 -14.024 -14.618 1.00 71.56 397 GLU A CA 1
ATOM 3115 C C . GLU A 1 397 ? -17.130 -14.429 -13.230 1.00 71.56 397 GLU A C 1
ATOM 3117 O O . GLU A 1 397 ? -17.756 -14.118 -12.217 1.00 71.56 397 GLU A O 1
ATOM 3122 N N . SER A 1 398 ? -15.961 -15.071 -13.163 1.00 74.81 398 SER A N 1
ATOM 3123 C CA . SER A 1 398 ? -15.289 -15.438 -11.914 1.00 74.81 398 SER A CA 1
ATOM 3124 C C . SER A 1 398 ? -13.778 -15.435 -12.115 1.00 74.81 398 SER A C 1
ATOM 3126 O O . SER A 1 398 ? -13.275 -16.096 -13.021 1.00 74.81 398 SER A O 1
ATOM 3128 N N . LEU A 1 399 ? -13.066 -14.688 -11.272 1.00 89.94 399 LEU A N 1
ATOM 3129 C CA . LEU A 1 399 ? -11.605 -14.623 -11.257 1.00 89.94 399 LEU A CA 1
ATOM 3130 C C . LEU A 1 399 ? -11.076 -15.199 -9.942 1.00 89.94 399 LEU A C 1
ATOM 3132 O O . LEU A 1 399 ? -11.683 -15.010 -8.892 1.00 89.94 399 LEU A O 1
ATOM 3136 N N . THR A 1 400 ? -9.945 -15.892 -9.979 1.00 92.19 400 THR A N 1
ATOM 3137 C CA . THR A 1 400 ? -9.183 -16.249 -8.771 1.00 92.19 400 THR A CA 1
ATOM 3138 C C . THR A 1 400 ? -8.027 -15.266 -8.605 1.00 92.19 400 THR A C 1
ATOM 3140 O O . THR A 1 400 ? -7.610 -14.624 -9.572 1.00 92.19 400 THR A O 1
ATOM 3143 N N . VAL A 1 401 ? -7.489 -15.128 -7.391 1.00 92.81 401 VAL A N 1
ATOM 3144 C CA . VAL A 1 401 ? -6.298 -14.287 -7.169 1.00 92.81 401 VAL A CA 1
ATOM 3145 C C . VAL A 1 401 ? -5.096 -14.759 -8.013 1.00 92.81 401 VAL A C 1
ATOM 3147 O O . VAL A 1 401 ? -4.496 -13.910 -8.672 1.00 92.81 401 VAL A O 1
ATOM 3150 N N . PRO A 1 402 ? -4.789 -16.071 -8.119 1.00 93.88 402 PRO A N 1
ATOM 3151 C CA . PRO A 1 402 ? -3.791 -16.566 -9.071 1.00 93.88 402 PRO A CA 1
ATOM 3152 C C . PRO A 1 402 ? -4.067 -16.166 -10.527 1.00 93.88 402 PRO A C 1
ATOM 3154 O O . PRO A 1 402 ? -3.165 -15.696 -11.204 1.00 93.88 402 PRO A O 1
ATOM 3157 N N . ALA A 1 403 ? -5.317 -16.231 -11.002 1.00 92.12 403 ALA A N 1
ATOM 3158 C CA . ALA A 1 403 ? -5.639 -15.814 -12.371 1.00 92.12 403 ALA A CA 1
ATOM 3159 C C . ALA A 1 403 ? -5.436 -14.303 -12.610 1.00 92.12 403 ALA A C 1
ATOM 3161 O O . ALA A 1 403 ? -5.130 -13.882 -13.728 1.00 92.12 403 ALA A O 1
ATOM 3162 N N . LEU A 1 404 ? -5.609 -13.469 -11.576 1.00 91.06 404 LEU A N 1
ATOM 3163 C CA . LEU A 1 404 ? -5.274 -12.041 -11.636 1.00 91.06 404 LEU A CA 1
ATOM 3164 C C . LEU A 1 404 ? -3.755 -11.826 -11.708 1.00 91.06 404 LEU A C 1
ATOM 3166 O O . LEU A 1 404 ? -3.297 -10.988 -12.485 1.00 91.06 404 LEU A O 1
ATOM 3170 N N . LEU A 1 405 ? -2.986 -12.598 -10.936 1.00 92.75 405 LEU A N 1
ATOM 3171 C CA . LEU A 1 405 ? -1.521 -12.594 -10.949 1.00 92.75 405 LEU A CA 1
ATOM 3172 C C . LEU A 1 405 ? -0.956 -13.048 -12.302 1.00 92.75 405 LEU A C 1
ATOM 3174 O O . LEU A 1 405 ? -0.117 -12.353 -12.872 1.00 92.75 405 LEU A O 1
ATOM 3178 N N . ASP A 1 406 ? -1.462 -14.152 -12.847 1.00 93.12 406 ASP A N 1
ATOM 3179 C CA . ASP A 1 406 ? -1.097 -14.659 -14.173 1.00 93.12 406 ASP A CA 1
ATOM 3180 C C . ASP A 1 406 ? -1.402 -13.631 -15.262 1.00 93.12 406 ASP A C 1
ATOM 3182 O O . ASP A 1 406 ? -0.583 -13.369 -16.144 1.00 93.12 406 ASP A O 1
ATOM 3186 N N . HIS A 1 407 ? -2.569 -12.985 -15.178 1.00 90.69 407 HIS A N 1
ATOM 3187 C CA . HIS A 1 407 ? -2.917 -11.924 -16.112 1.00 90.69 407 HIS A CA 1
ATOM 3188 C C . HIS A 1 407 ? -1.963 -10.731 -15.998 1.00 90.69 407 HIS A C 1
ATOM 3190 O O . HIS A 1 407 ? -1.506 -10.222 -17.018 1.00 90.69 407 HIS A O 1
ATOM 3196 N N . HIS A 1 408 ? -1.602 -10.319 -14.783 1.00 91.06 408 HIS A N 1
ATOM 3197 C CA . HIS A 1 408 ? -0.618 -9.258 -14.560 1.00 91.06 408 HIS A CA 1
ATOM 3198 C C . HIS A 1 408 ? 0.776 -9.612 -15.098 1.00 91.06 408 HIS A C 1
ATOM 3200 O O . HIS A 1 408 ? 1.503 -8.736 -15.562 1.00 91.06 408 HIS A O 1
ATOM 3206 N N . ALA A 1 409 ? 1.130 -10.898 -15.088 1.00 93.56 409 ALA A N 1
ATOM 3207 C CA . ALA A 1 409 ? 2.350 -11.433 -15.683 1.00 93.56 409 ALA A CA 1
ATOM 3208 C C . ALA A 1 409 ? 2.282 -11.578 -17.216 1.00 93.56 409 ALA A C 1
ATOM 3210 O O . ALA A 1 409 ? 3.251 -12.050 -17.822 1.00 93.56 409 ALA A O 1
ATOM 3211 N N . THR A 1 410 ? 1.173 -11.192 -17.861 1.00 94.12 410 THR A N 1
ATOM 3212 C CA . THR A 1 410 ? 1.037 -11.263 -19.322 1.00 94.12 410 THR A CA 1
ATOM 3213 C C . THR A 1 410 ? 2.031 -10.301 -19.979 1.00 94.12 410 THR A C 1
ATOM 3215 O O . THR A 1 410 ? 2.075 -9.128 -19.608 1.00 94.12 410 THR A O 1
ATOM 3218 N N . PRO A 1 411 ? 2.823 -10.756 -20.964 1.00 96.06 411 PRO A N 1
ATOM 3219 C CA . PRO A 1 411 ? 3.753 -9.882 -21.660 1.00 96.06 411 PRO A CA 1
ATOM 3220 C C . PRO A 1 411 ? 3.026 -8.804 -22.473 1.00 96.06 411 PRO A C 1
ATOM 3222 O O . PRO A 1 411 ? 2.080 -9.094 -23.207 1.00 96.06 411 PRO A O 1
ATOM 3225 N N . ILE A 1 412 ? 3.510 -7.571 -22.378 1.00 95.44 412 ILE A N 1
ATOM 3226 C CA . ILE A 1 412 ? 3.021 -6.402 -23.106 1.00 95.44 412 ILE A CA 1
ATOM 3227 C C . ILE A 1 412 ? 4.118 -5.961 -24.073 1.00 95.44 412 ILE A C 1
ATOM 3229 O O . ILE A 1 412 ? 5.292 -5.872 -23.710 1.00 95.44 412 ILE A O 1
ATOM 3233 N N . GLN A 1 413 ? 3.747 -5.701 -25.324 1.00 96.88 413 GLN A N 1
ATOM 3234 C CA . GLN A 1 413 ? 4.667 -5.109 -26.287 1.00 96.88 413 GLN A CA 1
ATOM 3235 C C . GLN A 1 413 ? 4.840 -3.620 -25.980 1.00 96.88 413 GLN A C 1
ATOM 3237 O O . GLN A 1 413 ? 3.863 -2.898 -25.792 1.00 96.88 413 GLN A O 1
ATOM 3242 N N . PHE A 1 414 ? 6.092 -3.181 -25.932 1.00 91.56 414 PHE A N 1
ATOM 3243 C CA . PHE A 1 414 ? 6.488 -1.815 -25.640 1.00 91.56 414 PHE A CA 1
ATOM 3244 C C . PHE A 1 414 ? 7.370 -1.296 -26.776 1.00 91.56 414 PHE A C 1
ATOM 3246 O O . PHE A 1 414 ? 8.419 -1.876 -27.076 1.00 91.56 414 PHE A O 1
ATOM 3253 N N . ASP A 1 415 ? 6.944 -0.207 -27.405 1.00 95.25 415 ASP A N 1
ATOM 3254 C CA . ASP A 1 415 ? 7.690 0.444 -28.479 1.00 95.25 415 ASP A CA 1
ATOM 3255 C C . ASP A 1 415 ? 8.713 1.440 -27.907 1.00 95.25 415 ASP A C 1
ATOM 3257 O O . ASP A 1 415 ? 8.704 1.760 -26.722 1.00 95.25 415 ASP A O 1
ATOM 3261 N N . ASP A 1 416 ? 9.621 1.948 -28.742 1.00 94.38 416 ASP A N 1
ATOM 3262 C CA . ASP A 1 416 ? 10.634 2.942 -28.347 1.00 94.38 416 ASP A CA 1
ATOM 3263 C C . ASP A 1 416 ? 11.637 2.498 -27.256 1.00 94.38 416 ASP A C 1
ATOM 3265 O O . ASP A 1 416 ? 12.361 3.325 -26.692 1.00 94.38 416 ASP A O 1
ATOM 3269 N N . TYR A 1 417 ? 11.777 1.195 -27.012 1.00 96.44 417 TYR A N 1
ATOM 3270 C CA . TYR A 1 417 ? 12.783 0.648 -26.107 1.00 96.44 417 TYR A CA 1
ATOM 3271 C C . TYR A 1 417 ? 14.198 0.792 -26.682 1.00 96.44 417 TYR A C 1
ATOM 3273 O O . TYR A 1 417 ? 14.484 0.354 -27.798 1.00 96.44 417 TYR A O 1
ATOM 3281 N N . PHE A 1 418 ? 15.116 1.359 -25.897 1.00 97.38 418 PHE A N 1
ATOM 3282 C CA . PHE A 1 418 ? 16.540 1.406 -26.228 1.00 97.38 418 PHE A CA 1
ATOM 3283 C C . PHE A 1 418 ? 17.276 0.234 -25.572 1.00 97.38 418 PHE A C 1
ATOM 3285 O O . PHE A 1 418 ? 17.433 0.187 -24.352 1.00 97.38 418 PHE A O 1
ATOM 3292 N N . CYS A 1 419 ? 17.739 -0.720 -26.380 1.00 97.69 419 CYS A N 1
ATOM 3293 C CA . CYS A 1 419 ? 18.453 -1.879 -25.863 1.00 97.69 419 CYS A CA 1
ATOM 3294 C C . CYS A 1 419 ? 19.915 -1.545 -25.554 1.00 97.69 419 CYS A C 1
ATOM 3296 O O . CYS A 1 419 ? 20.700 -1.269 -26.455 1.00 97.69 419 CYS A O 1
ATOM 3298 N N . GLU A 1 420 ? 20.310 -1.674 -24.290 1.00 96.88 420 GLU A N 1
ATOM 3299 C CA . GLU A 1 420 ? 21.686 -1.413 -23.840 1.00 96.88 420 GLU A CA 1
ATOM 3300 C C . GLU A 1 420 ? 22.719 -2.394 -24.422 1.00 96.88 420 GLU A C 1
ATOM 3302 O O . GLU A 1 420 ? 23.902 -2.071 -24.477 1.00 96.88 420 GLU A O 1
ATOM 3307 N N . ASN A 1 421 ? 22.288 -3.572 -24.892 1.00 97.81 421 ASN A N 1
ATOM 3308 C CA . ASN A 1 421 ? 23.177 -4.590 -25.456 1.00 97.81 421 ASN A CA 1
ATOM 3309 C C . ASN A 1 421 ? 23.459 -4.385 -26.955 1.00 97.81 421 ASN A C 1
ATOM 3311 O O . ASN A 1 421 ? 24.613 -4.396 -27.370 1.00 97.81 421 ASN A O 1
ATOM 3315 N N . CYS A 1 422 ? 22.424 -4.206 -27.786 1.00 97.75 422 CYS A N 1
ATOM 3316 C CA . CYS A 1 422 ? 22.596 -4.032 -29.238 1.00 97.75 422 CYS A CA 1
ATOM 3317 C C . CYS A 1 422 ? 22.536 -2.571 -29.705 1.00 97.75 422 CYS A C 1
ATOM 3319 O O . CYS A 1 422 ? 22.693 -2.314 -30.897 1.00 97.75 422 CYS A O 1
ATOM 3321 N N . LEU A 1 423 ? 22.285 -1.625 -28.791 1.00 97.69 423 LEU A N 1
ATOM 3322 C CA . LEU A 1 423 ? 22.127 -0.186 -29.048 1.00 97.69 423 LEU A CA 1
ATOM 3323 C C . LEU A 1 423 ? 21.010 0.155 -30.051 1.00 97.69 423 LEU A C 1
ATOM 3325 O O . LEU A 1 423 ? 20.924 1.281 -30.542 1.00 97.69 423 LEU A O 1
ATOM 3329 N N . HIS A 1 424 ? 20.144 -0.811 -30.362 1.00 97.31 424 HIS A N 1
ATOM 3330 C CA . HIS A 1 424 ? 18.993 -0.614 -31.227 1.00 97.31 424 HIS A CA 1
ATOM 3331 C C . HIS A 1 424 ? 17.843 0.002 -30.431 1.00 97.31 424 HIS A C 1
ATOM 3333 O O . HIS A 1 424 ? 17.514 -0.466 -29.336 1.00 97.31 424 HIS A O 1
ATOM 3339 N N . LYS A 1 425 ? 17.217 1.029 -31.012 1.00 97.50 425 LYS A N 1
ATOM 3340 C CA . LYS A 1 425 ? 15.947 1.576 -30.541 1.00 97.50 425 LYS A CA 1
ATOM 3341 C C . LYS A 1 425 ? 14.815 0.927 -31.336 1.00 97.50 425 LYS A C 1
ATOM 3343 O O . LYS A 1 425 ? 14.788 1.077 -32.555 1.00 97.50 425 LYS A O 1
ATOM 3348 N N . GLY A 1 426 ? 13.912 0.224 -30.665 1.00 96.19 426 GLY A N 1
ATOM 3349 C CA . GLY A 1 426 ? 12.824 -0.501 -31.317 1.00 96.19 426 GLY A CA 1
ATOM 3350 C C . GLY A 1 426 ? 11.861 -1.130 -30.317 1.00 96.19 426 GLY A C 1
ATOM 3351 O O . GLY A 1 426 ? 11.648 -0.595 -29.234 1.00 96.19 426 GLY A O 1
ATOM 3352 N N . GLU A 1 427 ? 11.284 -2.267 -30.687 1.00 97.81 427 GLU A N 1
ATOM 3353 C CA . GLU A 1 427 ? 10.297 -2.976 -29.871 1.00 97.81 427 GLU A CA 1
ATOM 3354 C C . GLU A 1 427 ? 10.965 -3.831 -28.779 1.00 97.81 427 GLU A C 1
ATOM 3356 O O . GLU A 1 427 ? 12.040 -4.426 -28.963 1.00 97.81 427 GLU A O 1
ATOM 3361 N N . ALA A 1 428 ? 10.297 -3.934 -27.637 1.00 97.81 428 ALA A N 1
ATOM 3362 C CA . ALA A 1 428 ? 10.611 -4.873 -26.574 1.00 97.81 428 ALA A CA 1
ATOM 3363 C C . ALA A 1 428 ? 9.339 -5.501 -26.007 1.00 97.81 428 ALA A C 1
ATOM 3365 O O . ALA A 1 428 ? 8.228 -5.020 -26.204 1.00 97.81 428 ALA A O 1
ATOM 3366 N N . ILE A 1 429 ? 9.525 -6.597 -25.285 1.00 97.94 429 ILE A N 1
ATOM 3367 C CA . ILE A 1 429 ? 8.477 -7.235 -24.499 1.00 97.94 429 ILE A CA 1
ATOM 3368 C C . ILE A 1 429 ? 8.723 -6.876 -23.036 1.00 97.94 429 ILE A C 1
ATOM 3370 O O . ILE A 1 429 ? 9.756 -7.253 -22.478 1.00 97.94 429 ILE A O 1
ATOM 3374 N N . GLU A 1 430 ? 7.787 -6.154 -22.432 1.00 96.88 430 GLU A N 1
ATOM 3375 C CA . GLU A 1 430 ? 7.719 -5.911 -20.996 1.00 96.88 430 GLU A CA 1
ATOM 3376 C C . GLU A 1 430 ? 6.876 -7.007 -20.342 1.00 96.88 430 GLU A C 1
ATOM 3378 O O . GLU A 1 430 ? 5.776 -7.314 -20.787 1.00 96.88 430 GLU A O 1
ATOM 3383 N N . GLN A 1 431 ? 7.376 -7.605 -19.269 1.00 96.44 431 GLN A N 1
ATOM 3384 C CA . GLN A 1 431 ? 6.645 -8.612 -18.514 1.00 96.44 431 GLN A CA 1
ATOM 3385 C C . GLN A 1 431 ? 6.875 -8.397 -17.024 1.00 96.44 431 GLN A C 1
ATOM 3387 O O . GLN A 1 431 ? 8.015 -8.195 -16.602 1.00 96.44 431 GLN A O 1
ATOM 3392 N N . TRP A 1 432 ? 5.830 -8.470 -16.201 1.00 95.75 432 TRP A N 1
ATOM 3393 C CA . TRP A 1 432 ? 6.031 -8.534 -14.757 1.00 95.75 432 TRP A CA 1
ATOM 3394 C C . TRP A 1 432 ? 6.734 -9.847 -14.399 1.00 95.75 432 TRP A C 1
ATOM 3396 O O . TRP A 1 432 ? 6.260 -10.931 -14.727 1.00 95.75 432 TRP A O 1
ATOM 3406 N N . ALA A 1 433 ? 7.902 -9.739 -13.770 1.00 96.12 433 ALA A N 1
ATOM 3407 C CA . ALA A 1 433 ? 8.743 -10.883 -13.432 1.00 96.12 433 ALA A CA 1
ATOM 3408 C C . ALA A 1 433 ? 8.423 -11.462 -12.045 1.00 96.12 433 ALA A C 1
ATOM 3410 O O . ALA A 1 433 ? 8.962 -12.504 -11.689 1.00 96.12 433 ALA A O 1
ATOM 3411 N N . GLY A 1 434 ? 7.584 -10.777 -11.265 1.00 95.75 434 GLY A N 1
ATOM 3412 C CA . GLY A 1 434 ? 7.263 -11.133 -9.888 1.00 95.75 434 GLY A CA 1
ATOM 3413 C C . GLY A 1 434 ? 7.720 -10.082 -8.880 1.00 95.75 434 GLY A C 1
ATOM 3414 O O . GLY A 1 434 ? 8.181 -8.986 -9.220 1.00 95.75 434 GLY A O 1
ATOM 3415 N N . LEU A 1 435 ? 7.575 -10.427 -7.607 1.00 95.94 435 LEU A N 1
ATOM 3416 C CA . LEU A 1 435 ? 8.029 -9.647 -6.466 1.00 95.94 435 LEU A CA 1
ATOM 3417 C C . LEU A 1 435 ? 9.504 -9.933 -6.187 1.00 95.94 435 LEU A C 1
ATOM 3419 O O . LEU A 1 435 ? 9.940 -11.079 -6.179 1.00 95.94 435 LEU A O 1
ATOM 3423 N N . GLN A 1 436 ? 10.286 -8.881 -5.955 1.00 94.00 436 GLN A N 1
ATOM 3424 C CA . GLN A 1 436 ? 11.674 -9.007 -5.511 1.00 94.00 436 GLN A CA 1
ATOM 3425 C C . GLN A 1 436 ? 11.732 -9.622 -4.117 1.00 94.00 436 GLN A C 1
ATOM 3427 O O . GLN A 1 436 ? 12.537 -10.512 -3.879 1.00 94.00 436 GLN A O 1
ATOM 3432 N N . HIS A 1 437 ? 10.852 -9.135 -3.240 1.00 91.50 437 HIS A N 1
ATOM 3433 C CA . HIS A 1 437 ? 10.643 -9.635 -1.893 1.00 91.50 437 HIS A CA 1
ATOM 3434 C C . HIS A 1 437 ? 9.153 -9.622 -1.568 1.00 91.50 437 HIS A C 1
ATOM 3436 O O . HIS A 1 437 ? 8.419 -8.719 -1.987 1.00 91.50 437 HIS A O 1
ATOM 3442 N N . LEU A 1 438 ? 8.737 -10.608 -0.794 1.00 94.81 438 LEU A N 1
ATOM 3443 C CA . LEU A 1 438 ? 7.406 -10.777 -0.254 1.00 94.81 438 LEU A CA 1
ATOM 3444 C C . LEU A 1 438 ? 7.245 -9.908 1.009 1.00 94.81 438 LEU A C 1
ATOM 3446 O O . LEU A 1 438 ? 8.019 -10.073 1.955 1.00 94.81 438 LEU A O 1
ATOM 3450 N N . PRO A 1 439 ? 6.290 -8.953 1.038 1.00 95.88 439 PRO A N 1
ATOM 3451 C CA . PRO A 1 439 ? 6.010 -8.178 2.246 1.00 95.88 439 PRO A CA 1
ATOM 3452 C C . PRO A 1 439 ? 5.380 -9.073 3.316 1.00 95.88 439 PRO A C 1
ATOM 3454 O O . PRO A 1 439 ? 4.702 -10.042 2.989 1.00 95.88 439 PRO A O 1
ATOM 3457 N N . GLU A 1 440 ? 5.542 -8.744 4.595 1.00 95.44 440 GLU A N 1
ATOM 3458 C CA . GLU A 1 440 ? 4.917 -9.527 5.675 1.00 95.44 440 GLU A CA 1
ATOM 3459 C C . GLU A 1 440 ? 3.384 -9.564 5.544 1.00 95.44 440 GLU A C 1
ATOM 3461 O O . GLU A 1 440 ? 2.746 -10.597 5.730 1.00 95.44 440 GLU A O 1
ATOM 3466 N N . ILE A 1 441 ? 2.801 -8.429 5.161 1.00 96.12 441 ILE A N 1
ATOM 3467 C CA . ILE A 1 441 ? 1.375 -8.237 4.939 1.00 96.12 441 ILE A CA 1
ATOM 3468 C C . ILE A 1 441 ? 1.186 -7.827 3.480 1.00 96.12 441 ILE A C 1
ATOM 3470 O O . ILE A 1 441 ? 1.432 -6.688 3.080 1.00 96.12 441 ILE A O 1
ATOM 3474 N N . LEU A 1 442 ? 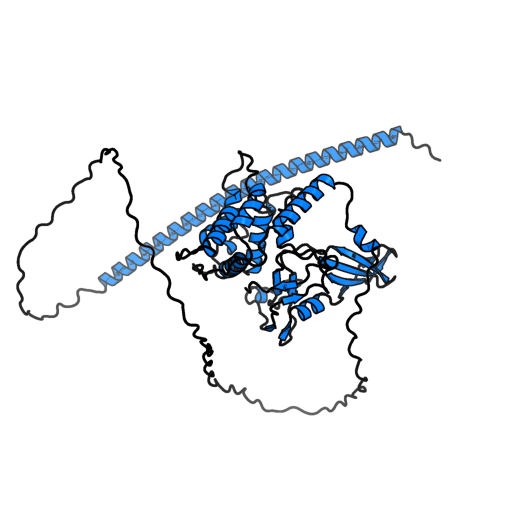0.728 -8.778 2.667 1.00 96.50 442 LEU A N 1
ATOM 3475 C CA . LEU A 1 442 ? 0.416 -8.537 1.266 1.00 96.50 442 LEU A CA 1
ATOM 3476 C C . LEU A 1 442 ? -0.993 -7.953 1.126 1.00 96.50 442 LEU A C 1
ATOM 3478 O O . LEU A 1 442 ? -1.984 -8.599 1.464 1.00 96.50 442 LEU A O 1
ATOM 3482 N N . ILE A 1 443 ? -1.082 -6.745 0.569 1.00 97.06 443 ILE A N 1
ATOM 3483 C CA . ILE A 1 443 ? -2.356 -6.103 0.241 1.00 97.06 443 ILE A CA 1
ATOM 3484 C C . ILE A 1 443 ? -2.593 -6.197 -1.263 1.00 97.06 443 ILE A C 1
ATOM 3486 O O . ILE A 1 443 ? -1.780 -5.737 -2.067 1.00 97.06 443 ILE A O 1
ATOM 3490 N N . ILE A 1 444 ? -3.739 -6.762 -1.639 1.00 95.12 444 ILE A N 1
ATOM 3491 C CA . ILE A 1 444 ? -4.157 -6.913 -3.031 1.00 95.12 444 ILE A CA 1
ATOM 3492 C C . ILE A 1 444 ? -5.340 -5.989 -3.302 1.00 95.12 444 ILE A C 1
ATOM 3494 O O . ILE A 1 444 ? -6.381 -6.091 -2.653 1.00 95.12 444 ILE A O 1
ATOM 3498 N N . ARG A 1 445 ? -5.196 -5.108 -4.297 1.00 93.62 445 ARG A N 1
ATOM 3499 C CA . ARG A 1 445 ? -6.281 -4.252 -4.784 1.00 93.62 445 ARG A CA 1
ATOM 3500 C C . ARG A 1 445 ? -6.778 -4.776 -6.121 1.00 93.62 445 ARG A C 1
ATOM 3502 O O . ARG A 1 445 ? -6.081 -4.695 -7.129 1.00 93.62 445 ARG A O 1
ATOM 3509 N N . ALA A 1 446 ? -8.024 -5.226 -6.151 1.00 90.25 446 ALA A N 1
ATOM 3510 C CA . ALA A 1 446 ? -8.728 -5.464 -7.401 1.00 90.25 446 ALA A CA 1
ATOM 3511 C C . ALA A 1 446 ? -9.474 -4.191 -7.814 1.00 90.25 446 ALA A C 1
ATOM 3513 O O . ALA A 1 446 ? -10.523 -3.861 -7.259 1.00 90.25 446 ALA A O 1
ATOM 3514 N N . SER A 1 447 ? -8.918 -3.453 -8.775 1.00 87.00 447 SER A N 1
ATOM 3515 C CA . SER A 1 447 ? -9.574 -2.275 -9.332 1.00 87.00 447 SER A CA 1
ATOM 3516 C C . SER A 1 447 ? -10.845 -2.701 -10.054 1.00 87.00 447 SER A C 1
ATOM 3518 O O . SER A 1 447 ? -10.830 -3.542 -10.961 1.00 87.00 447 SER A O 1
ATOM 3520 N N . ARG A 1 448 ? -11.963 -2.119 -9.621 1.00 84.25 448 ARG A N 1
ATOM 3521 C CA . ARG A 1 448 ? -13.274 -2.317 -10.242 1.00 84.25 448 ARG A CA 1
ATOM 3522 C C . ARG A 1 448 ? -13.690 -1.152 -11.123 1.00 84.25 448 ARG A C 1
ATOM 3524 O O . ARG A 1 448 ? -14.656 -1.309 -11.865 1.00 84.25 448 ARG A O 1
ATOM 3531 N N . ALA A 1 449 ? -12.999 -0.017 -11.051 1.00 81.94 449 ALA A N 1
ATOM 3532 C CA . ALA A 1 449 ? -13.260 1.102 -11.941 1.00 81.94 449 ALA A CA 1
ATOM 3533 C C . ALA A 1 449 ? -12.984 0.665 -13.388 1.00 81.94 449 ALA A C 1
ATOM 3535 O O . ALA A 1 449 ? -11.914 0.138 -13.677 1.00 81.94 449 ALA A O 1
ATOM 3536 N N . LEU A 1 450 ? -13.965 0.849 -14.278 1.00 70.88 450 LEU A N 1
ATOM 3537 C CA . LEU A 1 450 ? -13.821 0.549 -15.712 1.00 70.88 450 LEU A CA 1
ATOM 3538 C C . LEU A 1 450 ? -12.948 1.571 -16.449 1.00 70.88 450 LEU A C 1
ATOM 3540 O O . LEU A 1 450 ? -12.571 1.345 -17.595 1.00 70.88 450 LEU A O 1
ATOM 3544 N N . ALA A 1 451 ? -12.648 2.682 -15.786 1.00 67.62 451 ALA A N 1
ATOM 3545 C CA . ALA A 1 451 ? -11.681 3.664 -16.222 1.00 67.62 451 ALA A CA 1
ATOM 3546 C C . ALA A 1 451 ? -10.304 3.013 -16.379 1.00 67.62 451 ALA A C 1
ATOM 3548 O O . ALA A 1 451 ? -9.742 2.525 -15.395 1.00 67.62 451 ALA A O 1
ATOM 3549 N N . ASP A 1 452 ? -9.754 3.035 -17.592 1.00 65.19 452 ASP A N 1
ATOM 3550 C CA . ASP A 1 452 ? -8.329 2.779 -17.774 1.00 65.19 452 ASP A CA 1
ATOM 3551 C C . ASP A 1 452 ? -7.567 3.870 -16.998 1.00 65.19 452 ASP A C 1
ATOM 3553 O O . ASP A 1 452 ? -7.717 5.050 -17.326 1.00 65.19 452 ASP A O 1
ATOM 3557 N N . PRO A 1 453 ? -6.777 3.530 -15.960 1.00 60.53 453 PRO A N 1
ATOM 3558 C CA . PRO A 1 453 ? -6.051 4.528 -15.177 1.00 60.53 453 PRO A CA 1
ATOM 3559 C C . PRO A 1 453 ? -5.043 5.320 -16.020 1.00 60.53 453 PRO A C 1
ATOM 3561 O O . PRO A 1 453 ? -4.606 6.389 -15.597 1.00 60.53 453 PRO A O 1
ATOM 3564 N N . TYR A 1 454 ? -4.676 4.816 -17.202 1.00 59.44 454 TYR A N 1
ATOM 3565 C CA . TYR A 1 454 ? -3.767 5.477 -18.132 1.00 59.44 454 TYR A CA 1
ATOM 3566 C C . TYR A 1 454 ? -4.482 6.374 -19.145 1.00 59.44 454 TYR A C 1
ATOM 3568 O O . TYR A 1 454 ? -3.816 7.139 -19.847 1.00 59.44 454 TYR A O 1
ATOM 3576 N N . GLN A 1 455 ? -5.817 6.332 -19.214 1.00 62.88 455 GLN A N 1
ATOM 3577 C CA . GLN A 1 455 ? -6.584 7.240 -20.057 1.00 62.88 455 GLN A CA 1
ATOM 3578 C C . GLN A 1 455 ? -7.173 8.384 -19.230 1.00 62.88 455 GLN A C 1
ATOM 3580 O O . GLN A 1 455 ? -7.737 8.168 -18.156 1.00 62.88 455 GLN A O 1
ATOM 3585 N N . PRO A 1 456 ? -7.062 9.635 -19.709 1.00 61.22 456 PRO A N 1
ATOM 3586 C CA . PRO A 1 456 ? -7.743 10.744 -19.069 1.00 61.22 456 PRO A CA 1
ATOM 3587 C C . PRO A 1 456 ? -9.253 10.499 -19.123 1.00 61.22 456 PRO A C 1
ATOM 3589 O O . PRO A 1 456 ? -9.850 10.490 -20.195 1.00 61.22 456 PRO A O 1
ATOM 3592 N N . LEU A 1 457 ? -9.849 10.321 -17.945 1.00 61.00 457 LEU A N 1
ATOM 3593 C CA . LEU A 1 457 ? -11.290 10.174 -17.778 1.00 61.00 457 LEU A CA 1
ATOM 3594 C C . LEU A 1 457 ? -12.041 11.359 -18.385 1.00 61.00 457 LEU A C 1
ATOM 3596 O O . LEU A 1 457 ? -11.737 12.512 -18.041 1.00 61.00 457 LEU A O 1
ATOM 3600 N N . ASP A 1 458 ? -13.052 11.061 -19.205 1.00 71.81 458 ASP A N 1
ATOM 3601 C CA . ASP A 1 458 ? -14.054 12.044 -19.618 1.00 71.81 458 ASP A CA 1
ATOM 3602 C C . ASP A 1 458 ? -14.754 12.611 -18.367 1.00 71.81 458 ASP A C 1
ATOM 3604 O O . ASP A 1 458 ? -14.878 11.941 -17.336 1.00 71.81 458 ASP A O 1
ATOM 3608 N N . ILE A 1 459 ? -15.204 13.863 -18.431 1.00 71.56 459 ILE A N 1
ATOM 3609 C CA . ILE A 1 459 ? -15.894 14.552 -17.333 1.00 71.56 459 ILE A CA 1
ATOM 3610 C C . ILE A 1 459 ? -17.087 13.714 -16.856 1.00 71.56 459 ILE A C 1
ATOM 3612 O O . ILE A 1 459 ? -17.295 13.582 -15.650 1.00 71.56 459 ILE A O 1
ATOM 3616 N N . ASP A 1 460 ? -17.812 13.083 -17.781 1.00 69.69 460 ASP A N 1
ATOM 3617 C CA . ASP A 1 460 ? -18.951 12.223 -17.456 1.00 69.69 460 ASP A CA 1
ATOM 3618 C C . ASP A 1 460 ? -18.550 10.964 -16.670 1.00 69.69 460 ASP A C 1
ATOM 3620 O O . ASP A 1 460 ? -19.279 10.546 -15.768 1.00 69.69 460 ASP A O 1
ATOM 3624 N N . GLU A 1 461 ? -17.379 10.382 -16.940 1.00 68.88 461 GLU A N 1
ATOM 3625 C CA . GLU A 1 461 ? -16.872 9.213 -16.207 1.00 68.88 461 GLU A CA 1
ATOM 3626 C C . GLU A 1 461 ? -16.344 9.581 -14.817 1.00 68.88 461 GLU A C 1
ATOM 3628 O O . GLU A 1 461 ? -16.418 8.765 -13.898 1.00 68.88 461 GLU A O 1
ATOM 3633 N N . ARG A 1 462 ? -15.882 10.823 -14.626 1.00 65.50 462 ARG A N 1
ATOM 3634 C CA . ARG A 1 462 ? -15.550 11.348 -13.291 1.00 65.50 462 ARG A CA 1
ATOM 3635 C C . ARG A 1 462 ? -16.794 11.559 -12.436 1.00 65.50 462 ARG A C 1
ATOM 3637 O O . ARG A 1 462 ? -16.744 11.349 -11.230 1.00 65.50 462 ARG A O 1
ATOM 3644 N N . VAL A 1 463 ? -17.896 11.989 -13.052 1.00 70.00 463 VAL A N 1
ATOM 3645 C CA . VAL A 1 463 ? -19.164 12.238 -12.348 1.00 70.00 463 VAL A CA 1
ATOM 3646 C C . VAL A 1 463 ? -19.913 10.932 -12.074 1.00 70.00 463 VAL A C 1
ATOM 3648 O O . VAL A 1 463 ? -20.538 10.799 -11.025 1.00 70.00 463 VAL A O 1
ATOM 3651 N N . ASN A 1 464 ? -19.841 9.959 -12.986 1.00 72.94 464 ASN A N 1
ATOM 3652 C CA . ASN A 1 464 ? -20.512 8.666 -12.866 1.00 72.94 464 ASN A CA 1
ATOM 3653 C C . ASN A 1 464 ? -19.540 7.508 -13.141 1.00 72.94 464 ASN A C 1
ATOM 3655 O O . ASN A 1 464 ? -19.620 6.876 -14.204 1.00 72.94 464 ASN A O 1
ATOM 3659 N N . PRO A 1 465 ? -18.641 7.192 -12.192 1.00 72.69 465 PRO A N 1
ATOM 3660 C CA . PRO A 1 465 ? -17.717 6.082 -12.352 1.00 72.69 465 PRO A CA 1
ATOM 3661 C C . PRO A 1 465 ? -18.497 4.778 -12.521 1.00 72.69 465 PRO A C 1
ATOM 3663 O O . PRO A 1 465 ? -19.360 4.418 -11.716 1.00 72.69 465 PRO A O 1
ATOM 3666 N N . ARG A 1 466 ? -18.203 4.055 -13.602 1.00 80.00 466 ARG A N 1
ATOM 3667 C CA . ARG A 1 466 ? -18.758 2.720 -13.817 1.00 80.00 466 ARG A CA 1
ATOM 3668 C C . ARG A 1 466 ? -17.873 1.703 -13.118 1.00 80.00 466 ARG A C 1
ATOM 3670 O O . ARG A 1 466 ? -16.674 1.622 -13.386 1.00 80.00 466 ARG A O 1
ATOM 3677 N N . TYR A 1 467 ? -18.489 0.902 -12.260 1.00 82.50 467 TYR A N 1
ATOM 3678 C CA . TYR A 1 467 ? -17.821 -0.190 -11.573 1.00 82.50 467 TYR A CA 1
ATOM 3679 C C . TYR A 1 467 ? -18.196 -1.518 -12.211 1.00 82.50 467 TYR A C 1
ATOM 3681 O O . TYR A 1 467 ? -19.363 -1.805 -12.482 1.00 82.50 467 TYR A O 1
ATOM 3689 N N . SER A 1 468 ? -17.188 -2.344 -12.429 1.00 81.00 468 SER A N 1
ATOM 3690 C CA . SER A 1 468 ? -17.363 -3.740 -12.787 1.00 81.00 468 SER A CA 1
ATOM 3691 C C . SER A 1 468 ? -17.840 -4.551 -11.578 1.00 81.00 468 SER A C 1
ATOM 3693 O O . SER A 1 468 ? -17.466 -4.305 -10.429 1.00 81.00 468 SER A O 1
ATOM 3695 N N . THR A 1 469 ? -18.700 -5.531 -11.845 1.00 81.81 469 THR A N 1
ATOM 3696 C CA . THR A 1 469 ? -19.355 -6.367 -10.827 1.00 81.81 469 THR A CA 1
ATOM 3697 C C . THR A 1 469 ? -18.827 -7.802 -10.816 1.00 81.81 469 THR A C 1
ATOM 3699 O O . THR A 1 469 ? -19.533 -8.705 -10.370 1.00 81.81 469 THR A O 1
ATOM 3702 N N . TYR A 1 470 ? -17.609 -8.039 -11.319 1.00 84.00 470 TYR A N 1
ATOM 3703 C CA . TYR A 1 470 ? -17.041 -9.387 -11.359 1.00 84.00 470 TYR A CA 1
ATOM 3704 C C . TYR A 1 470 ? -16.795 -9.935 -9.946 1.00 84.00 470 TYR A C 1
ATOM 3706 O O . TYR A 1 470 ? -16.482 -9.199 -9.004 1.00 84.00 470 TYR A O 1
ATOM 3714 N N . GLY A 1 471 ? -16.968 -11.249 -9.800 1.00 87.50 471 GLY A N 1
ATOM 3715 C CA . GLY A 1 471 ? -16.646 -11.967 -8.573 1.00 87.50 471 GLY A CA 1
ATOM 3716 C C . GLY A 1 471 ? -15.168 -12.340 -8.529 1.00 87.50 471 GLY A C 1
ATOM 3717 O O . GLY A 1 471 ? -14.601 -12.742 -9.545 1.00 87.50 471 GLY A O 1
ATOM 3718 N N . ILE A 1 472 ? -14.565 -12.247 -7.343 1.00 90.75 472 ILE A N 1
ATOM 3719 C CA . ILE A 1 472 ? -13.231 -12.789 -7.077 1.00 90.75 472 ILE A CA 1
ATOM 3720 C C . ILE A 1 472 ? -13.384 -13.897 -6.048 1.00 90.75 472 ILE A C 1
ATOM 3722 O O . ILE A 1 472 ? -13.892 -13.666 -4.950 1.00 90.75 472 ILE A O 1
ATOM 3726 N N . THR A 1 473 ? -12.954 -15.095 -6.410 1.00 93.06 473 THR A N 1
ATOM 3727 C CA . THR A 1 473 ? -12.855 -16.226 -5.496 1.00 93.06 473 THR A CA 1
ATOM 3728 C C . THR A 1 473 ? -11.572 -16.063 -4.692 1.00 93.06 473 THR A C 1
ATOM 3730 O O . THR A 1 473 ? -10.475 -16.060 -5.254 1.00 93.06 473 THR A O 1
ATOM 3733 N N . LEU A 1 474 ? -11.727 -15.889 -3.381 1.00 91.75 474 LEU A N 1
ATOM 3734 C CA . LEU A 1 474 ? -10.620 -15.754 -2.444 1.00 91.75 474 LEU A CA 1
ATOM 3735 C C . LEU A 1 474 ? -10.297 -17.122 -1.848 1.00 91.75 474 LEU A C 1
ATOM 3737 O O . LEU A 1 474 ? -11.177 -17.801 -1.318 1.00 91.75 474 LEU A O 1
ATOM 3741 N N . GLU A 1 475 ? -9.037 -17.517 -1.950 1.00 92.38 475 GLU A N 1
ATOM 3742 C CA . GLU A 1 475 ? -8.522 -18.737 -1.337 1.00 92.38 475 GLU A CA 1
ATOM 3743 C C . GLU A 1 475 ? -8.151 -18.446 0.124 1.00 92.38 475 GLU A C 1
ATOM 3745 O O . GLU A 1 475 ? -7.665 -17.361 0.440 1.00 92.38 475 GLU A O 1
ATOM 3750 N N . GLU A 1 476 ? -8.375 -19.404 1.031 1.00 90.38 476 GLU A N 1
ATOM 3751 C CA . GLU A 1 476 ? -7.972 -19.252 2.441 1.00 90.38 476 GLU A CA 1
ATOM 3752 C C . GLU A 1 476 ? -6.452 -19.116 2.581 1.00 90.38 476 GLU A C 1
ATOM 3754 O O . GLU A 1 476 ? -5.961 -18.450 3.493 1.00 90.38 476 GLU A O 1
ATOM 3759 N N . THR A 1 477 ? -5.709 -19.757 1.675 1.00 95.69 477 THR A N 1
ATOM 3760 C CA . THR A 1 477 ? -4.254 -19.680 1.581 1.00 95.69 477 THR A CA 1
ATOM 3761 C C . THR A 1 477 ? -3.849 -19.380 0.145 1.00 95.69 477 THR A C 1
ATOM 3763 O O . THR A 1 477 ? -4.196 -20.142 -0.752 1.00 95.69 477 THR A O 1
ATOM 3766 N N . LEU A 1 478 ? -3.088 -18.307 -0.052 1.00 96.19 478 LEU A N 1
ATOM 3767 C CA . LEU A 1 478 ? -2.497 -17.914 -1.329 1.00 96.19 478 LEU A CA 1
ATOM 3768 C C . LEU A 1 478 ? -1.013 -18.295 -1.340 1.00 96.19 478 LEU A C 1
ATOM 3770 O O . LEU A 1 478 ? -0.268 -17.863 -0.461 1.00 96.19 478 LEU A O 1
ATOM 3774 N N . ASP A 1 479 ? -0.575 -19.075 -2.329 1.00 97.12 479 ASP A N 1
ATOM 3775 C CA . ASP A 1 479 ? 0.843 -19.406 -2.519 1.00 97.12 479 ASP A CA 1
ATOM 3776 C C . ASP A 1 479 ? 1.484 -18.495 -3.573 1.00 97.12 479 ASP A C 1
ATOM 3778 O O . ASP A 1 479 ? 1.123 -18.510 -4.750 1.00 97.12 479 ASP A O 1
ATOM 3782 N N . MET A 1 480 ? 2.456 -17.699 -3.137 1.00 97.00 480 MET A N 1
ATOM 3783 C CA . MET A 1 480 ? 3.182 -16.730 -3.949 1.00 97.00 480 MET A CA 1
ATOM 3784 C C . MET A 1 480 ? 4.494 -17.278 -4.521 1.00 97.00 480 MET A C 1
ATOM 3786 O O . MET A 1 480 ? 5.250 -16.511 -5.114 1.00 97.00 480 MET A O 1
ATOM 3790 N N . GLN A 1 481 ? 4.783 -18.581 -4.384 1.00 96.69 481 GLN A N 1
ATOM 3791 C CA . GLN A 1 481 ? 6.059 -19.171 -4.814 1.00 96.69 481 GLN A CA 1
ATOM 3792 C C . GLN A 1 481 ? 6.354 -18.936 -6.302 1.00 96.69 481 GLN A C 1
ATOM 3794 O O . GLN A 1 481 ? 7.496 -18.679 -6.670 1.00 96.69 481 GLN A O 1
ATOM 3799 N N . ALA A 1 482 ? 5.329 -18.981 -7.157 1.00 95.81 482 ALA A N 1
ATOM 3800 C CA . ALA A 1 482 ? 5.469 -18.733 -8.594 1.00 95.81 482 ALA A CA 1
ATOM 3801 C C . ALA A 1 482 ? 5.657 -17.246 -8.955 1.00 95.81 482 ALA A C 1
ATOM 3803 O O . ALA A 1 482 ? 6.005 -16.928 -10.089 1.00 95.81 482 ALA A O 1
ATOM 3804 N N . TYR A 1 483 ? 5.427 -16.338 -8.003 1.00 95.69 483 TYR A N 1
ATOM 3805 C CA . TYR A 1 483 ? 5.355 -14.893 -8.225 1.00 95.69 483 TYR A CA 1
ATOM 3806 C C . TYR A 1 483 ? 6.398 -14.112 -7.419 1.00 95.69 483 TYR A C 1
ATOM 3808 O O . TYR A 1 483 ? 6.293 -12.891 -7.294 1.00 95.69 483 TYR A O 1
ATOM 3816 N N . THR A 1 484 ? 7.400 -14.791 -6.863 1.00 95.88 484 THR A N 1
ATOM 3817 C CA . THR A 1 484 ? 8.534 -14.183 -6.158 1.00 95.88 484 THR A CA 1
ATOM 3818 C C . THR A 1 484 ? 9.848 -14.601 -6.806 1.00 95.88 484 THR A C 1
ATOM 3820 O O . THR A 1 484 ? 9.989 -15.709 -7.319 1.00 95.88 484 THR A O 1
ATOM 3823 N N . LEU A 1 485 ? 10.811 -13.685 -6.814 1.00 94.44 485 LEU A N 1
ATOM 3824 C CA . LEU A 1 485 ? 12.117 -13.878 -7.434 1.00 94.44 485 LEU A CA 1
ATOM 3825 C C . LEU A 1 485 ? 13.172 -14.402 -6.461 1.00 94.44 485 LEU A C 1
ATOM 3827 O O . LEU A 1 485 ? 14.145 -15.007 -6.906 1.00 94.44 485 LEU A O 1
ATOM 3831 N N . GLN A 1 486 ? 13.025 -14.118 -5.165 1.00 91.38 486 GLN A N 1
ATOM 3832 C CA . GLN A 1 486 ? 14.077 -14.375 -4.173 1.00 91.38 486 GLN A CA 1
ATOM 3833 C C . GLN A 1 486 ? 13.601 -15.194 -2.971 1.00 91.38 486 GLN A C 1
ATOM 3835 O O . GLN A 1 486 ? 14.425 -15.840 -2.327 1.00 91.38 486 GLN A O 1
ATOM 3840 N N . ASP A 1 487 ? 12.300 -15.212 -2.672 1.00 89.44 487 ASP A N 1
ATOM 3841 C CA . ASP A 1 487 ? 11.798 -15.863 -1.462 1.00 89.44 487 ASP A CA 1
ATOM 3842 C C . ASP A 1 487 ? 11.310 -17.283 -1.750 1.00 89.44 487 ASP A C 1
ATOM 3844 O O . ASP A 1 487 ? 10.263 -17.486 -2.354 1.00 89.44 487 ASP A O 1
ATOM 3848 N N . SER A 1 488 ? 12.038 -18.294 -1.281 1.00 89.38 488 SER A N 1
ATOM 3849 C CA . SER A 1 488 ? 11.640 -19.699 -1.454 1.00 89.38 488 SER A CA 1
ATOM 3850 C C . SER A 1 488 ? 10.935 -20.307 -0.240 1.00 89.38 488 SER A C 1
ATOM 3852 O O . SER A 1 488 ? 10.269 -21.329 -0.372 1.00 89.38 488 SER A O 1
ATOM 3854 N N . GLU A 1 489 ? 11.103 -19.724 0.949 1.00 88.19 489 GLU A N 1
ATOM 3855 C CA . GLU A 1 489 ? 10.659 -20.341 2.211 1.00 88.19 489 GLU A CA 1
ATOM 3856 C C . GLU A 1 489 ? 9.334 -19.777 2.737 1.00 88.19 489 GLU A C 1
ATOM 3858 O O . GLU A 1 489 ? 8.571 -20.482 3.394 1.00 88.19 489 GLU A O 1
ATOM 3863 N N . ARG A 1 490 ? 9.050 -18.500 2.459 1.00 88.50 490 ARG A N 1
ATOM 3864 C CA . ARG A 1 490 ? 7.952 -17.738 3.069 1.00 88.50 490 ARG A CA 1
ATOM 3865 C C . ARG A 1 490 ? 6.939 -17.274 2.028 1.00 88.50 490 ARG A C 1
ATOM 3867 O O . ARG A 1 490 ? 6.722 -16.083 1.856 1.00 88.50 490 ARG A O 1
ATOM 3874 N N . THR A 1 491 ? 6.352 -18.220 1.303 1.00 95.56 491 THR A N 1
ATOM 3875 C CA . THR A 1 491 ? 5.536 -17.907 0.117 1.00 95.56 491 THR A CA 1
ATOM 3876 C C . THR A 1 491 ? 4.034 -17.945 0.357 1.00 95.56 491 THR A C 1
ATOM 3878 O O . THR A 1 491 ? 3.274 -17.507 -0.499 1.00 95.56 491 THR A O 1
ATOM 3881 N N . LYS A 1 492 ? 3.581 -18.464 1.499 1.00 96.31 492 LYS A N 1
ATOM 3882 C CA . LYS A 1 492 ? 2.159 -18.698 1.762 1.00 96.31 492 LYS A CA 1
ATOM 3883 C C . LYS A 1 492 ? 1.566 -17.599 2.629 1.00 96.31 492 LYS A C 1
ATOM 3885 O O . LYS A 1 492 ? 2.080 -17.329 3.710 1.00 96.31 492 LYS A O 1
ATOM 3890 N N . TYR A 1 493 ? 0.450 -17.042 2.179 1.00 95.69 493 TYR A N 1
ATOM 3891 C CA . TYR A 1 493 ? -0.330 -16.036 2.893 1.00 95.69 493 TYR A CA 1
ATOM 3892 C C . TYR A 1 493 ? -1.690 -16.591 3.276 1.00 95.69 493 TYR A C 1
ATOM 3894 O O . TYR A 1 493 ? -2.337 -17.241 2.460 1.00 95.69 493 TYR A O 1
ATOM 3902 N N . SER A 1 494 ? -2.145 -16.296 4.488 1.00 94.12 494 SER A N 1
ATOM 3903 C CA . SER A 1 494 ? -3.525 -16.528 4.911 1.00 94.12 494 SER A CA 1
ATOM 3904 C C . SER A 1 494 ? -4.369 -15.272 4.691 1.00 94.12 494 SER A C 1
ATOM 3906 O O . SER A 1 494 ? -3.896 -14.149 4.873 1.00 94.12 494 SER A O 1
ATOM 3908 N N . LEU A 1 495 ? -5.630 -15.444 4.289 1.00 94.19 495 LEU A N 1
ATOM 3909 C CA . LEU A 1 495 ? -6.556 -14.320 4.146 1.00 94.19 495 LEU A CA 1
ATOM 3910 C C . LEU A 1 495 ? -6.968 -13.786 5.526 1.00 94.19 495 LEU A C 1
ATOM 3912 O O . LEU A 1 495 ? -7.585 -14.504 6.308 1.00 94.19 495 LEU A O 1
ATOM 3916 N N . GLN A 1 496 ? -6.682 -12.509 5.789 1.00 92.62 496 GLN A N 1
ATOM 3917 C CA . GLN A 1 496 ? -6.948 -11.876 7.090 1.00 92.62 496 GLN A CA 1
ATOM 3918 C C . GLN A 1 496 ? -8.113 -10.876 7.068 1.00 92.62 496 GLN A C 1
ATOM 3920 O O . GLN A 1 496 ? -8.822 -10.716 8.060 1.00 92.62 496 GLN A O 1
ATOM 3925 N N . GLY A 1 497 ? -8.354 -10.215 5.934 1.00 92.62 497 GLY A N 1
ATOM 3926 C CA . GLY A 1 497 ? -9.400 -9.204 5.815 1.00 92.62 497 GLY A CA 1
ATOM 3927 C C . GLY A 1 497 ? -9.770 -8.909 4.367 1.00 92.62 497 GLY A C 1
ATOM 3928 O O . GLY A 1 497 ? -8.984 -9.143 3.451 1.00 92.62 497 GLY A O 1
ATOM 3929 N N . VAL A 1 498 ? -10.988 -8.404 4.174 1.00 94.69 498 VAL A N 1
ATOM 3930 C CA . VAL A 1 498 ? -11.517 -7.956 2.882 1.00 94.69 498 VAL A CA 1
ATOM 3931 C C . VAL A 1 498 ? -12.231 -6.635 3.121 1.00 94.69 498 VAL A C 1
ATOM 3933 O O . VAL A 1 498 ? -13.060 -6.541 4.030 1.00 94.69 498 VAL A O 1
ATOM 3936 N N . VAL A 1 499 ? -11.889 -5.635 2.312 1.00 93.69 499 VAL A N 1
ATOM 3937 C CA . VAL A 1 499 ? -12.515 -4.310 2.319 1.00 93.69 499 VAL A CA 1
ATOM 3938 C C . VAL A 1 499 ? -13.504 -4.198 1.174 1.00 93.69 499 VAL A C 1
ATOM 3940 O O . VAL A 1 499 ? -13.115 -4.536 0.032 1.00 93.69 499 VAL A O 1
#

Foldseek 3Di:
DDPPPVVVVVVVVVVVVVVVVVVVVVVVVVVVVVVVVVVVVVVVVVVVVVVVVVVVVVVVVVVVVVVVVVVVVVVVVPPPDDDDDDDDDDDDDDDDDDDDDDDDDDDDDDDDDDDDDDDDDDDDDDDDDDDDDDDDDDDDDDDDDDDDDDDDDDDDDDDDDDDDDDDDDDDDDPDDPDDDDDPLPDDDPVQLVVVDDDPPPPVVVVLVVVLVVLLVPQDPQPDDADQAAADQPAACPLVRQVLLLVLLRDDLVSLCVQLVVVVVVPPVPDDPLQQVLVVLSSVQSVVRRDPDRDHHHCQVSQVSLQVQQPDPVPVSNNPHHDHSQVNVQSSLCCSQQRNCPPVVVDDPVSPPRGNVNSCQAFKFWWWKWKADPPPRDIHIDIDDIDRAAEFEDDDDQEAEPVNRLVVQQDWDKDAQDQDPPPRDGTIIIIGTQATQDDRNDHHYHHAQFPDPPPDDDDPVCVVPTDGHDHHYDYDQKDFCCNRYDPDNDPGIDGDRHDD